Protein AF-A0A350TL01-F1 (afdb_monomer_lite)

Structure (mmCIF, N/CA/C/O backbone):
data_AF-A0A350TL01-F1
#
_entry.id   AF-A0A350TL01-F1
#
loop_
_atom_site.group_PDB
_atom_site.id
_atom_site.type_symbol
_atom_site.label_atom_id
_atom_site.label_alt_id
_atom_site.label_comp_id
_atom_site.label_asym_id
_atom_site.label_entity_id
_atom_site.label_seq_id
_atom_site.pdbx_PDB_ins_code
_atom_site.Cartn_x
_atom_site.Cartn_y
_atom_site.Cartn_z
_atom_site.occupancy
_atom_site.B_iso_or_equiv
_atom_site.auth_seq_id
_atom_site.auth_comp_id
_atom_site.auth_asym_id
_atom_site.auth_atom_id
_atom_site.pdbx_PDB_model_num
ATOM 1 N N . MET A 1 1 ? -49.866 -0.118 55.970 1.00 71.50 1 MET A N 1
ATOM 2 C CA . MET A 1 1 ? -50.513 0.604 57.087 1.00 71.50 1 MET A CA 1
ATOM 3 C C . MET A 1 1 ? -51.989 0.742 56.773 1.00 71.50 1 MET A C 1
ATOM 5 O O . MET A 1 1 ? -52.311 1.073 55.639 1.00 71.50 1 MET A O 1
ATOM 9 N N . THR A 1 2 ? -52.863 0.446 57.728 1.00 80.38 2 THR A N 1
ATOM 10 C CA . THR A 1 2 ? -54.317 0.626 57.603 1.00 80.38 2 THR A CA 1
ATOM 11 C C . THR A 1 2 ? -54.733 1.921 58.289 1.00 80.38 2 THR A C 1
ATOM 13 O O . THR A 1 2 ? -54.129 2.300 59.292 1.00 80.38 2 THR A O 1
ATOM 16 N N . ALA A 1 3 ? -55.746 2.606 57.755 1.00 84.50 3 ALA A N 1
ATOM 17 C CA . ALA A 1 3 ? -56.315 3.766 58.431 1.00 84.50 3 ALA A CA 1
ATOM 18 C C . ALA A 1 3 ? -56.946 3.330 59.763 1.00 84.50 3 ALA A C 1
ATOM 20 O O . ALA A 1 3 ? -57.590 2.284 59.846 1.00 84.50 3 ALA A O 1
ATOM 21 N N . GLY A 1 4 ? -56.719 4.127 60.799 1.00 84.69 4 GLY A N 1
ATOM 22 C CA . GLY A 1 4 ? -57.373 3.990 62.093 1.00 84.69 4 GLY A CA 1
ATOM 23 C C . GLY A 1 4 ? -58.751 4.647 62.089 1.00 84.69 4 GLY A C 1
ATOM 24 O O . GLY A 1 4 ? -59.125 5.353 61.154 1.00 84.69 4 GLY A O 1
ATOM 25 N N . THR A 1 5 ? -59.496 4.438 63.167 1.00 87.69 5 THR A N 1
ATOM 26 C CA . THR A 1 5 ? -60.814 5.043 63.392 1.00 87.69 5 THR A CA 1
ATOM 27 C C . THR A 1 5 ? -60.783 5.873 64.668 1.00 87.69 5 THR A C 1
ATOM 29 O O . THR A 1 5 ? -60.173 5.447 65.647 1.00 87.69 5 THR A O 1
ATOM 32 N N . ALA A 1 6 ? -61.472 7.013 64.682 1.00 89.94 6 ALA A N 1
ATOM 33 C CA . ALA A 1 6 ? -61.635 7.850 65.869 1.00 89.94 6 ALA A CA 1
ATOM 34 C C . ALA A 1 6 ? -63.124 8.049 66.185 1.00 89.94 6 ALA A C 1
ATOM 36 O O . ALA A 1 6 ? -63.937 8.206 65.275 1.00 89.94 6 ALA A O 1
ATOM 37 N N . SER A 1 7 ? -63.478 8.056 67.471 1.00 83.12 7 SER A N 1
ATOM 38 C CA . SER A 1 7 ? -64.782 8.512 67.963 1.00 83.12 7 SER A CA 1
ATOM 39 C C . SER A 1 7 ? -64.651 9.974 68.402 1.00 83.12 7 SER A C 1
ATOM 41 O O . SER A 1 7 ? -63.886 10.244 69.324 1.00 83.12 7 SER A O 1
ATOM 43 N N . GLY A 1 8 ? -65.358 10.903 67.747 1.00 87.38 8 GLY A N 1
ATOM 44 C CA . GLY A 1 8 ? -65.322 12.343 68.072 1.00 87.38 8 GLY A CA 1
ATOM 45 C C . GLY A 1 8 ? -64.493 13.225 67.125 1.00 87.38 8 GLY A C 1
ATOM 46 O O . GLY A 1 8 ? -64.134 14.346 67.474 1.00 87.38 8 GLY A O 1
ATOM 47 N N . GLY A 1 9 ? -64.136 12.737 65.935 1.00 91.81 9 GLY A N 1
ATOM 48 C CA . GLY A 1 9 ? -63.367 13.521 64.967 1.00 91.81 9 GLY A CA 1
ATOM 49 C C . GLY A 1 9 ? -62.935 12.722 63.741 1.00 91.81 9 GLY A C 1
ATOM 50 O O . GLY A 1 9 ? -63.333 11.572 63.555 1.00 91.81 9 GLY A O 1
ATOM 51 N N . THR A 1 10 ? -62.105 13.331 62.894 1.00 93.50 10 THR A N 1
ATOM 52 C CA . THR A 1 10 ? -61.584 12.714 61.664 1.00 93.50 10 THR A CA 1
ATOM 53 C C . THR A 1 10 ? -60.082 12.473 61.774 1.00 93.50 10 THR A C 1
ATOM 55 O O . THR A 1 10 ? -59.319 13.393 62.070 1.00 93.50 10 THR A O 1
ATOM 58 N N . MET A 1 11 ? -59.644 11.242 61.495 1.00 94.00 11 MET A N 1
ATOM 59 C CA . MET A 1 11 ? -58.219 10.912 61.414 1.00 94.00 11 MET A CA 1
ATOM 60 C C . MET A 1 11 ? -57.562 11.643 60.241 1.00 94.00 11 MET A C 1
ATOM 62 O O . MET A 1 11 ? -58.071 11.615 59.120 1.00 94.00 11 MET A O 1
ATOM 66 N N . GLN A 1 12 ? -56.402 12.241 60.488 1.00 94.44 12 GLN A N 1
ATOM 67 C CA . GLN A 1 12 ? -55.521 12.774 59.457 1.00 94.44 12 GLN A CA 1
ATOM 68 C C . GLN A 1 12 ? -54.107 12.225 59.615 1.00 94.44 12 GLN A C 1
ATOM 70 O O . GLN A 1 12 ? -53.657 11.968 60.728 1.00 94.44 12 GLN A O 1
ATOM 75 N N . TYR A 1 13 ? -53.403 12.093 58.496 1.00 93.38 13 TYR A N 1
ATOM 76 C CA . TYR A 1 13 ? -52.080 11.502 58.373 1.00 93.38 13 TYR A CA 1
ATOM 77 C C . TYR A 1 13 ? -51.132 12.413 57.598 1.00 93.38 13 TYR A C 1
ATOM 79 O O . TYR A 1 13 ? -51.559 13.154 56.712 1.00 93.38 13 TYR A O 1
ATOM 87 N N . SER A 1 14 ? -49.839 12.315 57.901 1.00 91.06 14 SER A N 1
ATOM 88 C CA . SER A 1 14 ? -48.782 13.092 57.253 1.00 91.06 14 SER A CA 1
ATOM 89 C C . SER A 1 14 ? -47.448 12.338 57.239 1.00 91.06 14 SER A C 1
ATOM 91 O O . SER A 1 14 ? -47.191 11.523 58.122 1.00 91.06 14 SER A O 1
ATOM 93 N N . LEU A 1 15 ? -46.586 12.603 56.250 1.00 88.56 15 LEU A N 1
ATOM 94 C CA . LEU A 1 15 ? -45.185 12.142 56.244 1.00 88.56 15 LEU A CA 1
ATOM 95 C C . LEU A 1 15 ? -44.200 13.218 56.721 1.00 88.56 15 LEU A C 1
ATOM 97 O O . LEU A 1 15 ? -43.140 12.874 57.237 1.00 88.56 15 LEU A O 1
ATOM 101 N N . ASP A 1 16 ? -44.535 14.498 56.560 1.00 87.12 16 ASP A N 1
ATOM 102 C CA . ASP A 1 16 ? -43.668 15.643 56.868 1.00 87.12 16 ASP A CA 1
ATOM 103 C C . ASP A 1 16 ? -44.117 16.425 58.116 1.00 87.12 16 ASP A C 1
ATOM 105 O O . ASP A 1 16 ? -43.387 17.281 58.612 1.00 87.12 16 ASP A O 1
ATOM 109 N N . GLY A 1 17 ? -45.296 16.107 58.658 1.00 88.25 17 GLY A N 1
ATOM 110 C CA . GLY A 1 17 ? -45.907 16.789 59.798 1.00 88.25 17 GLY A CA 1
ATOM 111 C C . GLY A 1 17 ? -46.539 18.139 59.448 1.00 88.25 17 GLY A C 1
ATOM 112 O O . GLY A 1 17 ? -47.076 18.801 60.337 1.00 88.25 17 GLY A O 1
ATOM 113 N N . THR A 1 18 ? -46.509 18.555 58.181 1.00 89.81 18 THR A N 1
ATOM 114 C CA . THR A 1 18 ? -47.006 19.864 57.733 1.00 89.81 18 THR A CA 1
ATOM 115 C C . THR A 1 18 ? -48.203 19.726 56.799 1.00 89.81 18 THR A C 1
ATOM 117 O O . THR A 1 18 ? -49.164 20.482 56.937 1.00 89.81 18 THR A O 1
ATOM 120 N N . ILE A 1 19 ? -48.206 18.726 55.914 1.00 90.75 19 ILE A N 1
ATOM 121 C CA . ILE A 1 19 ? -49.317 18.434 55.003 1.00 90.75 19 ILE A CA 1
ATOM 122 C C . ILE A 1 19 ? -50.112 17.246 55.543 1.00 90.75 19 ILE A C 1
ATOM 124 O O . ILE A 1 19 ? -49.580 16.146 55.684 1.00 90.75 19 ILE A O 1
ATOM 128 N N . TRP A 1 20 ? -51.398 17.462 55.821 1.00 93.62 20 TRP A N 1
ATOM 129 C CA . TRP A 1 20 ? -52.282 16.490 56.467 1.00 93.62 20 TRP A CA 1
ATOM 130 C C . TRP A 1 20 ? -53.433 16.070 55.545 1.00 93.62 20 TRP A C 1
ATOM 132 O O . TRP A 1 20 ? -54.032 16.905 54.871 1.00 93.62 20 TRP A O 1
ATOM 142 N N . SER A 1 21 ? -53.758 14.776 55.520 1.00 93.44 21 SER A N 1
ATOM 143 C CA . SER A 1 21 ? -54.846 14.209 54.708 1.00 93.44 21 SER A CA 1
ATOM 144 C C . SER A 1 21 ? -55.562 13.082 55.444 1.00 93.44 21 SER A C 1
ATOM 146 O O . SER A 1 21 ? -54.969 12.416 56.282 1.00 93.44 21 SER A O 1
ATOM 148 N N . THR A 1 22 ? -56.826 12.819 55.120 1.00 92.19 22 THR A N 1
ATOM 149 C CA . THR A 1 22 ? -57.575 11.678 55.675 1.00 92.19 22 THR A CA 1
ATOM 150 C C . THR A 1 22 ? -57.119 10.328 55.112 1.00 92.19 22 THR A C 1
ATOM 152 O O . THR A 1 22 ? -57.381 9.286 55.711 1.00 92.19 22 THR A O 1
ATOM 155 N N . ALA A 1 23 ? -56.397 10.323 53.986 1.00 91.25 23 ALA A N 1
ATOM 156 C CA . ALA A 1 23 ? -55.784 9.126 53.422 1.00 91.25 23 ALA A CA 1
ATOM 157 C C . ALA A 1 23 ? -54.397 8.869 54.031 1.00 91.25 23 ALA A C 1
ATOM 159 O O . ALA A 1 23 ? -53.600 9.793 54.198 1.00 91.25 23 ALA A O 1
ATOM 160 N N . VAL A 1 24 ? -54.077 7.598 54.301 1.00 87.69 24 VAL A N 1
ATOM 161 C CA . VAL A 1 24 ? -52.722 7.206 54.716 1.00 87.69 24 VAL A CA 1
ATOM 162 C C . VAL A 1 24 ? -51.751 7.503 53.563 1.00 87.69 24 VAL A C 1
ATOM 164 O O . VAL A 1 24 ? -51.970 7.015 52.451 1.00 87.69 24 VAL A O 1
ATOM 167 N N . PRO A 1 25 ? -50.681 8.283 53.790 1.00 87.94 25 PRO A N 1
ATOM 168 C CA . PRO A 1 25 ? -49.768 8.674 52.727 1.00 87.94 25 PRO A CA 1
ATOM 169 C C . PRO A 1 25 ? -48.964 7.477 52.205 1.00 87.94 25 PRO A C 1
ATOM 171 O O . PRO A 1 25 ? -48.599 6.568 52.953 1.00 87.94 25 PRO A O 1
ATOM 174 N N . THR A 1 26 ? -48.651 7.496 50.908 1.00 85.69 26 THR A N 1
ATOM 175 C CA . THR A 1 26 ? -47.834 6.468 50.249 1.00 85.69 26 THR A CA 1
ATOM 176 C C . THR A 1 26 ? -46.412 6.969 50.010 1.00 85.69 26 THR A C 1
ATOM 178 O O . THR A 1 26 ? -46.233 8.011 49.381 1.00 85.69 26 THR A O 1
ATOM 181 N N . GLY A 1 27 ? -45.407 6.203 50.440 1.00 81.38 27 GLY A N 1
ATOM 182 C CA . GLY A 1 27 ? -44.005 6.381 50.049 1.00 81.38 27 GLY A CA 1
ATOM 183 C C . GLY A 1 27 ? -43.612 5.382 48.958 1.00 81.38 27 GLY A C 1
ATOM 184 O O . GLY A 1 27 ? -44.086 4.247 48.971 1.00 81.38 27 GLY A O 1
ATOM 185 N N . LYS A 1 28 ? -42.774 5.800 48.003 1.00 83.00 28 LYS A N 1
ATOM 186 C CA . LYS A 1 28 ? -42.265 4.933 46.920 1.00 83.00 28 LYS A CA 1
ATOM 187 C C . LYS A 1 28 ? -40.739 4.840 46.861 1.00 83.00 28 LYS A C 1
ATOM 189 O O . LYS A 1 28 ? -40.233 3.923 46.226 1.00 83.00 28 LYS A O 1
ATOM 194 N N . ASN A 1 29 ? -40.023 5.771 47.490 1.00 87.06 29 ASN A N 1
ATOM 195 C CA . ASN A 1 29 ? -38.569 5.835 47.395 1.00 87.06 29 ASN A CA 1
ATOM 196 C C . ASN A 1 29 ? -37.901 5.065 48.532 1.00 87.06 29 ASN A C 1
ATOM 198 O O . ASN A 1 29 ? -38.503 4.829 49.574 1.00 87.06 29 ASN A O 1
ATOM 202 N N . VAL A 1 30 ? -36.648 4.676 48.336 1.00 88.12 30 VAL A N 1
ATOM 203 C CA . VAL A 1 30 ? -35.834 4.076 49.393 1.00 88.12 30 VAL A CA 1
ATOM 204 C C . VAL A 1 30 ? -35.676 5.068 50.535 1.00 88.12 30 VAL A C 1
ATOM 206 O O . VAL A 1 30 ? -35.394 6.247 50.318 1.00 88.12 30 VAL A O 1
ATOM 209 N N . GLY A 1 31 ? -35.863 4.589 51.760 1.00 89.00 31 GLY A N 1
ATOM 210 C CA . GLY A 1 31 ? -35.752 5.427 52.943 1.00 89.00 31 GLY A CA 1
ATOM 211 C C . GLY A 1 31 ? -36.584 4.938 54.114 1.00 89.00 31 GLY A C 1
ATOM 212 O O . GLY A 1 31 ? -37.269 3.914 54.055 1.00 89.00 31 GLY A O 1
ATOM 213 N N . ALA A 1 32 ? -36.499 5.696 55.201 1.00 89.31 32 ALA A N 1
ATOM 214 C CA . ALA A 1 32 ? -37.253 5.461 56.416 1.00 89.31 32 ALA A CA 1
ATOM 215 C C . ALA A 1 32 ? -38.397 6.477 56.511 1.00 89.31 32 ALA A C 1
ATOM 217 O O . ALA A 1 32 ? -38.178 7.686 56.459 1.00 89.31 32 ALA A O 1
ATOM 218 N N . TYR A 1 33 ? -39.618 5.978 56.658 1.00 88.44 33 TYR A N 1
ATOM 219 C CA . TYR A 1 33 ? -40.840 6.765 56.705 1.00 88.44 33 TYR A CA 1
ATOM 220 C C . TYR A 1 33 ? -41.483 6.625 58.075 1.00 88.44 33 TYR A C 1
ATOM 222 O O . TYR A 1 33 ? -41.754 5.520 58.544 1.00 88.44 33 TYR A O 1
ATOM 230 N N . THR A 1 34 ? -41.759 7.761 58.706 1.00 88.69 34 THR A N 1
ATOM 231 C CA . THR A 1 34 ? -42.581 7.815 59.915 1.00 88.69 34 THR A CA 1
ATOM 232 C C . THR A 1 34 ? -43.868 8.540 59.567 1.00 88.69 34 THR A C 1
ATOM 234 O O . THR A 1 34 ? -43.854 9.747 59.345 1.00 88.69 34 THR A O 1
ATOM 237 N N . VAL A 1 35 ? -44.977 7.804 59.490 1.00 90.00 35 VAL A N 1
ATOM 238 C CA . VAL A 1 35 ? -46.292 8.425 59.306 1.00 90.00 35 VAL A CA 1
ATOM 239 C C . VAL A 1 35 ? -46.723 9.018 60.638 1.00 90.00 35 VAL A C 1
ATOM 241 O O . VAL A 1 35 ? -46.736 8.327 61.655 1.00 90.00 35 VAL A O 1
ATOM 244 N N . GLN A 1 36 ? -47.075 10.292 60.625 1.00 92.31 36 GLN A N 1
ATOM 245 C CA . GLN A 1 36 ? -47.695 10.972 61.750 1.00 92.31 36 GLN A CA 1
ATOM 246 C C . GLN A 1 36 ? -49.210 10.938 61.587 1.00 92.31 36 GLN A C 1
ATOM 248 O O . GLN A 1 36 ? -49.701 10.952 60.457 1.00 92.31 36 GLN A O 1
ATOM 253 N N . TYR A 1 37 ? -49.945 10.905 62.692 1.00 93.06 37 TYR A N 1
ATOM 254 C CA . TYR A 1 37 ? -51.398 11.012 62.702 1.00 93.06 37 TYR A CA 1
ATOM 255 C C . TYR A 1 37 ? -51.878 12.008 63.754 1.00 93.06 37 TYR A C 1
ATOM 257 O O . TYR A 1 37 ? -51.210 12.238 64.758 1.00 93.06 37 TYR A O 1
ATOM 265 N N . LYS A 1 38 ? -53.054 12.584 63.529 1.00 93.75 38 LYS A N 1
ATOM 266 C CA . LYS A 1 38 ? -53.815 13.334 64.531 1.00 93.75 38 LYS A CA 1
ATOM 267 C C . LYS A 1 38 ? -55.307 13.136 64.297 1.00 93.75 38 LYS A C 1
ATOM 269 O O . LYS A 1 38 ? -55.715 12.768 63.194 1.00 93.75 38 LYS A O 1
ATOM 274 N N . VAL A 1 39 ? -56.116 13.415 65.307 1.00 94.88 39 VAL A N 1
ATOM 275 C CA . VAL A 1 39 ? -57.566 13.540 65.164 1.00 94.88 39 VAL A CA 1
ATOM 276 C C . VAL A 1 39 ? -57.889 15.023 65.081 1.00 94.88 39 VAL A C 1
ATOM 278 O O . VAL A 1 39 ? -57.538 15.782 65.982 1.00 94.88 39 VAL A O 1
ATOM 281 N N . VAL A 1 40 ? -58.542 15.432 63.997 1.00 94.25 40 VAL A N 1
ATOM 282 C CA . VAL A 1 40 ? -59.188 16.746 63.927 1.00 94.25 40 VAL A CA 1
ATOM 283 C C . VAL A 1 40 ? -60.558 16.605 64.573 1.00 94.25 40 VAL A C 1
ATOM 285 O O . VAL A 1 40 ? -61.361 15.786 64.115 1.00 94.25 40 VAL A O 1
ATOM 288 N N . GLY A 1 41 ? -60.780 17.327 65.668 1.00 91.88 41 GLY A N 1
ATOM 289 C CA . GLY A 1 41 ? -61.982 17.197 66.487 1.00 91.88 41 GLY A CA 1
ATOM 290 C C . GLY A 1 41 ? -63.242 17.682 65.763 1.00 91.88 41 GLY A C 1
ATOM 291 O O . GLY A 1 41 ? -63.172 18.497 64.841 1.00 91.88 41 GLY A O 1
ATOM 292 N N . ASP A 1 42 ? -64.404 17.144 66.135 1.00 91.94 42 ASP A N 1
ATOM 293 C CA . ASP A 1 42 ? -65.701 17.633 65.648 1.00 91.94 42 ASP A CA 1
ATOM 294 C C . ASP A 1 42 ? -66.211 18.858 66.441 1.00 91.94 42 ASP A C 1
ATOM 296 O O . ASP A 1 42 ? -65.482 19.474 67.210 1.00 91.94 42 ASP A O 1
ATOM 300 N N . ALA A 1 43 ? -67.483 19.239 66.278 1.00 91.56 43 ALA A N 1
ATOM 301 C CA . ALA A 1 43 ? -68.063 20.404 66.961 1.00 91.56 43 ALA A CA 1
ATOM 302 C C . ALA A 1 43 ? -68.018 20.334 68.504 1.00 91.56 43 ALA A C 1
ATOM 304 O O . ALA A 1 43 ? -68.232 21.349 69.167 1.00 91.56 43 ALA A O 1
ATOM 305 N N . THR A 1 44 ? -67.777 19.151 69.073 1.00 89.88 44 THR A N 1
ATOM 306 C CA . THR A 1 44 ? -67.791 18.891 70.520 1.00 89.88 44 THR A CA 1
ATOM 307 C C . THR A 1 44 ? -66.450 18.403 71.076 1.00 89.88 44 THR A C 1
ATOM 309 O O . THR A 1 44 ? -66.322 18.264 72.291 1.00 89.88 44 THR A O 1
ATOM 312 N N . HIS A 1 45 ? -65.440 18.200 70.223 1.00 91.62 45 HIS A N 1
ATOM 313 C CA . HIS A 1 45 ? -64.115 17.700 70.599 1.00 91.62 45 HIS A CA 1
ATOM 314 C C . HIS A 1 45 ? -63.010 18.584 69.998 1.00 91.62 45 HIS A C 1
ATOM 316 O O . HIS A 1 45 ? -63.143 19.092 68.893 1.00 91.62 45 HIS A O 1
ATOM 322 N N . THR A 1 46 ? -61.896 18.774 70.707 1.00 92.12 46 THR A N 1
ATOM 323 C CA . THR A 1 46 ? -60.736 19.540 70.209 1.00 92.12 46 THR A CA 1
ATOM 324 C C . THR A 1 46 ? -59.744 18.653 69.452 1.00 92.12 46 THR A C 1
ATOM 326 O O . THR A 1 46 ? -59.669 17.453 69.710 1.00 92.12 46 THR A O 1
ATOM 329 N N . ASP A 1 47 ? -58.925 19.248 68.581 1.00 93.75 47 ASP A N 1
ATOM 330 C CA . ASP A 1 47 ? -57.831 18.556 67.885 1.00 93.75 47 ASP A CA 1
ATOM 331 C C . ASP A 1 47 ? -56.833 17.901 68.852 1.00 93.75 47 ASP A C 1
ATOM 333 O O . ASP A 1 47 ? -56.474 18.471 69.887 1.00 93.75 47 ASP A O 1
ATOM 337 N N . THR A 1 48 ? -56.317 16.729 68.477 1.00 94.31 48 THR A N 1
ATOM 338 C CA . THR A 1 48 ? -55.195 16.102 69.184 1.00 94.31 48 THR A CA 1
ATOM 339 C C . THR A 1 48 ? -53.858 16.621 68.664 1.00 94.31 48 THR A C 1
ATOM 341 O O . THR A 1 48 ? -53.714 17.000 67.497 1.00 94.31 48 THR A O 1
ATOM 344 N N . ALA A 1 49 ? -52.832 16.568 69.515 1.00 92.94 49 ALA A N 1
ATOM 345 C CA . ALA A 1 49 ? -51.460 16.732 69.056 1.00 92.94 49 ALA A CA 1
ATOM 346 C C . ALA A 1 49 ? -51.080 15.600 68.071 1.00 92.94 49 ALA A C 1
ATOM 348 O O . ALA A 1 49 ? -51.584 14.481 68.207 1.00 92.94 49 ALA A O 1
ATOM 349 N N . PRO A 1 50 ? -50.203 15.866 67.086 1.00 93.31 50 PRO A N 1
ATOM 350 C CA . PRO A 1 50 ? -49.614 14.834 66.240 1.00 93.31 50 PRO A CA 1
ATOM 351 C C . PRO A 1 50 ? -48.880 13.740 67.024 1.00 93.31 50 PRO A C 1
ATOM 353 O O . PRO A 1 50 ? -47.993 14.029 67.826 1.00 93.31 50 PRO A O 1
ATOM 356 N N . GLU A 1 51 ? -49.179 12.482 66.713 1.00 92.88 51 GLU A N 1
ATOM 357 C CA . GLU A 1 51 ? -48.454 11.300 67.184 1.00 92.88 51 GLU A CA 1
ATOM 358 C C . GLU A 1 51 ? -47.794 10.553 66.017 1.00 92.88 51 GLU A C 1
ATOM 360 O O . GLU A 1 51 ? -48.142 10.747 64.852 1.00 92.88 51 GLU A O 1
ATOM 365 N N . LYS A 1 52 ? -46.800 9.706 66.310 1.00 89.44 52 LYS A N 1
ATOM 366 C CA . LYS A 1 52 ? -46.019 8.959 65.310 1.00 89.44 52 LYS A CA 1
ATOM 367 C C . LYS A 1 52 ? -46.418 7.484 65.305 1.00 89.44 52 LYS A C 1
ATOM 369 O O . LYS A 1 52 ? -46.384 6.833 66.343 1.00 89.44 52 LYS A O 1
ATOM 374 N N . CYS A 1 53 ? -46.728 6.947 64.128 1.00 83.62 53 CYS A N 1
ATOM 375 C CA . CYS A 1 53 ? -46.883 5.510 63.906 1.00 83.62 53 CYS A CA 1
ATOM 376 C C . CYS A 1 53 ? -45.525 4.784 63.874 1.00 83.62 53 CYS A C 1
ATOM 378 O O . CYS A 1 53 ? -44.457 5.395 63.942 1.00 83.62 53 CYS A O 1
ATOM 380 N N . GLN A 1 54 ? -45.576 3.459 63.696 1.00 78.94 54 GLN A N 1
ATOM 381 C CA . GLN A 1 54 ? -44.404 2.610 63.481 1.00 78.94 54 GLN A CA 1
ATOM 382 C C . GLN A 1 54 ? -43.552 3.085 62.289 1.00 78.94 54 GLN A C 1
ATOM 384 O O . GLN A 1 54 ? -44.077 3.437 61.230 1.00 78.94 54 GLN A O 1
ATOM 389 N N . LEU A 1 55 ? -42.227 3.046 62.465 1.00 83.38 55 LEU A N 1
ATOM 390 C CA . LEU A 1 55 ? -41.245 3.285 61.409 1.00 83.38 55 LEU A CA 1
ATOM 391 C C . LEU A 1 55 ? -41.380 2.223 60.309 1.00 83.38 55 LEU A C 1
ATOM 393 O O . LEU A 1 55 ? -41.294 1.028 60.591 1.00 83.38 55 LEU A O 1
ATOM 397 N N . VAL A 1 56 ? -41.545 2.655 59.060 1.00 84.31 56 VAL A N 1
ATOM 398 C CA . VAL A 1 56 ? -41.571 1.779 57.881 1.00 84.31 56 VAL A CA 1
ATOM 399 C C . VAL A 1 56 ? -40.354 2.083 57.019 1.00 84.31 56 VAL A C 1
ATOM 401 O O . VAL A 1 56 ? -40.108 3.239 56.684 1.00 84.31 56 VAL A O 1
ATOM 404 N N . THR A 1 57 ? -39.596 1.060 56.634 1.00 87.38 57 THR A N 1
ATOM 405 C CA . THR A 1 57 ? -38.438 1.206 55.746 1.00 87.38 57 THR A CA 1
ATOM 406 C C . THR A 1 57 ? -38.716 0.594 54.378 1.00 87.38 57 THR A C 1
ATOM 408 O O . THR A 1 57 ? -39.306 -0.480 54.268 1.00 87.38 57 THR A O 1
ATOM 411 N N . ILE A 1 58 ? -38.282 1.285 53.325 1.00 88.62 58 ILE A N 1
ATOM 412 C CA . ILE A 1 58 ? -38.215 0.753 51.962 1.00 88.62 58 ILE A CA 1
ATOM 413 C C . ILE A 1 58 ? -36.735 0.538 51.648 1.00 88.62 58 ILE A C 1
ATOM 415 O O . ILE A 1 58 ? -35.968 1.501 51.610 1.00 88.62 58 ILE A O 1
ATOM 419 N N . SER A 1 59 ? -36.333 -0.720 51.464 1.00 89.81 59 SER A N 1
ATOM 420 C CA . SER A 1 59 ? -34.968 -1.098 51.079 1.00 89.81 59 SER A CA 1
ATOM 421 C C . SER A 1 59 ? -34.750 -0.953 49.569 1.00 89.81 59 SER A C 1
ATOM 423 O O . SER A 1 59 ? -35.711 -1.101 48.807 1.00 89.81 59 SER A O 1
ATOM 425 N N . PRO A 1 60 ? -33.509 -0.694 49.115 1.00 91.44 60 PRO A N 1
ATOM 426 C CA . PRO A 1 60 ? -33.207 -0.642 47.691 1.00 91.44 60 PRO A CA 1
ATOM 427 C C . PRO A 1 60 ? -33.436 -1.990 47.014 1.00 91.44 60 PRO A C 1
ATOM 429 O O . PRO A 1 60 ? -33.230 -3.056 47.599 1.00 91.44 60 PRO A O 1
ATOM 432 N N . LYS A 1 61 ? -33.846 -1.939 45.744 1.00 91.69 61 LYS A N 1
ATOM 433 C CA . LYS A 1 61 ? -33.856 -3.125 44.890 1.00 91.69 61 LYS A CA 1
ATOM 434 C C . LYS A 1 61 ? -32.437 -3.393 44.397 1.00 91.69 61 LYS A C 1
ATOM 436 O O . LYS A 1 61 ? -31.841 -2.543 43.737 1.00 91.69 61 LYS A O 1
ATOM 441 N N . PHE A 1 62 ? -31.934 -4.595 44.657 1.00 92.50 62 PHE A N 1
ATOM 442 C CA . PHE A 1 62 ? -30.632 -5.018 44.153 1.00 92.50 62 PHE A CA 1
ATOM 443 C C . PHE A 1 62 ? -30.689 -5.350 42.659 1.00 92.50 62 PHE A C 1
ATOM 445 O O . PHE A 1 62 ? -31.570 -6.081 42.200 1.00 92.50 62 PHE A O 1
ATOM 452 N N . LEU A 1 63 ? -29.724 -4.818 41.916 1.00 94.38 63 LEU A N 1
ATOM 453 C CA . LEU A 1 63 ? -29.436 -5.139 40.525 1.00 94.38 63 LEU A CA 1
ATOM 454 C C . LEU A 1 63 ? -28.131 -5.933 40.446 1.00 94.38 63 LEU A C 1
ATOM 456 O O . LEU A 1 63 ? -27.223 -5.748 41.250 1.00 94.38 63 LEU A O 1
ATOM 460 N N . THR A 1 64 ? -28.020 -6.791 39.443 1.00 94.44 64 THR A N 1
ATOM 461 C CA . THR A 1 64 ? -26.814 -7.567 39.122 1.00 94.44 64 THR A CA 1
ATOM 462 C C . THR A 1 64 ? -26.319 -7.213 37.721 1.00 94.44 64 THR A C 1
ATOM 464 O O . THR A 1 64 ? -27.055 -6.611 36.936 1.00 94.44 64 THR A O 1
ATOM 467 N N . MET A 1 65 ? -25.095 -7.618 37.368 1.00 94.69 65 MET A N 1
ATOM 468 C CA . MET A 1 65 ? -24.551 -7.399 36.017 1.00 94.69 65 MET A CA 1
ATOM 469 C C . MET A 1 65 ? -25.431 -8.027 34.924 1.00 94.69 65 MET A C 1
ATOM 471 O O . MET A 1 65 ? -25.578 -7.452 33.848 1.00 94.69 65 MET A O 1
ATOM 475 N N . ASP A 1 66 ? -26.115 -9.134 35.225 1.00 95.50 66 ASP A N 1
ATOM 476 C CA . ASP A 1 66 ? -27.060 -9.783 34.308 1.00 95.50 66 ASP A CA 1
ATOM 477 C C . ASP A 1 66 ? -28.305 -8.939 34.023 1.00 95.50 66 ASP A C 1
ATOM 479 O O . ASP A 1 66 ? -29.018 -9.184 33.048 1.00 95.50 66 ASP A O 1
ATOM 483 N N . ASN A 1 67 ? -28.590 -7.931 34.845 1.00 95.50 67 ASN A N 1
ATOM 484 C CA . ASN A 1 67 ? -29.674 -6.989 34.599 1.00 95.50 67 ASN A CA 1
ATOM 485 C C . ASN A 1 67 ? -29.277 -5.856 33.648 1.00 95.50 67 ASN A C 1
ATOM 487 O O . ASN A 1 67 ? -30.144 -5.080 33.240 1.00 95.50 67 ASN A O 1
ATOM 491 N N . LEU A 1 68 ? -27.998 -5.753 33.289 1.00 94.69 68 LEU A N 1
ATOM 492 C CA . LEU A 1 68 ? -27.465 -4.662 32.491 1.00 94.69 68 LEU A CA 1
ATOM 493 C C . LEU A 1 68 ? -27.433 -5.009 31.001 1.00 94.69 68 LEU A C 1
ATOM 495 O O . LEU A 1 68 ? -27.328 -6.173 30.615 1.00 94.69 68 LEU A O 1
ATOM 499 N N . THR A 1 69 ? -27.528 -3.990 30.150 1.00 94.50 69 THR A N 1
ATOM 500 C CA . THR A 1 69 ? -27.431 -4.133 28.694 1.00 94.50 69 THR A CA 1
ATOM 501 C C . THR A 1 69 ? -26.451 -3.109 28.120 1.00 94.50 69 THR A C 1
ATOM 503 O O . THR A 1 69 ? -26.655 -1.905 28.299 1.00 94.50 69 THR A O 1
ATOM 506 N N . PRO A 1 70 ? -25.375 -3.540 27.439 1.00 95.31 70 PRO A N 1
ATOM 507 C CA . PRO A 1 70 ? -24.464 -2.619 26.777 1.00 95.31 70 PRO A CA 1
ATOM 508 C C . PRO A 1 70 ? -25.123 -2.018 25.531 1.00 95.31 70 PRO A C 1
ATOM 510 O O . PRO A 1 70 ? -25.915 -2.672 24.854 1.00 95.31 70 PRO A O 1
ATOM 513 N N . THR A 1 71 ? -24.796 -0.766 25.232 1.00 92.81 71 THR A N 1
ATOM 514 C CA . THR A 1 71 ? -25.264 -0.024 24.056 1.00 92.81 71 THR A CA 1
ATOM 515 C C . THR A 1 71 ? -24.091 0.725 23.427 1.00 92.81 71 THR A C 1
ATOM 517 O O . THR A 1 71 ? -23.250 1.284 24.133 1.00 92.81 71 THR A O 1
ATOM 520 N N . GLY A 1 72 ? -24.039 0.754 22.096 1.00 91.81 72 GLY A N 1
ATOM 521 C CA . GLY A 1 72 ? -22.972 1.395 21.325 1.00 91.81 72 GLY A CA 1
ATOM 522 C C . GLY A 1 72 ? -22.193 0.404 20.463 1.00 91.81 72 GLY A C 1
ATOM 523 O O . GLY A 1 72 ? -22.552 -0.768 20.356 1.00 91.81 72 GLY A O 1
ATOM 524 N N . SER A 1 73 ? -21.127 0.891 19.829 1.00 92.38 73 SER A N 1
ATOM 525 C CA . SER A 1 73 ? -20.269 0.063 18.981 1.00 92.38 73 SER A CA 1
ATOM 526 C C . SER A 1 73 ? -19.259 -0.712 19.823 1.00 92.38 73 SER A C 1
ATOM 528 O O . SER A 1 73 ? -18.489 -0.121 20.582 1.00 92.38 73 SER A O 1
ATOM 530 N N . THR A 1 74 ? -19.209 -2.030 19.634 1.00 93.88 74 THR A N 1
ATOM 531 C CA . THR A 1 74 ? -18.132 -2.894 20.148 1.00 93.88 74 THR A CA 1
ATOM 532 C C . THR A 1 74 ? -16.900 -2.891 19.241 1.00 93.88 74 THR A C 1
ATOM 534 O O . THR A 1 74 ? -15.937 -3.610 19.504 1.00 93.88 74 THR A O 1
ATOM 537 N N . SER A 1 75 ? -16.923 -2.081 18.179 1.00 93.12 75 SER A N 1
ATOM 538 C CA . SER A 1 75 ? -15.842 -1.958 17.211 1.00 93.12 75 SER A CA 1
ATOM 539 C C . SER A 1 75 ? -15.292 -0.540 17.141 1.00 93.12 75 SER A C 1
ATOM 541 O O . SER A 1 75 ? -16.054 0.434 17.170 1.00 93.12 75 SER A O 1
ATOM 543 N N . LYS A 1 76 ? -13.971 -0.418 16.980 1.00 94.94 76 LYS A N 1
ATOM 544 C CA . LYS A 1 76 ? -13.300 0.852 16.667 1.00 94.94 76 LYS A CA 1
ATOM 545 C C . LYS A 1 76 ? -12.110 0.664 15.729 1.00 94.94 76 LYS A C 1
ATOM 547 O O . LYS A 1 76 ? -11.568 -0.429 15.606 1.00 94.94 76 LYS A O 1
ATOM 552 N N . VAL A 1 77 ? -11.674 1.753 15.103 1.00 96.12 77 VAL A N 1
ATOM 553 C CA . VAL A 1 77 ? -10.377 1.800 14.414 1.00 96.12 77 VAL A CA 1
ATOM 554 C C . VAL A 1 77 ? -9.278 1.993 15.456 1.00 96.12 77 VAL A C 1
ATOM 556 O O . VAL A 1 77 ? -9.480 2.706 16.439 1.00 96.12 77 VAL A O 1
ATOM 559 N N . TYR A 1 78 ? -8.119 1.374 15.239 1.00 97.00 78 TYR A N 1
ATOM 560 C CA . TYR A 1 78 ? -6.959 1.522 16.108 1.00 97.00 78 TYR A CA 1
ATOM 561 C C . TYR A 1 78 ? -6.623 3.001 16.376 1.00 97.00 78 TYR A C 1
ATOM 563 O O . TYR A 1 78 ? -6.422 3.802 15.457 1.00 97.00 78 TYR A O 1
ATOM 571 N N . ASP A 1 79 ? -6.565 3.355 17.658 1.00 95.56 79 ASP A N 1
ATOM 572 C CA . ASP A 1 79 ? -6.281 4.703 18.164 1.00 95.56 79 ASP A CA 1
ATOM 573 C C . ASP A 1 79 ? -5.158 4.713 19.218 1.00 95.56 79 ASP A C 1
ATOM 575 O O . ASP A 1 79 ? -4.823 5.764 19.756 1.00 95.56 79 ASP A O 1
ATOM 579 N N . GLY A 1 80 ? -4.562 3.548 19.503 1.00 94.56 80 GLY A N 1
ATOM 580 C CA . GLY A 1 80 ? -3.514 3.381 20.510 1.00 94.56 80 GLY A CA 1
ATOM 581 C C . GLY A 1 80 ? -4.006 3.333 21.960 1.00 94.56 80 GLY A C 1
ATOM 582 O O . GLY A 1 80 ? -3.178 3.279 22.864 1.00 94.56 80 GLY A O 1
ATOM 583 N N . THR A 1 81 ? -5.320 3.321 22.206 1.00 94.75 81 THR A N 1
ATOM 584 C CA . THR A 1 81 ? -5.905 3.327 23.556 1.00 94.75 81 THR A CA 1
ATOM 585 C C . THR A 1 81 ? -6.791 2.110 23.808 1.00 94.75 81 THR A C 1
ATOM 587 O O . THR A 1 81 ? -7.309 1.481 22.884 1.00 94.75 81 THR A O 1
ATOM 590 N N . THR A 1 82 ? -7.047 1.811 25.079 1.00 96.25 82 THR A N 1
ATOM 591 C CA . THR A 1 82 ? -8.050 0.820 25.494 1.00 96.25 82 THR A CA 1
ATOM 592 C C . THR A 1 82 ? -9.447 1.421 25.649 1.00 96.25 82 THR A C 1
ATOM 594 O O . THR A 1 82 ? -10.364 0.709 26.027 1.00 96.25 82 THR A O 1
ATOM 597 N N . ASN A 1 83 ? -9.668 2.702 25.349 1.00 95.31 83 ASN A N 1
ATOM 598 C CA . ASN A 1 83 ? -10.959 3.340 25.612 1.00 95.31 83 ASN A CA 1
ATOM 599 C C . ASN A 1 83 ? -12.067 2.773 24.717 1.00 95.31 83 ASN A C 1
ATOM 601 O O . ASN A 1 83 ? -11.857 2.545 23.521 1.00 95.31 83 ASN A O 1
ATOM 605 N N . SER A 1 84 ? -13.253 2.584 25.294 1.00 95.56 84 SER A N 1
ATOM 606 C CA . SER A 1 84 ? -14.471 2.210 24.581 1.00 95.56 84 SER A CA 1
ATOM 607 C C . SER A 1 84 ? -15.536 3.299 24.706 1.00 95.56 84 SER A C 1
ATOM 609 O O . SER A 1 84 ? -15.593 4.015 25.700 1.00 95.56 84 SER A O 1
ATOM 611 N N . SER A 1 85 ? -16.386 3.416 23.684 1.00 92.94 85 SER A N 1
ATOM 612 C CA . SER A 1 85 ? -17.556 4.308 23.690 1.00 92.94 85 SER A CA 1
ATOM 613 C C . SER A 1 85 ? -18.820 3.629 24.224 1.00 92.94 85 SER A C 1
ATOM 615 O O . SER A 1 85 ? -19.882 4.250 24.255 1.00 92.94 85 SER A O 1
ATOM 617 N N . ILE A 1 86 ? -18.722 2.351 24.612 1.00 95.31 86 ILE A N 1
ATOM 618 C CA . ILE A 1 86 ? -19.850 1.597 25.152 1.00 95.31 86 ILE A CA 1
ATOM 619 C C . ILE A 1 86 ? -20.404 2.298 26.390 1.00 95.31 86 ILE A C 1
ATOM 621 O O . ILE A 1 86 ? -19.676 2.647 27.317 1.00 95.31 86 ILE A O 1
ATOM 625 N N . THR A 1 87 ? -21.725 2.419 26.406 1.00 93.62 87 THR A N 1
ATOM 626 C CA . THR A 1 87 ? -22.508 2.802 27.580 1.00 93.62 87 THR A CA 1
ATOM 627 C C . THR A 1 87 ? -23.331 1.607 28.037 1.00 9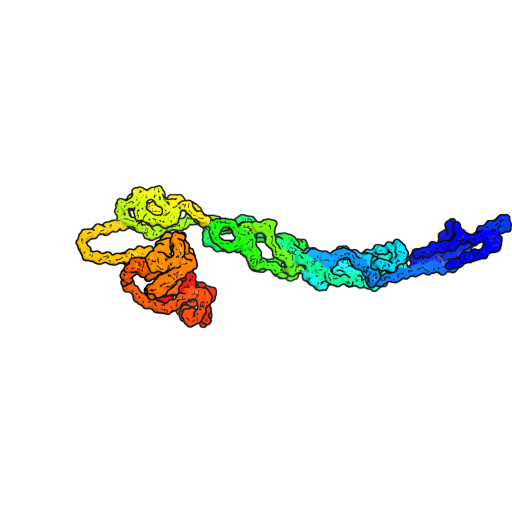3.62 87 THR A C 1
ATOM 629 O O . THR A 1 87 ? -23.548 0.661 27.277 1.00 93.62 87 THR A O 1
ATOM 632 N N . VAL A 1 88 ? -23.781 1.617 29.288 1.00 93.62 88 VAL A N 1
ATOM 633 C CA . VAL A 1 88 ? -24.559 0.515 29.851 1.00 93.62 88 VAL A CA 1
ATOM 634 C C . VAL A 1 88 ? -25.864 1.050 30.413 1.00 93.62 88 VAL A C 1
ATOM 636 O O . VAL A 1 88 ? -25.881 1.988 31.204 1.00 93.62 88 VAL A O 1
ATOM 639 N N . GLY A 1 89 ? -26.962 0.443 29.975 1.00 92.62 89 GLY A N 1
ATOM 640 C CA . GLY A 1 89 ? -28.296 0.668 30.512 1.00 92.62 89 GLY A CA 1
ATOM 641 C C . GLY A 1 89 ? -28.796 -0.544 31.287 1.00 92.62 89 GLY A C 1
ATOM 642 O O . GLY A 1 89 ? -28.081 -1.525 31.501 1.00 92.62 89 GLY A O 1
ATOM 643 N N . VAL A 1 90 ? -30.066 -0.493 31.669 1.00 93.38 90 VAL A N 1
ATOM 644 C CA . VAL A 1 90 ? -30.762 -1.590 32.344 1.00 93.38 90 VAL A CA 1
ATOM 645 C C . VAL A 1 90 ? -31.704 -2.278 31.355 1.00 93.38 90 VAL A C 1
ATOM 647 O O . VAL A 1 90 ? -32.359 -1.614 30.553 1.00 93.38 90 VAL A O 1
ATOM 650 N N . LYS A 1 91 ? -31.782 -3.612 31.395 1.00 94.94 91 LYS A N 1
ATOM 651 C CA . LYS A 1 91 ? -32.702 -4.394 30.557 1.00 94.94 91 LYS A CA 1
ATOM 652 C C . LYS A 1 91 ? -34.165 -4.013 30.825 1.00 94.94 91 LYS A C 1
ATOM 654 O O . LYS A 1 91 ? -34.554 -3.702 31.953 1.00 94.94 91 LYS A O 1
ATOM 659 N N . ALA A 1 92 ? -34.994 -4.096 29.785 1.00 92.88 92 ALA A N 1
ATOM 660 C CA . ALA A 1 92 ? -36.428 -3.840 29.894 1.00 92.88 92 ALA A CA 1
ATOM 661 C C . ALA A 1 92 ? -37.089 -4.759 30.943 1.00 92.88 92 ALA A C 1
ATOM 663 O O . ALA A 1 92 ? -36.779 -5.947 31.020 1.00 92.88 92 ALA A O 1
ATOM 664 N N . GLY A 1 93 ? -37.994 -4.202 31.754 1.00 92.19 93 GLY A N 1
ATOM 665 C CA . GLY A 1 93 ? -38.732 -4.936 32.794 1.00 92.19 93 GLY A CA 1
ATOM 666 C C . GLY A 1 93 ? -37.978 -5.165 34.110 1.00 92.19 93 GLY A C 1
ATOM 667 O O . GLY A 1 93 ? -38.552 -5.706 35.052 1.00 92.19 93 GLY A O 1
ATOM 668 N N . VAL A 1 94 ? -36.712 -4.747 34.214 1.00 94.62 94 VAL A N 1
ATOM 669 C CA . VAL A 1 94 ? -35.951 -4.841 35.470 1.00 94.62 94 VAL A CA 1
ATOM 670 C C . VAL A 1 94 ? -36.337 -3.729 36.448 1.00 94.62 94 VAL A C 1
ATOM 672 O O . VAL A 1 94 ? -36.442 -3.989 37.648 1.00 94.62 94 VAL A O 1
ATOM 675 N N . LEU A 1 95 ? -36.526 -2.497 35.975 1.00 92.75 95 LEU A N 1
ATOM 676 C CA . LEU A 1 95 ? -36.907 -1.364 36.826 1.00 92.75 95 LEU A CA 1
ATOM 677 C C . LEU A 1 95 ? -38.395 -1.436 37.202 1.00 92.75 95 LEU A C 1
ATOM 679 O O . LEU A 1 95 ? -39.197 -2.064 36.510 1.00 92.75 95 LEU A O 1
ATOM 683 N N . TYR A 1 96 ? -38.764 -0.834 38.330 1.00 89.25 96 TYR A N 1
ATOM 684 C CA . TYR A 1 96 ? -40.142 -0.812 38.809 1.00 89.25 96 TYR A CA 1
ATOM 685 C C . TYR A 1 96 ? -40.964 0.259 38.081 1.00 89.25 96 TYR A C 1
ATOM 687 O O . TYR A 1 96 ? -40.604 1.433 38.069 1.00 89.25 96 TYR A O 1
ATOM 695 N N . GLY A 1 97 ? -42.103 -0.133 37.506 1.00 87.81 97 GLY A N 1
ATOM 696 C CA . GLY A 1 97 ? -43.039 0.796 36.872 1.00 87.81 97 GLY A CA 1
ATOM 697 C C . GLY A 1 97 ? -42.388 1.640 35.771 1.00 87.81 97 GLY A C 1
ATOM 698 O O . GLY A 1 97 ? -41.930 1.104 34.767 1.00 87.81 97 GLY A O 1
ATOM 699 N N . SER A 1 98 ? -42.386 2.959 35.963 1.00 86.75 98 SER A N 1
ATOM 700 C CA . SER A 1 98 ? -41.832 3.951 35.033 1.00 86.75 98 SER A CA 1
ATOM 701 C C . SER A 1 98 ? -40.485 4.522 35.489 1.00 86.75 98 SER A C 1
ATOM 703 O O . SER A 1 98 ? -40.104 5.603 35.042 1.00 86.75 98 SER A O 1
ATOM 705 N N . ASP A 1 99 ? -39.804 3.858 36.424 1.00 89.88 99 ASP A N 1
ATOM 706 C CA . ASP A 1 99 ? -38.510 4.313 36.919 1.00 89.88 99 ASP A CA 1
ATOM 707 C C . ASP A 1 99 ? -37.465 4.334 35.795 1.00 89.88 99 ASP A C 1
ATOM 709 O O . ASP A 1 99 ? -37.419 3.458 34.929 1.00 89.88 99 ASP A O 1
ATOM 713 N N . THR A 1 100 ? -36.575 5.321 35.855 1.00 88.06 100 THR A N 1
ATOM 714 C CA . THR A 1 100 ? -35.408 5.444 34.978 1.00 88.06 100 THR A CA 1
ATOM 715 C C . THR A 1 100 ? -34.140 5.408 35.813 1.00 88.06 100 THR A C 1
ATOM 717 O O . THR A 1 100 ? -34.081 6.050 36.862 1.00 88.06 100 THR A O 1
ATOM 720 N N . LEU A 1 101 ? -33.113 4.710 35.330 1.00 89.69 101 LEU A N 1
ATOM 721 C CA . LEU A 1 101 ? -31.823 4.616 36.004 1.00 89.69 101 LEU A CA 1
ATOM 722 C C . LEU A 1 101 ? -30.689 4.891 35.019 1.00 89.69 101 LEU A C 1
ATOM 724 O O . LEU A 1 101 ? -30.603 4.244 33.975 1.00 89.69 101 LEU A O 1
ATOM 728 N N . THR A 1 102 ? -29.805 5.814 35.386 1.00 87.00 102 THR A N 1
ATOM 729 C CA . THR A 1 102 ? -28.548 6.056 34.674 1.00 87.00 102 THR A CA 1
ATOM 730 C C . THR A 1 102 ? -27.432 5.310 35.388 1.00 87.00 102 THR A C 1
ATOM 732 O O . THR A 1 102 ? -27.271 5.453 36.599 1.00 87.00 102 THR A O 1
ATOM 735 N N . ILE A 1 103 ? -26.654 4.537 34.633 1.00 90.44 103 ILE A N 1
ATOM 736 C CA . ILE A 1 103 ? -25.463 3.850 35.131 1.00 90.44 103 ILE A CA 1
ATOM 737 C C . ILE A 1 103 ? -24.250 4.528 34.510 1.00 90.44 103 ILE A C 1
ATOM 739 O O . ILE A 1 103 ? -24.108 4.563 33.288 1.00 90.44 103 ILE A O 1
ATOM 743 N N . THR A 1 104 ? -23.381 5.073 35.355 1.00 90.50 104 THR A N 1
ATOM 744 C CA . THR A 1 104 ? -22.082 5.601 34.932 1.00 90.50 104 THR A CA 1
ATOM 745 C C . THR A 1 104 ? -20.992 4.592 35.248 1.00 90.50 104 THR A C 1
ATOM 747 O O . THR A 1 104 ? -21.085 3.841 36.220 1.00 90.50 104 THR A O 1
ATOM 750 N N . GLY A 1 105 ? -19.958 4.566 34.422 1.00 92.69 105 GLY A N 1
ATOM 751 C CA . GLY A 1 105 ? -18.835 3.663 34.597 1.00 92.69 105 GLY A CA 1
ATOM 752 C C . GLY A 1 105 ? -17.813 3.822 33.490 1.00 92.69 105 GLY A C 1
ATOM 753 O O . GLY A 1 105 ? -18.011 4.573 32.531 1.00 92.69 105 GLY A O 1
ATOM 754 N N . THR A 1 106 ? -16.734 3.063 33.612 1.00 95.19 106 THR A N 1
ATOM 755 C CA . THR A 1 106 ? -15.636 3.060 32.650 1.00 95.19 106 THR A CA 1
ATOM 756 C C . THR A 1 106 ? -15.687 1.792 31.800 1.00 95.19 106 THR A C 1
ATOM 758 O O . THR A 1 106 ? -15.720 0.685 32.336 1.00 95.19 106 THR A O 1
ATOM 761 N N . ALA A 1 107 ? -15.668 1.947 30.473 1.00 96.75 107 ALA A N 1
ATOM 762 C CA . ALA A 1 107 ? -15.597 0.846 29.513 1.00 96.75 107 ALA A CA 1
ATOM 763 C C . ALA A 1 107 ? -14.210 0.792 28.855 1.00 96.75 107 ALA A C 1
ATOM 765 O O . ALA A 1 107 ? -13.805 1.742 28.179 1.00 96.75 107 ALA A O 1
ATOM 766 N N . VAL A 1 108 ? -13.502 -0.332 28.995 1.00 97.00 108 VAL A N 1
ATOM 767 C CA . VAL A 1 108 ? -12.163 -0.516 28.411 1.00 97.00 108 VAL A CA 1
ATOM 768 C C . VAL A 1 108 ? -12.022 -1.835 27.669 1.00 97.00 108 VAL A C 1
ATOM 770 O O . VAL A 1 108 ? -12.486 -2.871 28.130 1.00 97.00 108 VAL A O 1
ATOM 773 N N . TYR A 1 109 ? -11.343 -1.804 26.527 1.00 97.38 109 TYR A N 1
ATOM 774 C CA . TYR A 1 109 ? -10.843 -2.987 25.842 1.00 97.38 109 TYR A CA 1
ATOM 775 C C . TYR A 1 109 ? -9.736 -3.654 26.673 1.00 97.38 109 TYR A C 1
ATOM 777 O O . TYR A 1 109 ? -8.916 -2.976 27.294 1.00 97.38 109 TYR A O 1
ATOM 785 N N . ASN A 1 110 ? -9.662 -4.983 26.631 1.00 95.25 110 ASN A N 1
ATOM 786 C CA . ASN A 1 110 ? -8.588 -5.768 27.252 1.00 95.25 110 ASN A CA 1
ATOM 787 C C . ASN A 1 110 ? -7.198 -5.517 26.630 1.00 95.25 110 ASN A C 1
ATOM 789 O O . ASN A 1 110 ? -6.176 -5.780 27.262 1.00 95.25 110 ASN A O 1
ATOM 793 N N . SER A 1 111 ? -7.145 -5.010 25.396 1.00 93.94 111 SER A N 1
ATOM 794 C CA . SER A 1 111 ? -5.924 -4.580 24.717 1.00 93.94 111 SER A CA 1
ATOM 795 C C . SER A 1 111 ? -6.195 -3.364 23.838 1.00 93.94 111 SER A C 1
ATOM 797 O O . SER A 1 111 ? -7.290 -3.201 23.310 1.00 93.94 111 SER A O 1
ATOM 799 N N . ALA A 1 112 ? -5.180 -2.523 23.639 1.00 93.56 112 ALA A N 1
ATOM 800 C CA . ALA A 1 112 ? -5.246 -1.439 22.660 1.00 93.56 112 ALA A CA 1
ATOM 801 C C . ALA A 1 112 ? -4.995 -1.929 21.221 1.00 93.56 112 ALA A C 1
ATOM 803 O O . ALA A 1 112 ? -5.247 -1.188 20.277 1.00 93.56 112 ALA A O 1
ATOM 804 N N . ASN A 1 113 ? -4.460 -3.144 21.043 1.00 93.25 113 ASN A N 1
ATOM 805 C CA . ASN A 1 113 ? -4.012 -3.653 19.747 1.00 93.25 113 ASN A CA 1
ATOM 806 C C . ASN A 1 113 ? -5.144 -4.305 18.942 1.00 93.25 113 ASN A C 1
ATOM 808 O O . ASN A 1 113 ? -6.110 -4.832 19.499 1.00 93.25 113 ASN A O 1
ATOM 812 N N . VAL A 1 114 ? -4.970 -4.316 17.622 1.00 93.44 114 VAL A N 1
ATOM 813 C CA . VAL A 1 114 ? -5.792 -5.079 16.681 1.00 93.44 114 VAL A CA 1
ATOM 814 C C . VAL A 1 114 ? -5.723 -6.560 17.041 1.00 93.44 114 VAL A C 1
ATOM 816 O O . VAL A 1 114 ? -4.649 -7.163 17.048 1.00 93.44 114 VAL A O 1
ATOM 819 N N . ASN A 1 115 ? -6.883 -7.129 17.357 1.00 80.19 115 ASN A N 1
ATOM 820 C CA . ASN A 1 115 ? -7.083 -8.543 17.643 1.00 80.19 115 ASN A CA 1
ATOM 821 C C . ASN A 1 115 ? -8.576 -8.868 17.464 1.00 80.19 115 ASN A C 1
ATOM 823 O O . ASN A 1 115 ? -9.437 -8.089 17.877 1.00 80.19 115 ASN A O 1
ATOM 827 N N . GLU A 1 116 ? -8.879 -10.014 16.858 1.00 65.56 116 GLU A N 1
ATOM 828 C CA . GLU A 1 116 ? -10.247 -10.507 16.651 1.00 65.56 116 GLU A CA 1
ATOM 829 C C . GLU A 1 116 ? -10.894 -11.042 17.944 1.00 65.56 116 GLU A C 1
ATOM 831 O O . GLU A 1 116 ? -12.108 -11.211 18.002 1.00 65.56 116 GLU A O 1
ATOM 836 N N . ALA A 1 117 ? -10.106 -11.264 19.002 1.00 81.56 117 ALA A N 1
ATOM 837 C CA . ALA A 1 117 ? -10.559 -11.794 20.290 1.00 81.56 117 ALA A CA 1
ATOM 838 C C . ALA A 1 117 ? -10.605 -10.741 21.416 1.00 81.56 117 ALA A C 1
ATOM 840 O O . ALA A 1 117 ? -10.470 -11.082 22.595 1.00 81.56 117 ALA A O 1
ATOM 841 N N . ASN A 1 118 ? -10.750 -9.456 21.082 1.00 90.31 118 ASN A N 1
ATOM 842 C CA . ASN A 1 118 ? -10.845 -8.427 22.111 1.00 90.31 118 ASN A CA 1
ATOM 843 C C . ASN A 1 118 ? -12.177 -8.524 22.878 1.00 90.31 118 ASN A C 1
ATOM 845 O O . ASN A 1 118 ? -13.235 -8.881 22.351 1.00 90.31 118 ASN A O 1
ATOM 849 N N . THR A 1 119 ? -12.114 -8.174 24.158 1.00 95.50 119 THR A N 1
ATOM 850 C CA . THR A 1 119 ? -13.276 -8.021 25.037 1.00 95.50 119 THR A CA 1
ATOM 851 C C . THR A 1 119 ? -13.290 -6.613 25.605 1.00 95.50 119 THR A C 1
ATOM 853 O O . THR A 1 119 ? -12.244 -5.971 25.712 1.00 95.50 119 THR A O 1
ATOM 856 N N . ILE A 1 120 ? -14.476 -6.124 25.964 1.00 97.06 120 ILE A N 1
ATOM 857 C CA . ILE A 1 120 ? -14.638 -4.866 26.696 1.00 97.06 120 ILE A CA 1
ATOM 858 C C . ILE A 1 120 ? -15.106 -5.197 28.109 1.00 97.06 120 ILE A C 1
ATOM 860 O O . ILE A 1 120 ? -16.073 -5.934 28.287 1.00 97.06 120 ILE A O 1
ATOM 864 N N . THR A 1 121 ? -14.445 -4.630 29.109 1.00 97.50 121 THR A N 1
ATOM 865 C CA . THR A 1 121 ? -14.866 -4.689 30.507 1.00 97.50 121 THR A CA 1
ATOM 866 C C . THR A 1 121 ? -15.483 -3.352 30.879 1.00 97.50 121 THR A C 1
ATOM 868 O O . THR A 1 121 ? -14.835 -2.312 30.746 1.00 97.50 121 THR A O 1
ATOM 871 N N . PHE A 1 122 ? -16.732 -3.379 31.335 1.00 97.19 122 PHE A N 1
ATOM 872 C CA . PHE A 1 122 ? -17.389 -2.230 31.942 1.00 97.19 122 PHE A CA 1
ATOM 873 C C . PHE A 1 122 ? -17.370 -2.358 33.464 1.00 97.19 122 PHE A C 1
ATOM 875 O O . PHE A 1 122 ? -17.865 -3.348 34.011 1.00 97.19 122 PHE A O 1
ATOM 882 N N . THR A 1 123 ? -16.830 -1.340 34.126 1.00 95.69 123 THR A N 1
ATOM 883 C CA . THR A 1 123 ? -16.818 -1.202 35.585 1.00 95.69 123 THR A CA 1
ATOM 884 C C . THR A 1 123 ? -17.755 -0.056 35.969 1.00 95.69 123 THR A C 1
ATOM 886 O O . THR A 1 123 ? -17.454 1.089 35.630 1.00 95.69 123 THR A O 1
ATOM 889 N N . PRO A 1 124 ? -18.894 -0.333 36.625 1.00 93.62 124 PRO A N 1
ATOM 890 C CA . PRO A 1 124 ? -19.800 0.705 37.112 1.00 93.62 124 PRO A CA 1
ATOM 891 C C . PRO A 1 124 ? -19.178 1.498 38.270 1.00 93.62 124 PRO A C 1
ATOM 893 O O . PRO A 1 124 ? -18.597 0.899 39.173 1.00 93.62 124 PRO A O 1
ATOM 896 N N . ASP A 1 125 ? -19.364 2.819 38.280 1.00 87.81 125 ASP A N 1
ATOM 897 C CA . ASP A 1 125 ? -18.855 3.702 39.342 1.00 87.81 125 ASP A CA 1
ATOM 898 C C . ASP A 1 125 ? -19.935 4.029 40.382 1.00 87.81 125 ASP A C 1
ATOM 900 O O . ASP A 1 125 ? -19.681 4.030 41.586 1.00 87.81 125 ASP A O 1
ATOM 904 N N . ALA A 1 126 ? -21.155 4.322 39.921 1.00 77.44 126 ALA A N 1
ATOM 905 C CA . ALA A 1 126 ? -22.284 4.684 40.770 1.00 77.44 126 ALA A CA 1
ATOM 906 C C . ALA A 1 126 ? -23.618 4.433 40.059 1.00 77.44 126 ALA A C 1
ATOM 908 O O . ALA A 1 126 ? -23.724 4.532 38.832 1.00 77.44 126 ALA A O 1
ATOM 909 N N . ILE A 1 127 ? -24.652 4.167 40.857 1.00 81.62 127 ILE A N 1
ATOM 910 C CA . ILE A 1 127 ? -26.051 4.228 40.432 1.00 81.62 127 ILE A CA 1
ATOM 911 C C . ILE A 1 127 ? -26.847 5.066 41.440 1.00 81.62 127 ILE A C 1
ATOM 913 O O . ILE A 1 127 ? -26.439 5.203 42.593 1.00 81.62 127 ILE A O 1
ATOM 917 N N . THR A 1 128 ? -27.953 5.670 41.010 1.00 78.75 128 THR A N 1
ATOM 918 C CA . THR A 1 128 ? -28.750 6.592 41.836 1.00 78.75 128 THR A CA 1
ATOM 919 C C . THR A 1 128 ? -30.151 6.048 42.136 1.00 78.75 128 THR A C 1
ATOM 921 O O . THR A 1 128 ? -30.636 5.117 41.497 1.00 78.75 128 THR A O 1
ATOM 924 N N . GLY A 1 129 ? -30.841 6.653 43.106 1.00 81.75 129 GLY A N 1
ATOM 925 C CA . GLY A 1 129 ? -32.264 6.402 43.355 1.00 81.75 129 GLY A CA 1
ATOM 926 C C . GLY A 1 129 ? -32.555 5.156 44.195 1.00 81.75 129 GLY A C 1
ATOM 927 O O . GLY A 1 129 ? -31.894 4.901 45.195 1.00 81.75 129 GLY A O 1
ATOM 928 N N . ASN A 1 130 ? -33.594 4.408 43.811 1.00 89.88 130 ASN A N 1
ATOM 929 C CA . ASN A 1 130 ? -34.185 3.324 44.612 1.00 89.88 130 ASN A CA 1
ATOM 930 C C . ASN A 1 130 ? -33.492 1.957 44.444 1.00 89.88 130 ASN A C 1
ATOM 932 O O . ASN A 1 130 ? -34.060 0.913 44.777 1.00 89.88 130 ASN A O 1
ATOM 936 N N . TYR A 1 131 ? -32.288 1.959 43.882 1.00 92.94 131 TYR A N 1
ATOM 937 C CA . TYR A 1 131 ? -31.604 0.770 43.398 1.00 92.94 131 TYR A CA 1
ATOM 938 C C . TYR A 1 131 ? -30.185 0.722 43.942 1.00 92.94 131 TYR A C 1
ATOM 940 O O . TYR A 1 131 ? -29.541 1.755 44.113 1.00 92.94 131 TYR A O 1
ATOM 948 N N . GLU A 1 132 ? -29.688 -0.490 44.154 1.00 91.62 132 GLU A N 1
ATOM 949 C CA . GLU A 1 132 ? -28.298 -0.743 44.521 1.00 91.62 132 GLU A CA 1
ATOM 950 C C . GLU A 1 132 ? -27.714 -1.795 43.574 1.00 91.62 132 GLU A C 1
ATOM 952 O O . GLU A 1 132 ? -28.375 -2.782 43.255 1.00 91.62 132 GLU A O 1
ATOM 957 N N . LEU A 1 133 ? -26.506 -1.569 43.058 1.00 92.69 133 LEU A N 1
ATOM 958 C CA . LEU A 1 133 ? -25.860 -2.493 42.130 1.00 92.69 133 LEU A CA 1
ATOM 959 C C . LEU A 1 133 ? -24.904 -3.387 42.911 1.00 92.69 133 LEU A C 1
ATOM 961 O O . LEU A 1 133 ? -24.005 -2.893 43.587 1.00 92.69 133 LEU A O 1
ATOM 965 N N . VAL A 1 134 ? -25.075 -4.701 42.788 1.00 92.62 134 VAL A N 1
ATOM 966 C CA . VAL A 1 134 ? -24.133 -5.668 43.353 1.00 92.62 134 VAL A CA 1
ATOM 967 C C . VAL A 1 134 ? -22.762 -5.459 42.692 1.00 92.62 134 VAL A C 1
ATOM 969 O O . VAL A 1 134 ? -22.696 -5.459 41.458 1.00 92.62 134 VAL A O 1
ATOM 972 N N . PRO A 1 135 ? -21.672 -5.292 43.471 1.00 92.12 135 PRO A N 1
ATOM 973 C CA . PRO A 1 135 ? -20.338 -5.065 42.924 1.00 92.12 135 PRO A CA 1
ATOM 974 C C . PRO A 1 135 ? -19.919 -6.137 41.916 1.00 92.12 135 PRO A C 1
ATOM 976 O O . PRO A 1 135 ? -20.100 -7.333 42.142 1.00 92.12 135 PRO A O 1
ATOM 979 N N . GLY A 1 136 ? -19.324 -5.705 40.807 1.00 93.56 136 GLY A N 1
ATOM 980 C CA . GLY A 1 136 ? -18.867 -6.592 39.744 1.00 93.56 136 GLY A CA 1
ATOM 981 C C . GLY A 1 136 ? -18.524 -5.829 38.471 1.00 93.56 136 GLY A C 1
ATOM 982 O O . GLY A 1 136 ? -18.559 -4.599 38.438 1.00 93.56 136 GLY A O 1
ATOM 983 N N . VAL A 1 137 ? -18.202 -6.578 37.421 1.00 95.50 137 VAL A N 1
ATOM 984 C CA . VAL A 1 137 ? -17.910 -6.041 36.089 1.00 95.50 137 VAL A CA 1
ATOM 985 C C . VAL A 1 137 ? -18.751 -6.757 35.042 1.00 95.50 137 VAL A C 1
ATOM 987 O O . VAL A 1 137 ? -19.073 -7.936 35.193 1.00 95.50 137 VAL A O 1
ATOM 990 N N . LEU A 1 138 ? -19.082 -6.052 33.963 1.00 96.12 138 LEU A N 1
ATOM 991 C CA . LEU A 1 138 ? -19.739 -6.635 32.798 1.00 96.12 138 LEU A CA 1
ATOM 992 C C . LEU A 1 138 ? -18.698 -6.869 31.698 1.00 96.12 138 LEU A C 1
ATOM 994 O O . LEU A 1 138 ? -18.101 -5.917 31.192 1.00 96.12 138 LEU A O 1
ATOM 998 N N . THR A 1 139 ? -18.492 -8.129 31.315 1.00 96.38 139 THR A N 1
ATOM 999 C CA . THR A 1 139 ? -17.628 -8.496 30.185 1.00 96.38 139 THR A CA 1
ATOM 1000 C C . THR A 1 139 ? -18.448 -8.607 28.907 1.00 96.38 139 THR A C 1
ATOM 1002 O O . THR A 1 139 ? -19.393 -9.385 28.817 1.00 96.38 139 THR A O 1
ATOM 1005 N N . ILE A 1 140 ? -18.052 -7.844 27.896 1.00 94.69 140 ILE A N 1
ATOM 1006 C CA . ILE A 1 140 ? -18.673 -7.793 26.578 1.00 94.69 140 ILE A CA 1
ATOM 1007 C C . ILE A 1 140 ? -17.724 -8.476 25.598 1.00 94.69 140 ILE A C 1
ATOM 1009 O O . ILE A 1 140 ? -16.577 -8.058 25.420 1.00 94.69 140 ILE A O 1
ATOM 1013 N N . THR A 1 141 ? -18.197 -9.552 24.982 1.00 93.25 141 THR A N 1
ATOM 1014 C CA . THR A 1 141 ? -17.437 -10.364 24.025 1.00 93.25 141 THR A CA 1
ATOM 1015 C C . THR A 1 141 ? -17.661 -9.905 22.586 1.00 93.25 141 THR A C 1
ATOM 1017 O O . THR A 1 141 ? -18.644 -9.226 22.297 1.00 93.25 141 THR A O 1
ATOM 1020 N N . GLY A 1 142 ? -16.786 -10.322 21.665 1.00 89.69 142 GLY A N 1
ATOM 1021 C CA . GLY A 1 142 ? -16.916 -9.989 20.241 1.00 89.69 142 GLY A CA 1
ATOM 1022 C C . GLY A 1 142 ? -16.593 -8.526 19.933 1.00 89.69 142 GLY A C 1
ATOM 1023 O O . GLY A 1 142 ? -17.145 -7.953 18.995 1.00 89.69 142 GLY A O 1
ATOM 1024 N N . ALA A 1 143 ? -15.738 -7.905 20.747 1.00 93.88 143 ALA A N 1
ATOM 1025 C CA . ALA A 1 143 ? -15.247 -6.568 20.477 1.00 93.88 143 ALA A CA 1
ATOM 1026 C C . ALA A 1 143 ? -14.098 -6.637 19.466 1.00 93.88 143 ALA A C 1
ATOM 1028 O O . ALA A 1 143 ? -13.283 -7.559 19.507 1.00 93.88 143 ALA A O 1
ATOM 1029 N N . SER A 1 144 ? -14.012 -5.664 18.561 1.00 93.50 144 SER A N 1
ATOM 1030 C CA . SER A 1 144 ? -12.994 -5.670 17.508 1.00 93.50 144 SER A CA 1
ATOM 1031 C C . SER A 1 144 ? -12.305 -4.321 17.361 1.00 93.50 144 SER A C 1
ATOM 1033 O O . SER A 1 144 ? -12.918 -3.257 17.413 1.00 93.50 144 SER A O 1
ATOM 1035 N N . ILE A 1 145 ? -10.989 -4.362 17.170 1.00 96.19 145 ILE A N 1
ATOM 1036 C CA . ILE A 1 145 ? -10.210 -3.183 16.798 1.00 96.19 145 ILE A CA 1
ATOM 1037 C C . ILE A 1 145 ? -9.679 -3.441 15.397 1.00 96.19 145 ILE A C 1
ATOM 1039 O O . ILE A 1 145 ? -8.938 -4.401 15.204 1.00 96.19 145 ILE A O 1
ATOM 1043 N N . THR A 1 146 ? -10.068 -2.622 14.422 1.00 95.38 146 THR A N 1
ATOM 1044 C CA . THR A 1 146 ? -9.585 -2.754 13.043 1.00 95.38 146 THR A CA 1
ATOM 1045 C C . THR A 1 146 ? -8.302 -1.950 12.840 1.00 95.38 146 THR A C 1
ATOM 1047 O O . THR A 1 146 ? -8.154 -0.882 13.451 1.00 95.38 146 THR A O 1
ATOM 1050 N N . PRO A 1 147 ? -7.390 -2.400 11.961 1.00 96.75 147 PRO A N 1
ATOM 1051 C CA . PRO A 1 147 ? -6.194 -1.639 11.633 1.00 96.75 147 PRO A CA 1
ATOM 1052 C C . PRO A 1 147 ? -6.497 -0.213 11.181 1.00 96.75 147 PRO A C 1
ATOM 1054 O O . PRO A 1 147 ? -7.499 0.050 10.513 1.00 96.75 147 PRO A O 1
ATOM 1057 N N . ARG A 1 148 ? -5.601 0.706 11.534 1.00 96.44 148 ARG A N 1
ATOM 1058 C CA . ARG A 1 148 ? -5.622 2.084 11.043 1.00 96.44 148 ARG A CA 1
ATOM 1059 C C . ARG A 1 148 ? -4.815 2.195 9.755 1.00 96.44 148 ARG A C 1
ATOM 1061 O O . ARG A 1 148 ? -3.763 1.579 9.621 1.00 96.44 148 ARG A O 1
ATOM 1068 N N . ASP A 1 149 ? -5.256 3.025 8.825 1.00 97.25 149 ASP A N 1
ATOM 1069 C CA . ASP A 1 149 ? -4.481 3.275 7.612 1.00 97.25 149 ASP A CA 1
ATOM 1070 C C . ASP A 1 149 ? -3.208 4.078 7.916 1.00 97.25 149 ASP A C 1
ATOM 1072 O O . ASP A 1 149 ? -3.259 5.144 8.534 1.00 97.25 149 ASP A O 1
ATOM 1076 N N . LEU A 1 150 ? -2.070 3.582 7.431 1.00 97.38 150 LEU A N 1
ATOM 1077 C CA . LEU A 1 150 ? -0.809 4.312 7.363 1.00 97.38 150 LEU A CA 1
ATOM 1078 C C . LEU A 1 150 ? -0.472 4.525 5.890 1.00 97.38 150 LEU A C 1
ATOM 1080 O O . LEU A 1 150 ? -0.246 3.573 5.145 1.00 97.38 150 LEU A O 1
ATOM 1084 N N . THR A 1 151 ? -0.480 5.783 5.462 1.00 97.31 151 THR A N 1
ATOM 1085 C CA . THR A 1 151 ? -0.327 6.143 4.049 1.00 97.31 151 THR A CA 1
ATOM 1086 C C . THR A 1 151 ? 1.110 6.545 3.762 1.00 97.31 151 THR A C 1
ATOM 1088 O O . THR A 1 151 ? 1.654 7.412 4.444 1.00 97.31 151 THR A O 1
ATOM 1091 N N . VAL A 1 152 ? 1.709 5.935 2.742 1.00 97.62 152 VAL A N 1
ATOM 1092 C CA . VAL A 1 152 ? 3.012 6.305 2.184 1.00 97.62 152 VAL A CA 1
ATOM 1093 C C . VAL A 1 152 ? 2.803 7.195 0.966 1.00 97.62 152 VAL A C 1
ATOM 1095 O O . VAL A 1 152 ? 2.069 6.852 0.036 1.00 97.62 152 VAL A O 1
ATOM 1098 N N . THR A 1 153 ? 3.491 8.332 0.968 1.00 96.38 153 THR A N 1
ATOM 1099 C CA . THR A 1 153 ? 3.456 9.332 -0.097 1.00 96.38 153 THR A CA 1
ATOM 1100 C C . THR A 1 153 ? 4.861 9.479 -0.672 1.00 96.38 153 THR A C 1
ATOM 1102 O O . THR A 1 153 ? 5.723 10.067 -0.009 1.00 96.38 153 THR A O 1
ATOM 1105 N N . PRO A 1 154 ? 5.132 8.952 -1.880 1.00 97.50 154 PRO A N 1
ATOM 1106 C CA . PRO A 1 154 ? 6.398 9.187 -2.562 1.00 97.50 154 PRO A CA 1
ATOM 1107 C C . PRO A 1 154 ? 6.662 10.678 -2.764 1.00 97.50 154 PRO A C 1
ATOM 1109 O O . PRO A 1 154 ? 5.741 11.455 -3.021 1.00 97.50 154 PRO A O 1
ATOM 1112 N N . ASN A 1 155 ? 7.928 11.077 -2.680 1.00 95.69 155 ASN A N 1
ATOM 1113 C CA . ASN A 1 155 ? 8.325 12.451 -2.965 1.00 95.69 155 ASN A CA 1
ATOM 1114 C C . ASN A 1 155 ? 8.102 12.756 -4.457 1.00 95.69 155 ASN A C 1
ATOM 1116 O O . ASN A 1 155 ? 8.352 11.904 -5.314 1.00 95.69 155 ASN A O 1
ATOM 1120 N N . ALA A 1 156 ? 7.629 13.960 -4.776 1.00 94.19 156 ALA A N 1
ATOM 1121 C CA . ALA A 1 156 ? 7.39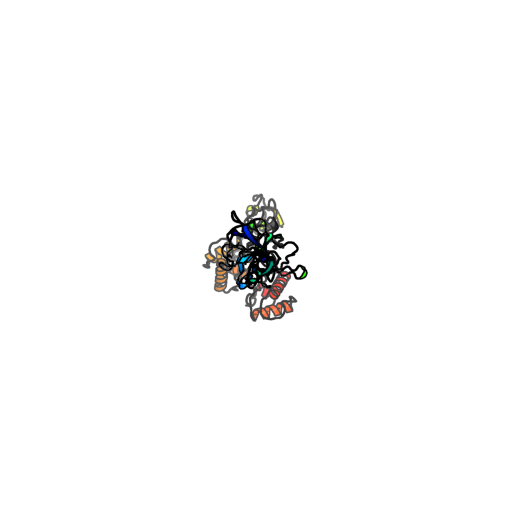9 14.376 -6.158 1.00 94.19 156 ALA A CA 1
ATOM 1122 C C . ALA A 1 156 ? 8.719 14.592 -6.926 1.00 94.19 156 ALA A C 1
ATOM 1124 O O . ALA A 1 156 ? 9.748 14.899 -6.327 1.00 94.19 156 ALA A O 1
ATOM 1125 N N . GLY A 1 157 ? 8.672 14.460 -8.257 1.00 94.50 157 GLY A N 1
ATOM 1126 C CA . GLY A 1 157 ? 9.798 14.775 -9.151 1.00 94.50 157 GLY A CA 1
ATOM 1127 C C . GLY A 1 157 ? 10.912 13.725 -9.201 1.00 94.50 157 GLY A C 1
ATOM 1128 O O . GLY A 1 157 ? 11.979 13.984 -9.757 1.00 94.50 157 GLY A O 1
ATOM 1129 N N . GLN A 1 158 ? 10.690 12.542 -8.628 1.00 97.31 158 GLN A N 1
ATOM 1130 C CA . GLN A 1 158 ? 11.648 11.442 -8.711 1.00 97.31 158 GLN A CA 1
ATOM 1131 C C . GLN A 1 158 ? 11.743 10.938 -10.149 1.00 97.31 158 GLN A C 1
ATOM 1133 O O . GLN A 1 158 ? 10.728 10.630 -10.776 1.00 97.31 158 GLN A O 1
ATOM 1138 N N . SER A 1 159 ? 12.966 10.879 -10.667 1.00 97.06 159 SER A N 1
ATOM 1139 C CA . SER A 1 159 ? 13.208 10.591 -12.073 1.00 97.06 159 SER A CA 1
ATOM 1140 C C . SER A 1 159 ? 14.575 9.965 -12.324 1.00 97.06 159 SER A C 1
ATOM 1142 O O . SER A 1 159 ? 15.450 9.961 -11.453 1.00 97.06 159 SER A O 1
ATOM 1144 N N . LYS A 1 160 ? 14.759 9.451 -13.541 1.00 92.25 160 LYS A N 1
ATOM 1145 C CA . LYS A 1 160 ? 16.063 9.075 -14.103 1.00 92.25 160 LYS A CA 1
ATOM 1146 C C . LYS A 1 160 ? 16.146 9.448 -15.583 1.00 92.25 160 LYS A C 1
ATOM 1148 O O . LYS A 1 160 ? 15.130 9.763 -16.200 1.00 92.25 160 LYS A O 1
ATOM 1153 N N . LYS A 1 161 ? 17.342 9.392 -16.169 1.00 88.12 161 LYS A N 1
ATOM 1154 C CA . LYS A 1 161 ? 17.501 9.366 -17.633 1.00 88.12 161 LYS A CA 1
ATOM 1155 C C . LYS A 1 161 ? 17.339 7.933 -18.148 1.00 88.12 161 LYS A C 1
ATOM 1157 O O . LYS A 1 161 ? 17.689 6.989 -17.441 1.00 88.12 161 LYS A O 1
ATOM 1162 N N . PHE A 1 162 ? 16.849 7.780 -19.373 1.00 83.56 162 PHE A N 1
ATOM 1163 C CA . PHE A 1 162 ? 16.795 6.498 -20.077 1.00 83.56 162 PHE A CA 1
ATOM 1164 C C . PHE A 1 162 ? 18.143 5.762 -20.009 1.00 83.56 162 PHE A C 1
ATOM 1166 O O . PHE A 1 162 ? 19.192 6.360 -20.260 1.00 83.56 162 PHE A O 1
ATOM 1173 N N . GLY A 1 163 ? 18.115 4.474 -19.654 1.00 76.75 163 GLY A N 1
ATOM 1174 C CA . GLY A 1 163 ? 19.313 3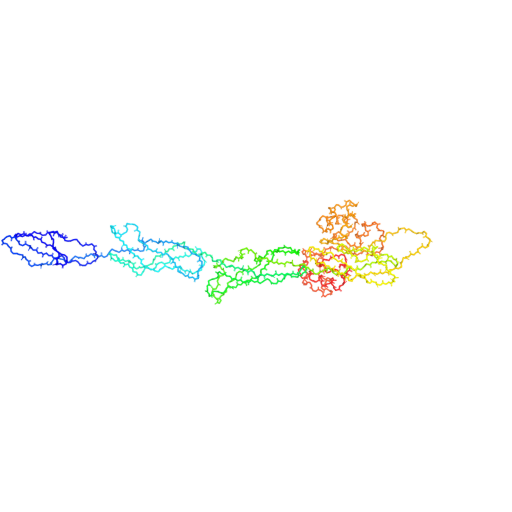.634 -19.566 1.00 76.75 163 GLY A CA 1
ATOM 1175 C C . GLY A 1 163 ? 20.147 3.820 -18.294 1.00 76.75 163 GLY A C 1
ATOM 1176 O O . GLY A 1 163 ? 21.148 3.125 -18.128 1.00 76.75 163 GLY A O 1
ATOM 1177 N N . ALA A 1 164 ? 19.756 4.722 -17.387 1.00 78.00 164 ALA A N 1
ATOM 1178 C CA . ALA A 1 164 ? 20.324 4.779 -16.043 1.00 78.00 164 ALA A CA 1
ATOM 1179 C C . ALA A 1 164 ? 19.677 3.726 -15.127 1.00 78.00 164 ALA A C 1
ATOM 1181 O O . ALA A 1 164 ? 18.520 3.343 -15.313 1.00 78.00 164 ALA A O 1
ATOM 1182 N N . GLU A 1 165 ? 20.413 3.289 -14.105 1.00 80.38 165 GLU A N 1
ATOM 1183 C CA . GLU A 1 165 ? 19.869 2.444 -13.036 1.00 80.38 165 GLU A CA 1
ATOM 1184 C C . GLU A 1 165 ? 18.774 3.183 -12.252 1.00 80.38 165 GLU A C 1
ATOM 1186 O O . GLU A 1 165 ? 18.797 4.412 -12.122 1.00 80.38 165 GLU A O 1
ATOM 1191 N N . ASP A 1 166 ? 17.809 2.433 -11.720 1.00 85.56 166 ASP A N 1
ATOM 1192 C CA . ASP A 1 166 ? 16.740 3.010 -10.907 1.00 85.56 166 ASP A CA 1
ATOM 1193 C C . ASP A 1 166 ? 17.305 3.556 -9.582 1.00 85.56 166 ASP A C 1
ATOM 1195 O O . ASP A 1 166 ? 18.000 2.832 -8.861 1.00 85.56 166 ASP A O 1
ATOM 1199 N N . PRO A 1 167 ? 17.016 4.821 -9.221 1.00 89.75 167 PRO A N 1
ATOM 1200 C CA . PRO A 1 167 ? 17.451 5.368 -7.948 1.00 89.75 167 PRO A CA 1
ATOM 1201 C C . PRO A 1 167 ? 16.617 4.794 -6.800 1.00 89.75 167 PRO A C 1
ATOM 1203 O O . PRO A 1 167 ? 15.462 4.396 -6.974 1.00 89.75 167 PRO A O 1
ATOM 1206 N N . THR A 1 168 ? 17.164 4.842 -5.585 1.00 89.62 168 THR A N 1
ATOM 1207 C CA . THR A 1 168 ? 16.362 4.609 -4.381 1.00 89.62 168 THR A CA 1
ATOM 1208 C C . THR A 1 168 ? 15.243 5.642 -4.310 1.00 89.62 168 THR A C 1
ATOM 1210 O O . THR A 1 168 ? 15.494 6.850 -4.319 1.00 89.62 168 THR A O 1
ATOM 1213 N N . LEU A 1 169 ? 14.005 5.161 -4.220 1.00 94.56 169 LEU A N 1
ATOM 1214 C CA . LEU A 1 169 ? 12.841 6.023 -4.105 1.00 94.56 169 LEU A CA 1
ATOM 1215 C C . LEU A 1 169 ? 12.629 6.464 -2.654 1.00 94.56 169 LEU A C 1
ATOM 1217 O O . LEU A 1 169 ? 12.722 5.669 -1.721 1.00 94.56 169 LEU A O 1
ATOM 1221 N N . HIS A 1 170 ? 12.303 7.738 -2.478 1.00 92.31 170 HIS A N 1
ATOM 1222 C CA . HIS A 1 170 ? 12.087 8.376 -1.187 1.00 92.31 170 HIS A CA 1
ATOM 1223 C C . HIS A 1 170 ? 10.609 8.722 -0.997 1.00 92.31 170 HIS A C 1
ATOM 1225 O O . HIS A 1 170 ? 9.886 9.023 -1.954 1.00 92.31 170 HIS A O 1
ATOM 1231 N N . SER A 1 171 ? 10.158 8.710 0.254 1.00 96.06 171 SER A N 1
ATOM 1232 C CA . SER A 1 171 ? 8.765 8.972 0.611 1.00 96.06 171 SER A CA 1
ATOM 1233 C C . SER A 1 171 ? 8.620 9.534 2.015 1.00 96.06 171 SER A C 1
ATOM 1235 O O . SER A 1 171 ? 9.501 9.385 2.860 1.00 96.06 171 SER A O 1
ATOM 1237 N N . THR A 1 172 ? 7.448 10.095 2.280 1.00 94.88 172 THR A N 1
ATOM 1238 C CA . THR A 1 172 ? 6.964 10.433 3.621 1.00 94.88 172 THR A CA 1
ATOM 1239 C C . THR A 1 172 ? 5.802 9.517 4.008 1.00 94.88 172 THR A C 1
ATOM 1241 O O . THR A 1 172 ? 5.258 8.802 3.165 1.00 94.88 172 THR A O 1
ATOM 1244 N N . ASN A 1 173 ? 5.420 9.513 5.288 1.00 94.75 173 ASN A N 1
ATOM 1245 C CA . ASN A 1 173 ? 4.265 8.756 5.767 1.00 94.75 173 ASN A CA 1
ATOM 1246 C C . ASN A 1 173 ? 3.367 9.578 6.699 1.00 94.75 173 ASN A C 1
ATOM 1248 O O . ASN A 1 173 ? 3.825 10.487 7.398 1.00 94.75 173 ASN A O 1
ATOM 1252 N N . SER A 1 174 ? 2.082 9.232 6.723 1.00 94.50 174 SER A N 1
ATOM 1253 C CA . SER A 1 174 ? 1.060 9.846 7.572 1.00 94.50 174 SER A CA 1
ATOM 1254 C C . SER A 1 174 ? 0.032 8.812 8.051 1.00 94.50 174 SER A C 1
ATOM 1256 O O . SER A 1 174 ? 0.044 7.656 7.630 1.00 94.50 174 SER A O 1
ATOM 1258 N N . GLY A 1 175 ? -0.848 9.212 8.972 1.00 94.00 175 GLY A N 1
ATOM 1259 C CA . GLY A 1 175 ? -1.928 8.356 9.483 1.00 94.00 175 GLY A CA 1
ATOM 1260 C C . GLY A 1 175 ? -1.603 7.590 10.769 1.00 94.00 175 GLY A C 1
ATOM 1261 O O . GLY A 1 175 ? -2.509 7.014 11.364 1.00 94.00 175 GLY A O 1
ATOM 1262 N N . ARG A 1 176 ? -0.359 7.639 11.262 1.00 92.75 176 ARG A N 1
ATOM 1263 C CA . ARG A 1 176 ? 0.037 7.017 12.539 1.00 92.75 176 ARG A CA 1
ATOM 1264 C C . ARG A 1 176 ? -0.594 7.685 13.767 1.00 92.75 176 ARG A C 1
ATOM 1266 O O . ARG A 1 176 ? -0.881 8.883 13.751 1.00 92.75 176 ARG A O 1
ATOM 1273 N N . VAL A 1 177 ? -0.740 6.921 14.849 1.00 93.75 177 VAL A N 1
ATOM 1274 C CA . VAL A 1 177 ? -1.066 7.460 16.178 1.00 93.75 177 VAL A CA 1
ATOM 1275 C C . VAL A 1 177 ? 0.102 8.336 16.672 1.00 93.75 177 VAL A C 1
ATOM 1277 O O . VAL A 1 177 ? 1.261 7.929 16.530 1.00 93.75 177 VAL A O 1
ATOM 1280 N N . PRO A 1 178 ? -0.153 9.537 17.234 1.00 90.69 178 PRO A N 1
ATOM 1281 C CA . PRO A 1 178 ? 0.900 10.403 17.764 1.00 90.69 178 PRO A CA 1
ATOM 1282 C C . PRO A 1 178 ? 1.804 9.692 18.780 1.00 90.69 178 PRO A C 1
ATOM 1284 O O . PRO A 1 178 ? 1.332 8.934 19.621 1.00 90.69 178 PRO A O 1
ATOM 1287 N N . GLY A 1 179 ? 3.113 9.941 18.701 1.00 87.12 179 GLY A N 1
ATOM 1288 C CA . GLY A 1 179 ? 4.116 9.324 19.578 1.00 87.12 179 GLY A CA 1
ATOM 1289 C C . GLY A 1 179 ? 4.617 7.950 19.123 1.00 87.12 179 GLY A C 1
ATOM 1290 O O . GLY A 1 179 ? 5.696 7.543 19.541 1.00 87.12 179 GLY A O 1
ATOM 1291 N N . GLN A 1 180 ? 3.912 7.266 18.218 1.00 89.00 180 GLN A N 1
ATOM 1292 C CA . GLN A 1 180 ? 4.424 6.041 17.602 1.00 89.00 180 GLN A CA 1
ATOM 1293 C C . GLN A 1 180 ? 5.297 6.370 16.388 1.00 89.00 180 GLN A C 1
ATOM 1295 O O . GLN A 1 180 ? 4.995 7.293 15.624 1.00 89.00 180 GLN A O 1
ATOM 1300 N N . ILE A 1 181 ? 6.378 5.610 16.202 1.00 87.69 181 ILE A N 1
ATOM 1301 C CA . ILE A 1 181 ? 7.309 5.772 15.082 1.00 87.69 181 ILE A CA 1
ATOM 1302 C C . ILE A 1 181 ? 7.259 4.485 14.252 1.00 87.69 181 ILE A C 1
ATOM 1304 O O . ILE A 1 181 ? 7.631 3.436 14.777 1.00 87.69 181 ILE A O 1
ATOM 1308 N N . PRO A 1 182 ? 6.759 4.537 13.005 1.00 88.44 182 PRO A N 1
ATOM 1309 C CA . PRO A 1 182 ? 6.717 3.372 12.140 1.00 88.44 182 PRO A CA 1
ATOM 1310 C C . PRO A 1 182 ? 8.115 3.050 11.624 1.00 88.44 182 PRO A C 1
ATOM 1312 O O . PRO A 1 182 ? 8.822 3.949 11.167 1.00 88.44 182 PRO A O 1
ATOM 1315 N N . ASP A 1 183 ? 8.438 1.763 11.610 1.00 85.19 183 ASP A N 1
ATOM 1316 C CA . ASP A 1 183 ? 9.601 1.239 10.910 1.00 85.19 183 ASP A CA 1
ATOM 1317 C C . ASP A 1 183 ? 9.175 0.494 9.649 1.00 85.19 183 ASP A C 1
ATOM 1319 O O . ASP A 1 183 ? 8.069 -0.053 9.543 1.00 85.19 183 ASP A O 1
ATOM 1323 N N . PHE A 1 184 ? 10.090 0.466 8.685 1.00 91.56 184 PHE A N 1
ATOM 1324 C CA . PHE A 1 184 ? 9.872 -0.137 7.383 1.00 91.56 184 PHE A CA 1
ATOM 1325 C C . PHE A 1 184 ? 11.018 -1.077 7.025 1.00 91.56 184 PHE A C 1
ATOM 1327 O O . PHE A 1 184 ? 12.169 -0.866 7.402 1.00 91.56 184 PHE A O 1
ATOM 1334 N N . SER A 1 185 ? 10.692 -2.093 6.239 1.00 90.56 185 SER A N 1
ATOM 1335 C CA . SER A 1 185 ? 11.653 -2.932 5.527 1.00 90.56 185 SER A CA 1
ATOM 1336 C C . SER A 1 185 ? 11.346 -2.907 4.032 1.00 90.56 185 SER A C 1
ATOM 1338 O O . SER A 1 185 ? 10.256 -2.497 3.631 1.00 90.56 185 SER A O 1
ATOM 1340 N N . GLY A 1 186 ? 12.302 -3.339 3.211 1.00 93.50 186 GLY A N 1
ATOM 1341 C CA . GLY A 1 186 ? 12.162 -3.301 1.757 1.00 93.50 186 GLY A CA 1
ATOM 1342 C C . GLY A 1 186 ? 12.238 -1.882 1.194 1.00 93.50 186 GLY A C 1
ATOM 1343 O O . GLY A 1 186 ? 12.776 -0.971 1.823 1.00 93.50 186 GLY A O 1
ATOM 1344 N N . ALA A 1 187 ? 11.735 -1.708 -0.023 1.00 93.25 187 ALA A N 1
ATOM 1345 C CA . ALA A 1 187 ? 11.775 -0.438 -0.734 1.00 93.25 187 ALA A CA 1
ATOM 1346 C C . ALA A 1 187 ? 10.574 -0.282 -1.668 1.00 93.25 187 ALA A C 1
ATOM 1348 O O . ALA A 1 187 ? 10.030 -1.268 -2.176 1.00 93.25 187 ALA A O 1
ATOM 1349 N N . LEU A 1 188 ? 10.215 0.978 -1.926 1.00 94.62 188 LEU A N 1
ATOM 1350 C CA . LEU A 1 188 ? 9.303 1.338 -3.007 1.00 94.62 188 LEU A CA 1
ATOM 1351 C C . LEU A 1 188 ? 9.872 0.891 -4.358 1.00 94.62 188 LEU A C 1
ATOM 1353 O O . LEU A 1 188 ? 11.079 0.728 -4.536 1.00 94.62 188 LEU A O 1
ATOM 1357 N N . SER A 1 189 ? 8.992 0.717 -5.334 1.00 93.62 189 SER A N 1
ATOM 1358 C CA . SER A 1 189 ? 9.368 0.382 -6.710 1.00 93.62 189 SER A CA 1
ATOM 1359 C C . SER A 1 189 ? 8.480 1.139 -7.683 1.00 93.62 189 SER A C 1
ATOM 1361 O O . SER A 1 189 ? 7.444 1.668 -7.293 1.00 93.62 189 SER A O 1
ATOM 1363 N N . ARG A 1 190 ? 8.844 1.183 -8.958 1.00 94.81 190 ARG A N 1
ATOM 1364 C CA . ARG A 1 190 ? 7.983 1.730 -10.014 1.00 94.81 190 ARG A CA 1
ATOM 1365 C C . ARG A 1 190 ? 7.416 0.614 -10.887 1.00 94.81 190 ARG A C 1
ATOM 1367 O O . ARG A 1 190 ? 7.934 -0.499 -10.876 1.00 94.81 190 ARG A O 1
ATOM 1374 N N . ALA A 1 191 ? 6.366 0.924 -11.640 1.00 89.44 191 ALA A N 1
ATOM 1375 C CA . ALA A 1 191 ? 5.846 0.045 -12.679 1.00 89.44 191 ALA A CA 1
ATOM 1376 C C . ALA A 1 191 ? 6.926 -0.289 -13.729 1.00 89.44 191 ALA A C 1
ATOM 1378 O O . ALA A 1 191 ? 7.829 0.515 -13.989 1.00 89.44 191 ALA A O 1
ATOM 1379 N N . GLU A 1 192 ? 6.813 -1.476 -14.327 1.00 83.12 192 GLU A N 1
ATOM 1380 C CA . GLU A 1 192 ? 7.737 -1.959 -15.355 1.00 83.12 192 GLU A CA 1
ATOM 1381 C C . GLU A 1 192 ? 7.698 -1.097 -16.629 1.00 83.12 192 GLU A C 1
ATOM 1383 O O . GLU A 1 192 ? 6.669 -0.524 -16.988 1.00 83.12 192 GLU A O 1
ATOM 1388 N N . GLY A 1 193 ? 8.834 -1.048 -17.329 1.00 80.50 193 GLY A N 1
ATOM 1389 C CA . GLY A 1 193 ? 9.042 -0.288 -18.563 1.00 80.50 193 GLY A CA 1
ATOM 1390 C C . GLY A 1 193 ? 10.314 0.552 -18.490 1.00 80.50 193 GLY A C 1
ATOM 1391 O O . GLY A 1 193 ? 10.855 0.767 -17.409 1.00 80.50 193 GLY A O 1
ATOM 1392 N N . GLU A 1 194 ? 10.826 0.984 -19.637 1.00 86.69 194 GLU A N 1
ATOM 1393 C CA . GLU A 1 194 ? 12.074 1.757 -19.687 1.00 86.69 194 GLU A CA 1
ATOM 1394 C C . GLU A 1 194 ? 12.005 2.942 -20.649 1.00 86.69 194 GLU A C 1
ATOM 1396 O O . GLU A 1 194 ? 12.838 3.830 -20.551 1.00 86.69 194 GLU A O 1
ATOM 1401 N N . ASP A 1 195 ? 11.004 3.015 -21.529 1.00 86.44 195 ASP A N 1
ATOM 1402 C CA . ASP A 1 195 ? 10.855 4.152 -22.435 1.00 86.44 195 ASP A CA 1
ATOM 1403 C C . ASP A 1 195 ? 10.614 5.459 -21.666 1.00 86.44 195 ASP A C 1
ATOM 1405 O O . ASP A 1 195 ? 10.063 5.456 -20.560 1.00 86.44 195 ASP A O 1
ATOM 1409 N N . ALA A 1 196 ? 10.999 6.595 -22.246 1.00 89.19 196 ALA A N 1
ATOM 1410 C CA . ALA A 1 196 ? 10.762 7.882 -21.608 1.00 89.19 196 ALA A CA 1
ATOM 1411 C C . ALA A 1 196 ? 9.256 8.116 -21.400 1.00 89.19 196 ALA A C 1
ATOM 1413 O O . ALA A 1 196 ? 8.448 7.967 -22.321 1.00 89.19 196 ALA A O 1
ATOM 1414 N N . GLY A 1 197 ? 8.872 8.485 -20.181 1.00 94.81 197 GLY A N 1
ATOM 1415 C CA . GLY A 1 197 ? 7.473 8.580 -19.788 1.00 94.81 197 GLY A CA 1
ATOM 1416 C C . GLY A 1 197 ? 7.258 8.539 -18.279 1.00 94.81 197 GLY A C 1
ATOM 1417 O O . GLY A 1 197 ? 8.200 8.582 -17.488 1.00 94.81 197 GLY A O 1
ATOM 1418 N N . LEU A 1 198 ? 5.985 8.463 -17.890 1.00 97.31 198 LEU A N 1
ATOM 1419 C CA . LEU A 1 198 ? 5.545 8.461 -16.497 1.00 97.31 198 LEU A CA 1
ATOM 1420 C C . LEU A 1 198 ? 5.083 7.068 -16.070 1.00 97.31 198 LEU A C 1
ATOM 1422 O O . LEU A 1 198 ? 4.211 6.471 -16.699 1.00 97.31 198 LEU A O 1
ATOM 1426 N N . TYR A 1 199 ? 5.608 6.608 -14.941 1.00 94.69 199 TYR A N 1
ATOM 1427 C CA . TYR A 1 199 ? 5.359 5.289 -14.371 1.00 94.69 199 TYR A CA 1
ATOM 1428 C C . TYR A 1 199 ? 4.783 5.427 -12.968 1.00 94.69 199 TYR A C 1
ATOM 1430 O O . TYR A 1 199 ? 5.187 6.308 -12.214 1.00 94.69 199 TYR A O 1
ATOM 1438 N N . ASP A 1 200 ? 3.838 4.570 -12.592 1.00 95.44 200 ASP A N 1
ATOM 1439 C CA . ASP A 1 200 ? 3.326 4.563 -11.220 1.00 95.44 200 ASP A CA 1
ATOM 1440 C C . ASP A 1 200 ? 4.404 4.136 -10.230 1.00 95.44 200 ASP A C 1
ATOM 1442 O O . ASP A 1 200 ? 5.075 3.126 -10.441 1.00 95.44 200 ASP A O 1
ATOM 1446 N N . ILE A 1 201 ? 4.542 4.875 -9.128 1.00 96.50 201 ILE A N 1
ATOM 1447 C CA . ILE A 1 201 ? 5.260 4.382 -7.954 1.00 96.50 201 ILE A CA 1
ATOM 1448 C C . ILE A 1 201 ? 4.318 3.455 -7.182 1.00 96.50 201 ILE A C 1
ATOM 1450 O O . ILE A 1 201 ? 3.153 3.764 -6.941 1.00 96.50 201 ILE A O 1
ATOM 1454 N N . THR A 1 202 ? 4.844 2.306 -6.786 1.00 93.94 202 THR A N 1
ATOM 1455 C CA . THR A 1 202 ? 4.158 1.208 -6.106 1.00 93.94 202 THR A CA 1
ATOM 1456 C C . THR A 1 202 ? 4.862 0.897 -4.786 1.00 93.94 202 THR A C 1
ATOM 1458 O O . THR A 1 202 ? 6.008 1.304 -4.572 1.00 93.94 202 THR A O 1
ATOM 1461 N N . LEU A 1 203 ? 4.207 0.131 -3.906 1.00 92.38 203 LEU A N 1
ATOM 1462 C CA . LEU A 1 203 ? 4.826 -0.302 -2.647 1.00 92.38 203 LEU A CA 1
ATOM 1463 C C . LEU A 1 203 ? 6.084 -1.147 -2.865 1.00 92.38 203 LEU A C 1
ATOM 1465 O O . LEU A 1 203 ? 6.949 -1.146 -1.999 1.00 92.38 203 LEU A O 1
ATOM 1469 N N . GLY A 1 204 ? 6.215 -1.841 -4.000 1.00 93.19 204 GLY A N 1
ATOM 1470 C CA . GLY A 1 204 ? 7.332 -2.752 -4.223 1.00 93.19 204 GLY A CA 1
ATOM 1471 C C . GLY A 1 204 ? 7.414 -3.799 -3.113 1.00 93.19 204 GLY A C 1
ATOM 1472 O O . GLY A 1 204 ? 6.466 -4.546 -2.879 1.00 93.19 204 GLY A O 1
ATOM 1473 N N . THR A 1 205 ? 8.544 -3.819 -2.409 1.00 94.19 205 THR A N 1
ATOM 1474 C CA . THR A 1 205 ? 8.771 -4.687 -1.240 1.00 94.19 205 THR A CA 1
ATOM 1475 C C . THR A 1 205 ? 8.586 -3.961 0.093 1.00 94.19 205 THR A C 1
ATOM 1477 O O . THR A 1 205 ? 8.827 -4.557 1.141 1.00 94.19 205 THR A O 1
ATOM 1480 N N . LEU A 1 206 ? 8.187 -2.683 0.073 1.00 94.75 206 LEU A N 1
ATOM 1481 C CA . LEU A 1 206 ? 8.012 -1.875 1.273 1.00 94.75 206 LEU A CA 1
ATOM 1482 C C . LEU A 1 206 ? 6.932 -2.478 2.178 1.00 94.75 206 LEU A C 1
ATOM 1484 O O . LEU A 1 206 ? 5.767 -2.584 1.794 1.00 94.75 206 LEU A O 1
ATOM 1488 N N . ALA A 1 207 ? 7.317 -2.819 3.402 1.00 94.44 207 ALA A N 1
ATOM 1489 C CA . ALA A 1 207 ? 6.428 -3.380 4.409 1.00 94.44 207 ALA A CA 1
ATOM 1490 C C . ALA A 1 207 ? 6.678 -2.740 5.776 1.00 94.44 207 ALA A C 1
ATOM 1492 O O . ALA A 1 207 ? 7.811 -2.382 6.103 1.00 94.44 207 ALA A O 1
ATOM 1493 N N . LEU A 1 208 ? 5.619 -2.623 6.581 1.00 95.00 208 LEU A N 1
ATOM 1494 C CA . LEU A 1 208 ? 5.729 -2.219 7.982 1.00 95.00 208 LEU A CA 1
ATOM 1495 C C . LEU A 1 208 ? 6.355 -3.340 8.806 1.00 95.00 208 LEU A C 1
ATOM 1497 O O . LEU A 1 208 ? 6.030 -4.512 8.614 1.00 95.00 208 LEU A O 1
ATOM 1501 N N . ILE A 1 209 ? 7.199 -2.962 9.759 1.00 93.00 209 ILE A N 1
ATOM 1502 C CA . ILE A 1 209 ? 7.753 -3.875 10.758 1.00 93.00 209 ILE A CA 1
ATOM 1503 C C . ILE A 1 209 ? 7.501 -3.335 12.165 1.00 93.00 209 ILE A C 1
ATOM 1505 O O . ILE A 1 209 ? 7.282 -2.138 12.363 1.00 93.00 209 ILE A O 1
ATOM 1509 N N . ASP A 1 210 ? 7.485 -4.238 13.141 1.00 91.06 210 ASP A N 1
ATOM 1510 C CA . ASP A 1 210 ? 7.368 -3.866 14.547 1.00 91.06 210 ASP A CA 1
ATOM 1511 C C . ASP A 1 210 ? 8.609 -3.078 14.983 1.00 91.06 210 ASP A C 1
ATOM 1513 O O . ASP A 1 210 ? 9.739 -3.474 14.697 1.00 91.06 210 ASP A O 1
ATOM 1517 N N . HIS A 1 211 ? 8.397 -2.000 15.739 1.00 85.94 211 HIS A N 1
ATOM 1518 C CA . HIS A 1 211 ? 9.476 -1.230 16.348 1.00 85.94 211 HIS A CA 1
ATOM 1519 C C . HIS A 1 211 ? 9.361 -1.287 17.871 1.00 85.94 211 HIS A C 1
ATOM 1521 O O . HIS A 1 211 ? 8.647 -0.501 18.508 1.00 85.94 211 HIS A O 1
ATOM 1527 N N . PHE A 1 212 ? 10.097 -2.235 18.454 1.00 79.56 212 PHE A N 1
ATOM 1528 C CA . PHE A 1 212 ? 10.008 -2.605 19.868 1.00 79.56 212 PHE A CA 1
ATOM 1529 C C . PHE A 1 212 ? 10.192 -1.429 20.833 1.00 79.56 212 PHE A C 1
ATOM 1531 O O . PHE A 1 212 ? 9.502 -1.370 21.846 1.00 79.56 212 PHE A O 1
ATOM 1538 N N . SER A 1 213 ? 11.081 -0.478 20.525 1.00 79.62 213 SER A N 1
ATOM 1539 C CA . SER A 1 213 ? 11.396 0.620 21.448 1.00 79.62 213 SER A CA 1
ATOM 1540 C C . SER A 1 213 ? 10.318 1.713 21.502 1.00 79.62 213 SER A C 1
ATOM 1542 O O . SER A 1 213 ? 10.165 2.364 22.530 1.00 79.62 213 SER A O 1
ATOM 1544 N N . SER A 1 214 ? 9.527 1.881 20.433 1.00 77.56 214 SER A N 1
ATOM 1545 C CA . SER A 1 214 ? 8.421 2.857 20.385 1.00 77.56 214 SER A CA 1
ATOM 1546 C C . SER A 1 214 ? 7.047 2.258 20.705 1.00 77.56 214 SER A C 1
ATOM 1548 O O . SER A 1 214 ? 6.056 2.984 20.768 1.00 77.56 214 SER A O 1
ATOM 1550 N N . GLY A 1 215 ? 6.962 0.931 20.850 1.00 79.62 215 GLY A N 1
ATOM 1551 C CA . GLY A 1 215 ? 5.688 0.221 20.982 1.00 79.62 215 GLY A CA 1
ATOM 1552 C C . GLY A 1 215 ? 4.854 0.179 19.695 1.00 79.62 215 GLY A C 1
ATOM 1553 O O . GLY A 1 215 ? 3.695 -0.234 19.738 1.00 79.62 215 GLY A O 1
ATOM 1554 N N . PHE A 1 216 ? 5.415 0.587 18.551 1.00 90.94 216 PHE A N 1
ATOM 1555 C CA . PHE A 1 216 ? 4.760 0.455 17.252 1.00 90.94 216 PHE A CA 1
ATOM 1556 C C . PHE A 1 216 ? 4.675 -1.023 16.858 1.00 90.94 216 PHE A C 1
ATOM 1558 O O . PHE A 1 216 ? 5.691 -1.715 16.773 1.00 90.94 216 PHE A O 1
ATOM 1565 N N . LYS A 1 217 ? 3.455 -1.494 16.594 1.00 92.94 217 LYS A N 1
ATOM 1566 C CA . LYS A 1 217 ? 3.180 -2.831 16.059 1.00 92.94 217 LYS A CA 1
ATOM 1567 C C . LYS A 1 217 ? 2.596 -2.697 14.664 1.00 92.94 217 LYS A C 1
ATOM 1569 O O . LYS A 1 217 ? 1.545 -2.076 14.500 1.00 92.94 217 LYS A O 1
ATOM 1574 N N . ALA A 1 218 ? 3.246 -3.306 13.681 1.00 94.75 218 ALA A N 1
ATOM 1575 C CA . ALA A 1 218 ? 2.847 -3.258 12.282 1.00 94.75 218 ALA A CA 1
ATOM 1576 C C . ALA A 1 218 ? 1.426 -3.796 12.075 1.00 94.75 218 ALA A C 1
ATOM 1578 O O . ALA A 1 218 ? 0.665 -3.218 11.307 1.00 94.75 218 ALA A O 1
ATOM 1579 N N . SER A 1 219 ? 1.028 -4.833 12.823 1.00 94.62 219 SER A N 1
ATOM 1580 C CA . SER A 1 219 ? -0.312 -5.434 12.735 1.00 94.62 219 SER A CA 1
ATOM 1581 C C . SER A 1 219 ? -1.459 -4.486 13.105 1.00 94.62 219 SER A C 1
ATOM 1583 O O . SER A 1 219 ? -2.606 -4.747 12.750 1.00 94.62 219 SER A O 1
ATOM 1585 N N . ASN A 1 220 ? -1.173 -3.374 13.790 1.00 96.25 220 ASN A N 1
ATOM 1586 C CA . ASN A 1 220 ? -2.179 -2.362 14.109 1.00 96.25 220 ASN A CA 1
ATOM 1587 C C . ASN A 1 220 ? -2.494 -1.425 12.937 1.00 96.25 220 ASN A C 1
ATOM 1589 O O . ASN A 1 220 ? -3.402 -0.593 13.034 1.00 96.25 220 ASN A O 1
ATOM 1593 N N . TYR A 1 221 ? -1.748 -1.544 11.841 1.00 96.88 221 TYR A N 1
ATOM 1594 C CA . TYR A 1 221 ? -1.838 -0.653 10.703 1.00 96.88 221 TYR A CA 1
ATOM 1595 C C . TYR A 1 221 ? -2.007 -1.419 9.395 1.00 96.88 221 TYR A C 1
ATOM 1597 O O . TYR A 1 221 ? -1.495 -2.518 9.211 1.00 96.88 221 TYR A O 1
ATOM 1605 N N . THR A 1 222 ? -2.718 -0.807 8.455 1.00 97.06 222 THR A N 1
ATOM 1606 C CA . THR A 1 222 ? -2.721 -1.222 7.052 1.00 97.06 222 THR A CA 1
ATOM 1607 C C . THR A 1 222 ? -1.892 -0.224 6.260 1.00 97.06 222 THR A C 1
ATOM 1609 O O . THR A 1 222 ? -2.214 0.964 6.223 1.00 97.06 222 THR A O 1
ATOM 1612 N N . LEU A 1 223 ? -0.816 -0.700 5.634 1.00 97.25 223 LEU A N 1
ATOM 1613 C CA . LEU A 1 223 ? 0.032 0.126 4.781 1.00 97.25 223 LEU A CA 1
ATOM 1614 C C . LEU A 1 223 ? -0.667 0.389 3.442 1.00 97.25 223 LEU A C 1
ATOM 1616 O O . LEU A 1 223 ? -1.092 -0.550 2.770 1.00 97.25 223 LEU A O 1
ATOM 1620 N N . LYS A 1 224 ? -0.771 1.657 3.044 1.00 95.38 224 LYS A N 1
ATOM 1621 C CA . LYS A 1 224 ? -1.406 2.073 1.786 1.00 95.38 224 LYS A CA 1
ATOM 1622 C C . LYS A 1 224 ? -0.541 3.070 1.028 1.00 95.38 224 LYS A C 1
ATOM 1624 O O . LYS A 1 224 ? 0.206 3.836 1.629 1.00 95.38 224 LYS A O 1
ATOM 1629 N N . MET A 1 225 ? -0.687 3.092 -0.294 1.00 95.81 225 MET A N 1
ATOM 1630 C CA . MET A 1 225 ? -0.181 4.189 -1.120 1.00 95.81 225 MET A CA 1
ATOM 1631 C C . MET A 1 225 ? -1.156 5.357 -1.100 1.00 95.81 225 MET A C 1
ATOM 1633 O O . MET A 1 225 ? -2.372 5.161 -1.040 1.00 95.81 225 MET A O 1
ATOM 1637 N N . VAL A 1 226 ? -0.619 6.569 -1.203 1.00 96.62 226 VAL A N 1
ATOM 1638 C CA . VAL A 1 226 ? -1.417 7.756 -1.512 1.00 96.62 226 VAL A CA 1
ATOM 1639 C C . VAL A 1 226 ? -2.193 7.568 -2.824 1.00 96.62 226 VAL A C 1
ATOM 1641 O O . VAL A 1 226 ? -1.698 6.955 -3.772 1.00 96.62 226 VAL A O 1
ATOM 1644 N N . SER A 1 227 ? -3.409 8.112 -2.874 1.00 93.31 227 SER A N 1
ATOM 1645 C CA . SER A 1 227 ? -4.242 8.164 -4.075 1.00 93.31 227 SER A CA 1
ATOM 1646 C C . SER A 1 227 ? -4.625 9.621 -4.373 1.00 93.31 227 SER A C 1
ATOM 1648 O O . SER A 1 227 ? -5.120 10.291 -3.462 1.00 93.31 227 SER A O 1
ATOM 1650 N N . PRO A 1 228 ? -4.436 10.121 -5.611 1.00 94.25 228 PRO A N 1
ATOM 1651 C CA . PRO A 1 228 ? -3.880 9.414 -6.771 1.00 94.25 228 PRO A CA 1
ATOM 1652 C C . PRO A 1 228 ? -2.380 9.105 -6.621 1.00 94.25 228 PRO A C 1
ATOM 1654 O O . PRO A 1 228 ? -1.671 9.765 -5.862 1.00 94.25 228 PRO A O 1
ATOM 1657 N N . ALA A 1 229 ? -1.905 8.088 -7.346 1.00 91.69 229 ALA A N 1
ATOM 1658 C CA . ALA A 1 229 ? -0.516 7.644 -7.273 1.00 91.69 229 ALA A CA 1
ATOM 1659 C C . ALA A 1 229 ? 0.457 8.711 -7.805 1.00 91.69 229 ALA A C 1
ATOM 1661 O O . ALA A 1 229 ? 0.229 9.332 -8.847 1.00 91.69 229 ALA A O 1
ATOM 1662 N N . VAL A 1 230 ? 1.571 8.895 -7.092 1.00 96.50 230 VAL A N 1
ATOM 1663 C CA . VAL A 1 230 ? 2.688 9.738 -7.540 1.00 96.50 230 VAL A CA 1
ATOM 1664 C C . VAL A 1 230 ? 3.450 9.004 -8.641 1.00 96.50 230 VAL A C 1
ATOM 1666 O O . VAL A 1 230 ? 3.717 7.805 -8.531 1.00 96.50 230 VAL A O 1
ATOM 1669 N N . LYS A 1 231 ? 3.803 9.733 -9.701 1.00 96.81 231 LYS A N 1
ATOM 1670 C CA . LYS A 1 231 ? 4.517 9.183 -10.852 1.00 96.81 231 LYS A CA 1
ATOM 1671 C C . LYS A 1 231 ? 6.029 9.354 -10.708 1.00 96.81 231 LYS A C 1
ATOM 1673 O O . LYS A 1 231 ? 6.501 10.382 -10.227 1.00 96.81 231 LYS A O 1
ATOM 1678 N N . PHE A 1 232 ? 6.759 8.349 -11.168 1.00 97.88 232 PHE A N 1
ATOM 1679 C CA . PHE A 1 232 ? 8.186 8.391 -11.446 1.00 97.88 232 PHE A CA 1
ATOM 1680 C C . PHE A 1 232 ? 8.400 8.682 -12.931 1.00 97.88 232 PHE A C 1
ATOM 1682 O O . PHE A 1 232 ? 7.721 8.093 -13.773 1.00 97.88 232 PHE A O 1
ATOM 1689 N N . GLU A 1 233 ? 9.337 9.563 -13.260 1.00 98.25 233 GLU A N 1
ATOM 1690 C CA . GLU A 1 233 ? 9.601 9.951 -14.646 1.00 98.25 233 GLU A CA 1
ATOM 1691 C C . GLU A 1 233 ? 10.899 9.336 -15.177 1.00 98.25 233 GLU A C 1
ATOM 1693 O O . GLU A 1 233 ? 11.972 9.497 -14.596 1.00 98.25 233 GLU A O 1
ATOM 1698 N N . ILE A 1 234 ? 10.824 8.677 -16.330 1.00 95.56 234 ILE A N 1
ATOM 1699 C CA . ILE A 1 234 ? 12.008 8.414 -17.147 1.00 95.56 234 ILE A CA 1
ATOM 1700 C C . ILE A 1 234 ? 12.099 9.532 -18.178 1.00 95.56 234 ILE A C 1
ATOM 1702 O O . ILE A 1 234 ? 11.248 9.670 -19.053 1.00 95.56 234 ILE A O 1
ATOM 1706 N N . THR A 1 235 ? 13.142 10.341 -18.064 1.00 96.69 235 THR A N 1
ATOM 1707 C CA . THR A 1 235 ? 13.466 11.405 -19.014 1.00 96.69 235 THR A CA 1
ATOM 1708 C C . THR A 1 235 ? 14.328 10.853 -20.144 1.00 96.69 235 THR A C 1
ATOM 1710 O O . THR A 1 235 ? 15.071 9.886 -19.961 1.00 96.69 235 THR A O 1
ATOM 1713 N N . LYS A 1 236 ? 14.260 11.467 -21.329 1.00 91.25 236 LYS A N 1
ATOM 1714 C CA . LYS A 1 236 ? 15.116 11.053 -22.446 1.00 91.25 236 LYS A CA 1
ATOM 1715 C C . LYS A 1 236 ? 16.595 11.233 -22.096 1.00 91.25 236 LYS A C 1
ATOM 1717 O O . LYS A 1 236 ? 16.983 12.252 -21.520 1.00 91.25 236 LYS A O 1
ATOM 1722 N N . ALA A 1 237 ? 17.411 10.264 -22.490 1.00 87.31 237 ALA A N 1
ATOM 1723 C CA . ALA A 1 237 ? 18.859 10.384 -22.479 1.00 87.31 237 ALA A CA 1
ATOM 1724 C C . ALA A 1 237 ? 19.330 11.420 -23.509 1.00 87.31 237 ALA A C 1
ATOM 1726 O O . ALA A 1 237 ? 18.578 11.852 -24.385 1.00 87.31 237 ALA A O 1
ATOM 1727 N N . ASP A 1 238 ? 20.592 11.819 -23.407 1.00 88.25 238 ASP A N 1
ATOM 1728 C CA . ASP A 1 238 ? 21.216 12.663 -24.425 1.00 88.25 238 ASP A CA 1
ATOM 1729 C C . ASP A 1 238 ? 21.302 11.894 -25.759 1.00 88.25 238 ASP A C 1
ATOM 1731 O O . ASP A 1 238 ? 21.120 10.677 -25.784 1.00 88.25 238 ASP A O 1
ATOM 1735 N N . ALA A 1 239 ? 21.547 12.582 -26.878 1.00 83.31 239 ALA A N 1
ATOM 1736 C CA . ALA A 1 239 ? 21.684 11.914 -28.174 1.00 83.31 239 ALA A CA 1
ATOM 1737 C C . ALA A 1 239 ? 22.705 10.755 -28.094 1.00 83.31 239 ALA A C 1
ATOM 1739 O O . ALA A 1 239 ? 23.714 10.880 -27.388 1.00 83.31 239 ALA A O 1
ATOM 1740 N N . PRO A 1 240 ? 22.472 9.633 -28.802 1.00 80.06 240 PRO A N 1
ATOM 1741 C CA . PRO A 1 240 ? 23.376 8.495 -28.755 1.00 80.06 240 PRO A CA 1
ATOM 1742 C C . PRO A 1 240 ? 24.774 8.892 -29.236 1.00 80.06 240 PRO A C 1
ATOM 1744 O O . PRO A 1 240 ? 24.959 9.879 -29.954 1.00 80.06 240 PRO A O 1
ATOM 1747 N N . ALA A 1 241 ? 25.773 8.094 -28.856 1.00 84.75 241 ALA A N 1
ATOM 1748 C CA . ALA A 1 241 ? 27.137 8.300 -29.321 1.00 84.75 241 ALA A CA 1
ATOM 1749 C C . ALA A 1 241 ? 27.195 8.347 -30.858 1.00 84.75 241 ALA A C 1
ATOM 1751 O O . ALA A 1 241 ? 26.460 7.631 -31.546 1.00 84.75 241 ALA A O 1
ATOM 1752 N N . ALA A 1 242 ? 28.092 9.186 -31.380 1.00 82.19 242 ALA A N 1
ATOM 1753 C CA . ALA A 1 242 ? 28.296 9.337 -32.813 1.00 82.19 242 ALA A CA 1
ATOM 1754 C C . ALA A 1 242 ? 28.540 7.969 -33.489 1.00 82.19 242 ALA A C 1
ATOM 1756 O O . ALA A 1 242 ? 29.287 7.147 -32.944 1.00 82.19 242 ALA A O 1
ATOM 1757 N N . PRO A 1 243 ? 27.958 7.714 -34.677 1.00 78.62 243 PRO A N 1
ATOM 1758 C CA . PRO A 1 243 ? 28.199 6.481 -35.415 1.00 78.62 243 PRO A CA 1
ATOM 1759 C C . PRO A 1 243 ? 29.693 6.261 -35.678 1.00 78.62 243 PRO A C 1
ATOM 1761 O O . PRO A 1 243 ? 30.419 7.188 -36.038 1.00 78.62 243 PRO A O 1
ATOM 1764 N N . THR A 1 244 ? 30.154 5.019 -35.535 1.00 79.69 244 THR A N 1
ATOM 1765 C CA . THR A 1 244 ? 31.551 4.628 -35.778 1.00 79.69 244 THR A CA 1
ATOM 1766 C C . THR A 1 244 ? 31.638 3.563 -36.870 1.00 79.69 244 THR A C 1
ATOM 1768 O O . THR A 1 244 ? 30.632 2.989 -37.281 1.00 79.69 244 THR A O 1
ATOM 1771 N N . GLY A 1 245 ? 32.845 3.318 -37.391 1.00 76.88 245 GLY A N 1
ATOM 1772 C CA . GLY A 1 245 ? 33.074 2.294 -38.421 1.00 76.88 245 GLY A CA 1
ATOM 1773 C C . GLY A 1 245 ? 32.610 2.683 -39.829 1.00 76.88 245 GLY A C 1
ATOM 1774 O O . GLY A 1 245 ? 32.633 1.853 -40.737 1.00 76.88 245 GLY A O 1
ATOM 1775 N N . LEU A 1 246 ? 32.222 3.943 -40.036 1.00 78.50 246 LEU A N 1
ATOM 1776 C CA . LEU A 1 246 ? 31.815 4.442 -41.343 1.00 78.50 246 LEU A CA 1
ATOM 1777 C C . LEU A 1 246 ? 33.004 4.476 -42.305 1.00 78.50 246 LEU A C 1
ATOM 1779 O O . LEU A 1 246 ? 34.097 4.932 -41.962 1.00 78.50 246 LEU A O 1
ATOM 1783 N N . LYS A 1 247 ? 32.774 4.028 -43.540 1.00 81.62 247 LYS A N 1
ATOM 1784 C CA . LYS A 1 247 ? 33.782 3.989 -44.599 1.00 81.62 247 LYS A CA 1
ATOM 1785 C C . LYS A 1 247 ? 33.285 4.734 -45.826 1.00 81.62 247 LYS A C 1
ATOM 1787 O O . LYS A 1 247 ? 32.162 4.524 -46.272 1.00 81.62 247 LYS A O 1
ATOM 1792 N N . GLY A 1 248 ? 34.157 5.555 -46.395 1.00 81.00 248 GLY A N 1
ATOM 1793 C CA . GLY A 1 248 ? 33.887 6.308 -47.613 1.00 81.00 248 GLY A CA 1
ATOM 1794 C C . GLY A 1 248 ? 35.038 6.230 -48.608 1.00 81.00 248 GLY A C 1
ATOM 1795 O O . GLY A 1 248 ? 36.115 5.708 -48.307 1.00 81.00 248 GLY A O 1
ATOM 1796 N N . TYR A 1 249 ? 34.811 6.742 -49.813 1.00 83.56 249 TYR A N 1
ATOM 1797 C CA . TYR A 1 249 ? 35.801 6.733 -50.885 1.00 83.56 249 TYR A CA 1
ATOM 1798 C C . TYR A 1 249 ? 36.258 8.144 -51.226 1.00 83.56 249 TYR A C 1
ATOM 1800 O O . TYR A 1 249 ? 35.438 9.059 -51.313 1.00 83.56 249 TYR A O 1
ATOM 1808 N N . LYS A 1 250 ? 37.564 8.299 -51.468 1.00 85.38 250 LYS A N 1
ATOM 1809 C CA . LYS A 1 250 ? 38.153 9.576 -51.875 1.00 85.38 250 LYS A CA 1
ATOM 1810 C C . LYS A 1 250 ? 37.386 10.173 -53.066 1.00 85.38 250 LYS A C 1
ATOM 1812 O O . LYS A 1 250 ? 36.998 9.446 -53.982 1.00 85.38 250 LYS A O 1
ATOM 1817 N N . ASP A 1 251 ? 37.167 11.483 -53.017 1.00 82.88 251 ASP A N 1
ATOM 1818 C CA . ASP A 1 251 ? 36.488 12.326 -54.010 1.00 82.88 251 ASP A CA 1
ATOM 1819 C C . ASP A 1 251 ? 34.985 12.032 -54.207 1.00 82.88 251 ASP A C 1
ATOM 1821 O O . ASP A 1 251 ? 34.329 12.685 -55.022 1.00 82.88 251 ASP A O 1
ATOM 1825 N N . SER A 1 252 ? 34.415 11.092 -53.441 1.00 83.56 252 SER A N 1
ATOM 1826 C CA . SER A 1 252 ? 32.972 10.810 -53.431 1.00 83.56 252 SER A CA 1
ATOM 1827 C C . SER A 1 252 ? 32.235 11.751 -52.471 1.00 83.56 252 SER A C 1
ATOM 1829 O O . SER A 1 252 ? 32.820 12.244 -51.501 1.00 83.56 252 SER A O 1
ATOM 1831 N N . ALA A 1 253 ? 30.954 12.009 -52.750 1.00 81.12 253 ALA A N 1
ATOM 1832 C CA . ALA A 1 253 ? 30.097 12.809 -51.879 1.00 81.12 253 ALA A CA 1
ATOM 1833 C C . ALA A 1 253 ? 29.784 12.064 -50.574 1.00 81.12 253 ALA A C 1
ATOM 1835 O O . ALA A 1 253 ? 29.667 10.840 -50.558 1.00 81.12 253 ALA A O 1
ATOM 1836 N N . LEU A 1 254 ? 29.609 12.800 -49.483 1.00 86.81 254 LEU A N 1
ATOM 1837 C CA . LEU A 1 254 ? 29.345 12.240 -48.162 1.00 86.81 254 LEU A CA 1
ATOM 1838 C C . LEU A 1 254 ? 28.002 11.491 -48.098 1.00 86.81 254 LEU A C 1
ATOM 1840 O O . LEU A 1 254 ? 27.886 10.490 -47.398 1.00 86.81 254 LEU A O 1
ATOM 1844 N N . SER A 1 255 ? 27.023 11.897 -48.912 1.00 85.31 255 SER A N 1
ATOM 1845 C CA . SER A 1 255 ? 25.733 11.210 -49.104 1.00 85.31 255 SER A CA 1
ATOM 1846 C C . SER A 1 255 ? 25.838 9.749 -49.557 1.00 85.31 255 SER A C 1
ATOM 1848 O O . SER A 1 255 ? 24.882 8.998 -49.385 1.00 85.31 255 SER A O 1
ATOM 1850 N N . THR A 1 256 ? 26.984 9.305 -50.089 1.00 79.81 256 THR A N 1
ATOM 1851 C CA . THR A 1 256 ? 27.205 7.885 -50.406 1.00 79.81 256 THR A CA 1
ATOM 1852 C C . THR A 1 256 ? 27.533 7.039 -49.170 1.00 79.81 256 THR A C 1
ATOM 1854 O O . THR A 1 256 ? 27.619 5.819 -49.278 1.00 79.81 256 THR A O 1
ATOM 1857 N N . VAL A 1 257 ? 27.786 7.667 -48.016 1.00 77.69 257 VAL A N 1
ATOM 1858 C CA . VAL A 1 257 ? 28.037 7.001 -46.734 1.00 77.69 257 VAL A CA 1
ATOM 1859 C C . VAL A 1 257 ? 26.722 6.949 -45.967 1.00 77.69 257 VAL A C 1
ATOM 1861 O O . VAL A 1 257 ? 26.230 7.973 -45.489 1.00 77.69 257 VAL A O 1
ATOM 1864 N N . THR A 1 258 ? 26.150 5.751 -45.860 1.00 81.06 258 THR A N 1
ATOM 1865 C CA . THR A 1 258 ? 24.895 5.520 -45.142 1.00 81.06 258 THR A CA 1
ATOM 1866 C C . THR A 1 258 ? 25.103 5.688 -43.641 1.00 81.06 258 THR A C 1
ATOM 1868 O O . THR A 1 258 ? 25.959 5.030 -43.049 1.00 81.06 258 THR A O 1
ATOM 1871 N N . LEU A 1 259 ? 24.307 6.565 -43.032 1.00 74.31 259 LEU A N 1
ATOM 1872 C CA . LEU A 1 259 ? 24.238 6.721 -41.585 1.00 74.31 259 LEU A CA 1
ATOM 1873 C C . LEU A 1 259 ? 23.170 5.787 -40.988 1.00 74.31 259 LEU A C 1
ATOM 1875 O O . LEU A 1 259 ? 22.214 5.444 -41.688 1.00 74.31 259 LEU A O 1
ATOM 1879 N N . PRO A 1 260 ? 23.307 5.375 -39.712 1.00 76.81 260 PRO A N 1
ATOM 1880 C CA . PRO A 1 260 ? 22.264 4.628 -39.013 1.00 76.81 260 PRO A CA 1
ATOM 1881 C C . PRO A 1 260 ? 20.936 5.394 -38.956 1.00 76.81 260 PRO A C 1
ATOM 1883 O O . PRO A 1 260 ? 20.918 6.624 -39.016 1.00 76.81 260 PRO A O 1
ATOM 1886 N N . THR A 1 261 ? 19.825 4.676 -38.776 1.00 79.19 261 THR A N 1
ATOM 1887 C CA . THR A 1 261 ? 18.500 5.290 -38.593 1.00 79.19 261 THR A CA 1
ATOM 1888 C C . THR A 1 261 ? 18.522 6.420 -37.552 1.00 79.19 261 THR A C 1
ATOM 1890 O O . THR A 1 261 ? 19.136 6.306 -36.491 1.00 79.19 261 THR A O 1
ATOM 1893 N N . GLY A 1 262 ? 17.846 7.525 -37.876 1.00 76.19 262 GLY A N 1
ATOM 1894 C CA . GLY A 1 262 ? 17.771 8.726 -37.041 1.00 76.19 262 GLY A CA 1
ATOM 1895 C C . GLY A 1 262 ? 18.919 9.715 -37.250 1.00 76.19 262 GLY A C 1
ATOM 1896 O O . GLY A 1 262 ? 18.789 10.866 -36.838 1.00 76.19 262 GLY A O 1
ATOM 1897 N N . TRP A 1 263 ? 19.998 9.319 -37.931 1.00 86.25 263 TRP A N 1
ATOM 1898 C CA . TRP A 1 263 ? 21.122 10.192 -38.259 1.00 86.25 263 TRP A CA 1
ATOM 1899 C C . TRP A 1 263 ? 21.051 10.721 -39.693 1.00 86.25 263 TRP A C 1
ATOM 1901 O O . TRP A 1 263 ? 20.722 9.995 -40.631 1.00 86.25 263 TRP A O 1
ATOM 1911 N N . SER A 1 264 ? 21.419 11.985 -39.882 1.00 87.50 264 SER A N 1
ATOM 1912 C CA . SER A 1 264 ? 21.531 12.615 -41.199 1.00 87.50 264 SER A CA 1
ATOM 1913 C C . SER A 1 264 ? 22.746 13.534 -41.271 1.00 87.50 264 SER A C 1
ATOM 1915 O O . SER A 1 264 ? 23.107 14.195 -40.299 1.00 87.50 264 SER A O 1
ATOM 1917 N N . TRP A 1 265 ? 23.408 13.579 -42.427 1.00 93.75 265 TRP A N 1
ATOM 1918 C CA . TRP A 1 265 ? 24.501 14.525 -42.646 1.00 93.75 265 TRP A CA 1
ATOM 1919 C C . TRP A 1 265 ? 23.956 15.954 -42.655 1.00 93.75 265 TRP A C 1
ATOM 1921 O O . TRP A 1 265 ? 22.942 16.212 -43.301 1.00 93.75 265 TRP A O 1
ATOM 1931 N N . VAL A 1 266 ? 24.645 16.881 -41.979 1.00 95.38 266 VAL A N 1
ATOM 1932 C CA . VAL A 1 266 ? 24.296 18.314 -42.021 1.00 95.38 266 VAL A CA 1
ATOM 1933 C C . VAL A 1 266 ? 24.423 18.838 -43.451 1.00 95.38 266 VAL A C 1
ATOM 1935 O O . VAL A 1 266 ? 23.549 19.555 -43.927 1.00 95.38 266 VAL A O 1
ATOM 1938 N N . ASP A 1 267 ? 25.480 18.417 -44.149 1.00 92.06 267 ASP A N 1
ATOM 1939 C CA . ASP A 1 267 ? 25.667 18.645 -45.578 1.00 92.06 267 ASP A CA 1
ATOM 1940 C C . ASP A 1 267 ? 26.212 17.377 -46.254 1.00 92.06 267 ASP A C 1
ATOM 1942 O O . ASP A 1 267 ? 27.403 17.062 -46.202 1.00 92.06 267 ASP A O 1
ATOM 1946 N N . GLY A 1 268 ? 25.318 16.627 -46.902 1.00 88.94 268 GLY A N 1
ATOM 1947 C CA . GLY A 1 268 ? 25.664 15.414 -47.647 1.00 88.94 268 GLY A CA 1
ATOM 1948 C C . GLY A 1 268 ? 26.350 15.664 -48.998 1.00 88.94 268 GLY A C 1
ATOM 1949 O O . GLY A 1 268 ? 26.734 14.698 -49.667 1.00 88.94 268 GLY A O 1
ATOM 1950 N N . THR A 1 269 ? 26.487 16.923 -49.429 1.00 88.06 269 THR A N 1
ATOM 1951 C CA . THR A 1 269 ? 27.123 17.293 -50.705 1.00 88.06 269 THR A CA 1
ATOM 1952 C C . THR A 1 269 ? 28.640 17.452 -50.588 1.00 88.06 269 THR A C 1
ATOM 1954 O O . THR A 1 269 ? 29.343 17.386 -51.602 1.00 88.06 269 THR A O 1
ATOM 1957 N N . LEU A 1 270 ? 29.158 17.584 -49.360 1.00 90.50 270 LEU A N 1
ATOM 1958 C CA . LEU A 1 270 ? 30.591 17.647 -49.078 1.00 90.50 270 LEU A CA 1
ATOM 1959 C C . LEU A 1 270 ? 31.330 16.435 -49.657 1.00 90.50 270 LEU A C 1
ATOM 1961 O O . LEU A 1 270 ? 30.831 15.309 -49.645 1.00 90.50 270 LEU A O 1
ATOM 1965 N N . LYS A 1 271 ? 32.550 16.662 -50.153 1.00 88.12 271 LYS A N 1
ATOM 1966 C CA . LYS A 1 271 ? 33.405 15.613 -50.721 1.00 88.12 271 LYS A CA 1
ATOM 1967 C C . LYS A 1 271 ? 34.481 15.163 -49.742 1.00 88.12 271 LYS A C 1
ATOM 1969 O O . LYS A 1 271 ? 35.105 15.971 -49.057 1.00 88.12 271 LYS A O 1
ATOM 1974 N N . MET A 1 272 ? 34.752 13.862 -49.745 1.00 89.69 272 MET A N 1
ATOM 1975 C CA . MET A 1 272 ? 35.823 13.247 -48.961 1.00 89.69 272 MET A CA 1
ATOM 1976 C C . MET A 1 272 ? 37.173 13.380 -49.683 1.00 89.69 272 MET A C 1
ATOM 1978 O O . MET A 1 272 ? 37.565 12.505 -50.450 1.00 89.69 272 MET A O 1
ATOM 1982 N N . ASN A 1 273 ? 37.903 14.474 -49.455 1.00 84.12 273 ASN A N 1
ATOM 1983 C CA . ASN A 1 273 ? 39.035 14.856 -50.322 1.00 84.12 273 ASN A CA 1
ATOM 1984 C C . ASN A 1 273 ? 40.371 14.151 -50.005 1.00 84.12 273 ASN A C 1
ATOM 1986 O O . ASN A 1 273 ? 41.180 13.922 -50.909 1.00 84.12 273 ASN A O 1
ATOM 1990 N N . THR A 1 274 ? 40.601 13.769 -48.745 1.00 87.00 274 THR A N 1
ATOM 1991 C CA . THR A 1 274 ? 41.871 13.191 -48.262 1.00 87.00 274 THR A CA 1
ATOM 1992 C C . THR A 1 274 ? 41.689 11.742 -47.794 1.00 87.00 274 THR A C 1
ATOM 1994 O O . THR A 1 274 ? 40.621 11.336 -47.354 1.00 87.00 274 THR A O 1
ATOM 1997 N N . ILE A 1 275 ? 42.719 10.908 -47.898 1.00 82.12 275 ILE A N 1
ATOM 1998 C CA . ILE A 1 275 ? 42.663 9.523 -47.397 1.00 82.12 275 ILE A CA 1
ATOM 1999 C C . ILE A 1 275 ? 43.007 9.511 -45.910 1.00 82.12 275 ILE A C 1
ATOM 2001 O O . ILE A 1 275 ? 43.913 10.227 -45.495 1.00 82.12 275 ILE A O 1
ATOM 2005 N N . GLY A 1 276 ? 42.331 8.660 -45.140 1.00 79.88 276 GLY A N 1
ATOM 2006 C CA . GLY A 1 276 ? 42.450 8.601 -43.685 1.00 79.88 276 GLY A CA 1
ATOM 2007 C C . GLY A 1 276 ? 41.141 8.970 -43.000 1.00 79.88 276 GLY A C 1
ATOM 2008 O O . GLY A 1 276 ? 40.090 9.020 -43.642 1.00 79.88 276 GLY A O 1
ATOM 2009 N N . ASP A 1 277 ? 41.205 9.195 -41.697 1.00 91.69 277 ASP A N 1
ATOM 2010 C CA . ASP A 1 277 ? 40.035 9.561 -40.908 1.00 91.69 277 ASP A CA 1
ATOM 2011 C C . ASP A 1 277 ? 39.698 11.037 -41.144 1.00 91.69 277 ASP A C 1
ATOM 2013 O O . ASP A 1 277 ? 40.552 11.915 -41.019 1.00 91.69 277 ASP A O 1
ATOM 2017 N N . GLN A 1 278 ? 38.451 11.302 -41.527 1.00 91.88 278 GLN A N 1
ATOM 2018 C CA . GLN A 1 278 ? 37.913 12.648 -41.689 1.00 91.88 278 GLN A CA 1
ATOM 2019 C C . GLN A 1 278 ? 36.651 12.802 -40.846 1.00 91.88 278 GLN A C 1
ATOM 2021 O O . GLN A 1 278 ? 35.815 11.900 -40.813 1.00 91.88 278 GLN A O 1
ATOM 2026 N N . THR A 1 279 ? 36.501 13.955 -40.201 1.00 94.38 279 THR A N 1
ATOM 2027 C CA . THR A 1 279 ? 35.351 14.268 -39.347 1.00 94.38 279 THR A CA 1
ATOM 2028 C C . THR A 1 279 ? 34.385 15.195 -40.074 1.00 94.38 279 THR A C 1
ATOM 2030 O O . THR A 1 279 ? 34.792 16.217 -40.624 1.00 94.38 279 THR A O 1
ATOM 2033 N N . PHE A 1 280 ? 33.100 14.850 -40.046 1.00 94.75 280 PHE A N 1
ATOM 2034 C CA . PHE A 1 280 ? 32.013 15.626 -40.640 1.00 94.75 280 PHE A CA 1
ATOM 2035 C C . PHE A 1 280 ? 30.881 15.836 -39.632 1.00 94.75 280 PHE A C 1
ATOM 2037 O O . PHE A 1 280 ? 30.786 15.123 -38.634 1.00 94.75 280 PHE A O 1
ATOM 2044 N N . LYS A 1 281 ? 30.006 16.809 -39.904 1.00 96.38 281 LYS A N 1
ATOM 2045 C CA . LYS A 1 281 ? 28.874 17.143 -39.033 1.00 96.38 281 LYS A CA 1
ATOM 2046 C C . LYS A 1 281 ? 27.615 16.371 -39.425 1.00 96.38 281 LYS A C 1
ATOM 2048 O O . LYS A 1 281 ? 27.199 16.404 -40.586 1.00 96.38 281 LYS A O 1
ATOM 2053 N N . ALA A 1 282 ? 26.985 15.727 -38.448 1.00 92.19 282 ALA A N 1
ATOM 2054 C CA . ALA A 1 282 ? 25.696 15.057 -38.588 1.00 92.19 282 ALA A CA 1
ATOM 2055 C C . ALA A 1 282 ? 24.708 15.506 -37.500 1.00 92.19 282 ALA A C 1
ATOM 2057 O O . ALA A 1 282 ? 25.102 15.969 -36.428 1.00 92.19 282 ALA A O 1
ATOM 2058 N N . ASN A 1 283 ? 23.420 15.349 -37.783 1.00 92.56 283 ASN A N 1
ATOM 2059 C CA . ASN A 1 283 ? 22.332 15.550 -36.839 1.00 92.56 283 ASN A CA 1
ATOM 2060 C C . ASN A 1 283 ? 21.709 14.202 -36.473 1.00 92.56 283 ASN A C 1
ATOM 2062 O O . ASN A 1 283 ? 21.611 13.312 -37.316 1.00 92.56 283 ASN A O 1
ATOM 2066 N N . TYR A 1 284 ? 21.246 14.089 -35.233 1.00 91.56 284 TYR A N 1
ATOM 2067 C CA . TYR A 1 284 ? 20.361 13.035 -34.768 1.00 91.56 284 TYR A CA 1
ATOM 2068 C C . TYR A 1 284 ? 18.970 13.622 -34.546 1.00 91.56 284 TYR A C 1
ATOM 2070 O O . TYR A 1 284 ? 18.818 14.573 -33.780 1.00 91.56 284 TYR A O 1
ATOM 2078 N N . ALA A 1 285 ? 17.952 13.067 -35.198 1.00 82.56 285 ALA A N 1
ATOM 2079 C CA . ALA A 1 285 ? 16.585 13.588 -35.143 1.00 82.56 285 ALA A CA 1
ATOM 2080 C C . ALA A 1 285 ? 15.938 13.486 -33.746 1.00 82.56 285 ALA A C 1
ATOM 2082 O O . ALA A 1 285 ? 14.957 14.178 -33.477 1.00 82.56 285 ALA A O 1
ATOM 2083 N N . GLY A 1 286 ? 16.497 12.658 -32.857 1.00 82.50 286 GLY A N 1
ATOM 2084 C CA . GLY A 1 286 ? 15.863 12.269 -31.601 1.00 82.50 286 GLY A CA 1
ATOM 2085 C C . GLY A 1 286 ? 14.892 11.105 -31.805 1.00 82.50 286 GLY A C 1
ATOM 2086 O O . GLY A 1 286 ? 14.441 10.829 -32.916 1.00 82.50 286 GLY A O 1
ATOM 2087 N N . ASP A 1 287 ? 14.569 10.416 -30.718 1.00 84.00 287 ASP A N 1
ATOM 2088 C CA . ASP A 1 287 ? 13.580 9.337 -30.708 1.00 84.00 287 ASP A CA 1
ATOM 2089 C C . ASP A 1 287 ? 12.757 9.385 -29.407 1.00 84.00 287 ASP A C 1
ATOM 2091 O O . ASP A 1 287 ? 12.755 10.400 -28.702 1.00 84.00 287 ASP A O 1
ATOM 2095 N N . THR A 1 288 ? 12.008 8.327 -29.094 1.00 85.31 288 THR A N 1
ATOM 2096 C CA . THR A 1 288 ? 11.239 8.218 -27.843 1.00 85.31 288 THR A CA 1
ATOM 2097 C C . THR A 1 288 ? 12.110 8.406 -26.599 1.00 85.31 288 THR A C 1
ATOM 2099 O O . THR A 1 288 ? 11.673 9.049 -25.654 1.00 85.31 288 THR A O 1
ATOM 2102 N N . ASN A 1 289 ? 13.349 7.925 -26.621 1.00 84.12 289 ASN A N 1
ATOM 2103 C CA . ASN A 1 289 ? 14.225 7.724 -25.471 1.00 84.12 289 ASN A CA 1
ATOM 2104 C C . ASN A 1 289 ? 15.487 8.598 -25.479 1.00 84.12 289 ASN A C 1
ATOM 2106 O O . ASN A 1 289 ? 16.119 8.743 -24.438 1.00 84.12 289 ASN A O 1
ATOM 2110 N N . HIS A 1 290 ? 15.830 9.224 -26.603 1.00 85.19 290 HIS A N 1
ATOM 2111 C CA . HIS A 1 290 ? 16.991 10.092 -26.763 1.00 85.19 290 HIS A CA 1
ATOM 2112 C C . HIS A 1 290 ? 16.585 11.461 -27.305 1.00 85.19 290 HIS A C 1
ATOM 2114 O O . HIS A 1 290 ? 15.757 11.591 -28.214 1.00 85.19 290 HIS A O 1
ATOM 2120 N N . GLN A 1 291 ? 17.205 12.497 -26.754 1.00 91.50 291 GLN A N 1
ATOM 2121 C CA . GLN A 1 291 ? 17.093 13.859 -27.253 1.00 91.50 291 GLN A CA 1
ATOM 2122 C C . GLN A 1 291 ? 17.716 13.982 -28.650 1.00 91.50 291 GLN A C 1
ATOM 2124 O O . GLN A 1 291 ? 18.602 13.214 -29.031 1.00 91.50 291 GLN A O 1
ATOM 2129 N N . ALA A 1 292 ? 17.262 14.974 -29.415 1.00 92.69 292 ALA A N 1
ATOM 2130 C CA . ALA A 1 292 ? 17.881 15.315 -30.689 1.00 92.69 292 ALA A CA 1
ATOM 2131 C C . ALA A 1 292 ? 19.315 15.835 -30.480 1.00 92.69 292 ALA A C 1
ATOM 2133 O O . ALA A 1 292 ? 19.614 16.503 -29.490 1.00 92.69 292 ALA A O 1
ATOM 2134 N N . GLY A 1 293 ? 20.196 15.542 -31.434 1.00 92.31 293 GLY A N 1
ATOM 2135 C CA . GLY A 1 293 ? 21.582 16.003 -31.455 1.00 92.31 293 GLY A CA 1
ATOM 2136 C C . GLY A 1 293 ? 21.839 16.848 -32.696 1.00 92.31 293 GLY A C 1
ATOM 2137 O O . GLY A 1 293 ? 21.467 16.457 -33.798 1.00 92.31 293 GLY A O 1
ATOM 2138 N N . THR A 1 294 ? 22.491 17.997 -32.548 1.00 94.81 294 THR A N 1
ATOM 2139 C CA . THR A 1 294 ? 22.802 18.891 -33.675 1.00 94.81 294 THR A CA 1
ATOM 2140 C C . THR A 1 294 ? 24.303 19.056 -33.841 1.00 94.81 294 THR A C 1
ATOM 2142 O O . THR A 1 294 ? 24.997 19.273 -32.849 1.00 94.81 294 THR A O 1
ATOM 2145 N N . ASN A 1 295 ? 24.796 19.039 -35.081 1.00 94.19 295 ASN A N 1
ATOM 2146 C CA . ASN A 1 295 ? 26.209 19.268 -35.415 1.00 94.19 295 ASN A CA 1
ATOM 2147 C C . ASN A 1 295 ? 27.192 18.365 -34.646 1.00 94.19 295 ASN A C 1
ATOM 2149 O O . ASN A 1 295 ? 28.272 18.805 -34.232 1.00 94.19 295 ASN A O 1
ATOM 2153 N N . VAL A 1 296 ? 26.829 17.097 -34.474 1.00 92.69 296 VAL A N 1
ATOM 2154 C CA . VAL A 1 296 ? 27.681 16.089 -33.842 1.00 92.69 296 VAL A CA 1
ATOM 2155 C C . VAL A 1 296 ? 28.806 15.704 -34.801 1.00 92.69 296 VAL A C 1
ATOM 2157 O O . VAL A 1 296 ? 28.580 15.533 -36.000 1.00 92.69 296 VAL A O 1
ATOM 2160 N N . ASP A 1 297 ? 30.018 15.572 -34.268 1.00 94.81 297 ASP A N 1
ATOM 2161 C CA . ASP A 1 297 ? 31.183 15.110 -35.017 1.00 94.81 297 ASP A CA 1
ATOM 2162 C C . ASP A 1 297 ? 31.118 13.604 -35.276 1.00 94.81 297 ASP A C 1
ATOM 2164 O O . ASP A 1 297 ? 31.033 12.803 -34.347 1.00 94.81 297 ASP A O 1
ATOM 2168 N N . VAL A 1 298 ? 31.187 13.223 -36.551 1.00 90.75 298 VAL A N 1
ATOM 2169 C CA . VAL A 1 298 ? 31.164 11.833 -37.008 1.00 90.75 298 VAL A CA 1
ATOM 2170 C C . VAL A 1 298 ? 32.374 11.569 -37.894 1.00 90.75 298 VAL A C 1
ATOM 2172 O O . VAL A 1 298 ? 32.594 12.255 -38.895 1.00 90.75 298 VAL A O 1
ATOM 2175 N N . THR A 1 299 ? 33.147 10.546 -37.541 1.00 90.88 299 THR A N 1
ATOM 2176 C CA . THR A 1 299 ? 34.365 10.174 -38.266 1.00 90.88 299 THR A CA 1
ATOM 2177 C C . THR A 1 299 ? 34.069 9.141 -39.349 1.00 90.88 299 THR A C 1
ATOM 2179 O O . THR A 1 299 ? 33.512 8.076 -39.084 1.00 90.88 299 THR A O 1
ATOM 2182 N N . VAL A 1 300 ? 34.509 9.431 -40.572 1.00 86.75 300 VAL A N 1
ATOM 2183 C CA . VAL A 1 300 ? 34.475 8.523 -41.720 1.00 86.75 300 VAL A CA 1
ATOM 2184 C C . VAL A 1 300 ? 35.901 8.162 -42.114 1.00 86.75 300 VAL A C 1
ATOM 2186 O O . VAL A 1 300 ? 36.725 9.033 -42.396 1.00 86.75 300 VAL A O 1
ATOM 2189 N N . LYS A 1 301 ? 36.187 6.861 -42.199 1.00 89.06 301 LYS A N 1
ATOM 2190 C CA . LYS A 1 301 ? 37.460 6.356 -42.709 1.00 89.06 301 LYS A CA 1
ATOM 2191 C C . LYS A 1 301 ? 37.453 6.357 -44.235 1.00 89.06 301 LYS A C 1
ATOM 2193 O O . LYS A 1 301 ? 36.796 5.527 -44.871 1.00 89.06 301 LYS A O 1
ATOM 2198 N N . VAL A 1 302 ? 38.200 7.275 -44.838 1.00 88.31 302 VAL A N 1
ATOM 2199 C CA . VAL A 1 302 ? 38.236 7.475 -46.290 1.00 88.31 302 VAL A CA 1
ATOM 2200 C C . VAL A 1 302 ? 39.352 6.654 -46.922 1.00 88.31 302 VAL A C 1
ATOM 2202 O O . VAL A 1 302 ? 40.517 6.751 -46.534 1.00 88.31 302 VAL A O 1
ATOM 2205 N N . VAL A 1 303 ? 39.009 5.854 -47.932 1.00 82.12 303 VAL A N 1
ATOM 2206 C CA . VAL A 1 303 ? 39.950 4.991 -48.662 1.00 82.12 303 VAL A CA 1
ATOM 2207 C C . VAL A 1 303 ? 39.970 5.293 -50.162 1.00 82.12 303 VAL A C 1
ATOM 2209 O O . VAL A 1 303 ? 39.079 5.948 -50.703 1.00 82.12 303 VAL A O 1
ATOM 2212 N N . ARG A 1 304 ? 40.988 4.795 -50.874 1.00 81.56 304 ARG A N 1
ATOM 2213 C CA . ARG A 1 304 ? 41.023 4.850 -52.345 1.00 81.56 304 ARG A CA 1
ATOM 2214 C C . ARG A 1 304 ? 39.982 3.895 -52.936 1.00 81.56 304 ARG A C 1
ATOM 2216 O O . ARG A 1 304 ? 39.777 2.804 -52.407 1.00 81.56 304 ARG A O 1
ATOM 2223 N N . ARG A 1 305 ? 39.370 4.276 -54.062 1.00 65.38 305 ARG A N 1
ATOM 2224 C CA . ARG A 1 305 ? 38.709 3.308 -54.949 1.00 65.38 305 ARG A CA 1
ATOM 2225 C C . ARG A 1 305 ? 39.796 2.494 -55.638 1.00 65.38 305 ARG A C 1
ATOM 2227 O O . ARG A 1 305 ? 40.671 3.066 -56.281 1.00 65.38 305 ARG A O 1
ATOM 2234 N N . SER A 1 306 ? 39.753 1.178 -55.496 1.00 50.25 306 SER A N 1
ATOM 2235 C CA . SER A 1 306 ? 40.608 0.292 -56.279 1.00 50.25 306 SER A CA 1
ATOM 2236 C C . SER A 1 306 ? 40.121 0.315 -57.727 1.00 50.25 306 SER A C 1
ATOM 2238 O O . SER A 1 306 ? 39.019 -0.145 -58.015 1.00 50.25 306 SER A O 1
ATOM 2240 N N . SER A 1 307 ? 40.912 0.872 -58.637 1.00 40.28 307 SER A N 1
ATOM 2241 C CA . SER A 1 307 ? 40.716 0.732 -60.079 1.00 40.28 307 SER A CA 1
ATOM 2242 C C . SER A 1 307 ? 41.375 -0.573 -60.530 1.00 40.28 307 SER A C 1
ATOM 2244 O O . SER A 1 307 ? 42.594 -0.624 -60.678 1.00 40.28 307 SER A O 1
ATOM 2246 N N . SER A 1 308 ? 40.598 -1.642 -60.712 1.00 38.72 308 SER A N 1
ATOM 2247 C CA . SER A 1 308 ? 41.099 -2.875 -61.328 1.00 38.72 308 SER A CA 1
ATOM 2248 C C . SER A 1 308 ? 41.051 -2.747 -62.850 1.00 38.72 308 SER A C 1
ATOM 2250 O O . SER A 1 308 ? 39.985 -2.866 -63.456 1.00 38.72 308 SER A O 1
ATOM 2252 N N . GLY A 1 309 ? 42.219 -2.514 -63.452 1.00 32.09 309 GLY A N 1
ATOM 2253 C CA . GLY A 1 309 ? 42.504 -2.954 -64.818 1.00 32.09 309 GLY A CA 1
ATOM 2254 C C . GLY A 1 309 ? 42.331 -4.474 -64.923 1.00 32.09 309 GLY A C 1
ATOM 2255 O O . GLY A 1 309 ? 42.577 -5.194 -63.956 1.00 32.09 309 GLY A O 1
ATOM 2256 N N . GLY A 1 310 ? 41.820 -4.922 -66.070 1.00 34.97 310 GLY A N 1
ATOM 2257 C CA . GLY A 1 310 ? 41.228 -6.241 -66.285 1.00 34.97 310 GLY A CA 1
ATOM 2258 C C . GLY A 1 310 ? 42.094 -7.459 -65.950 1.00 34.97 310 GLY A C 1
ATOM 2259 O O . GLY A 1 310 ? 43.309 -7.472 -66.120 1.00 34.97 310 GLY A O 1
ATOM 2260 N N . GLY A 1 311 ? 41.398 -8.513 -65.527 1.00 26.17 311 GLY A N 1
ATOM 2261 C CA . GLY A 1 311 ? 41.923 -9.851 -65.285 1.00 26.17 311 GLY A CA 1
ATOM 2262 C C . GLY A 1 311 ? 40.831 -10.699 -64.641 1.00 26.17 311 GLY A C 1
ATOM 2263 O O . GLY A 1 311 ? 40.487 -10.486 -63.484 1.00 26.17 311 GLY A O 1
ATOM 2264 N N . SER A 1 312 ? 40.241 -11.599 -65.425 1.00 33.19 312 SER A N 1
ATOM 2265 C CA . SER A 1 312 ? 39.179 -12.532 -65.031 1.00 33.19 312 SER A CA 1
ATOM 2266 C C . SER A 1 312 ? 39.475 -13.225 -63.690 1.00 33.19 312 SER A C 1
ATOM 2268 O O . SER A 1 312 ? 40.511 -13.873 -63.560 1.00 33.19 312 SER A O 1
ATOM 2270 N N . SER A 1 313 ? 38.585 -13.103 -62.699 1.00 26.58 313 SER A N 1
ATOM 2271 C CA . SER A 1 313 ? 38.580 -13.948 -61.498 1.00 26.58 313 SER A CA 1
ATOM 2272 C C . SER A 1 313 ? 37.232 -13.855 -60.774 1.00 26.58 313 SER A C 1
ATOM 2274 O O . SER A 1 313 ? 36.631 -12.787 -60.684 1.00 26.58 313 SER A O 1
ATOM 2276 N N . TYR A 1 314 ? 36.751 -15.007 -60.318 1.00 24.64 314 TYR A N 1
ATOM 2277 C CA . TYR A 1 314 ? 35.433 -15.304 -59.754 1.00 24.64 314 TYR A CA 1
ATOM 2278 C C . TYR A 1 314 ? 34.894 -14.279 -58.735 1.00 24.64 314 TYR A C 1
ATOM 2280 O O . TYR A 1 314 ? 35.590 -13.875 -57.804 1.00 24.64 314 TYR A O 1
ATOM 2288 N N . TYR A 1 315 ? 33.597 -13.959 -58.839 1.00 26.69 315 TYR A N 1
ATOM 2289 C CA . TYR A 1 315 ? 32.828 -13.336 -57.757 1.00 26.69 315 TYR A CA 1
ATOM 2290 C C . TYR A 1 315 ? 32.834 -14.261 -56.528 1.00 26.69 315 TYR A C 1
ATOM 2292 O O . TYR A 1 315 ? 32.207 -15.318 -56.541 1.00 26.69 315 TYR A O 1
ATOM 2300 N N . ALA A 1 316 ? 33.506 -13.845 -55.455 1.00 28.38 316 ALA A N 1
ATOM 2301 C CA . ALA A 1 316 ? 33.276 -14.361 -54.109 1.00 28.38 316 ALA A CA 1
ATOM 2302 C C . ALA A 1 316 ? 32.550 -13.268 -53.301 1.00 28.38 316 ALA A C 1
ATOM 2304 O O . ALA A 1 316 ? 33.050 -12.139 -53.247 1.00 28.38 316 ALA A O 1
ATOM 2305 N N . PRO A 1 317 ? 31.384 -13.537 -52.682 1.00 33.03 317 PRO A N 1
ATOM 2306 C CA . PRO A 1 317 ? 30.704 -12.546 -51.860 1.00 33.03 317 PRO A CA 1
ATOM 2307 C C . PRO A 1 317 ? 31.539 -12.299 -50.601 1.00 33.03 317 PRO A C 1
ATOM 2309 O O . PRO A 1 317 ? 31.625 -13.154 -49.719 1.00 33.03 317 PRO A O 1
ATOM 2312 N N . VAL A 1 318 ? 32.161 -11.125 -50.497 1.00 39.97 318 VAL A N 1
ATOM 2313 C CA . VAL A 1 318 ? 32.670 -10.638 -49.212 1.00 39.97 318 VAL A CA 1
ATOM 2314 C C . VAL A 1 318 ? 31.445 -10.242 -48.395 1.00 39.97 318 VAL A C 1
ATOM 2316 O O . VAL A 1 318 ? 30.765 -9.270 -48.723 1.00 39.97 318 VAL A O 1
ATOM 2319 N N . VAL A 1 319 ? 31.128 -11.034 -47.369 1.00 44.91 319 VAL A N 1
ATOM 2320 C CA . VAL A 1 319 ? 30.065 -10.724 -46.403 1.00 44.91 319 VAL A CA 1
ATOM 2321 C C . VAL A 1 319 ? 30.340 -9.316 -45.851 1.00 44.91 319 VAL A C 1
ATOM 2323 O O . VAL A 1 319 ? 31.471 -9.075 -45.416 1.00 44.91 319 VAL A O 1
ATOM 2326 N N . PRO A 1 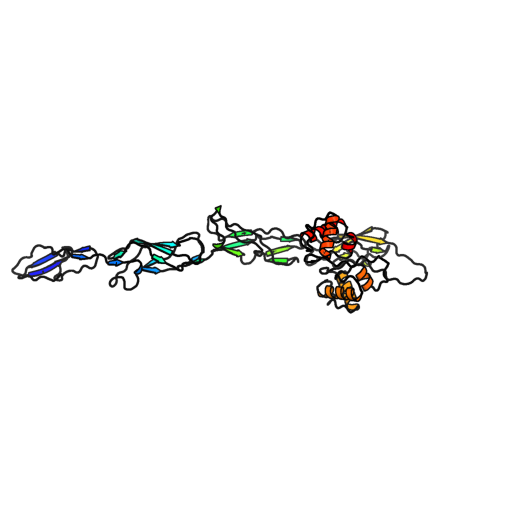320 ? 29.373 -8.379 -45.870 1.00 52.00 320 PRO A N 1
ATOM 2327 C CA . PRO A 1 320 ? 29.517 -7.124 -45.139 1.00 52.00 320 PRO A CA 1
ATOM 2328 C C . PRO A 1 320 ? 29.869 -7.440 -43.680 1.00 52.00 320 PRO A C 1
ATOM 2330 O O . PRO A 1 320 ? 29.432 -8.470 -43.161 1.00 52.00 320 PRO A O 1
ATOM 2333 N N . ASP A 1 321 ? 30.665 -6.598 -43.022 1.00 54.78 321 ASP A N 1
ATOM 2334 C CA . ASP A 1 321 ? 30.943 -6.768 -41.592 1.00 54.78 321 ASP A CA 1
ATOM 2335 C C . ASP A 1 321 ? 29.656 -6.469 -40.812 1.00 54.78 321 ASP A C 1
ATOM 2337 O O . ASP A 1 321 ? 29.340 -5.323 -40.496 1.00 54.78 321 ASP A O 1
ATOM 2341 N N . MET A 1 322 ? 28.827 -7.501 -40.653 1.00 63.69 322 MET A N 1
ATOM 2342 C CA . MET A 1 322 ? 27.502 -7.390 -40.068 1.00 63.69 322 MET A CA 1
ATOM 2343 C C . MET A 1 322 ? 27.597 -7.544 -38.551 1.00 63.69 322 MET A C 1
ATOM 2345 O O . MET A 1 322 ? 28.281 -8.455 -38.067 1.00 63.69 322 MET A O 1
ATOM 2349 N N . PRO A 1 323 ? 26.872 -6.709 -37.789 1.00 56.28 323 PRO A N 1
ATOM 2350 C CA . PRO A 1 323 ? 26.906 -6.763 -36.340 1.00 56.28 323 PRO A CA 1
ATOM 2351 C C . PRO A 1 323 ? 26.346 -8.091 -35.832 1.00 56.28 323 PRO A C 1
ATOM 2353 O O . PRO A 1 323 ? 25.487 -8.723 -36.456 1.00 56.28 323 PRO A O 1
ATOM 2356 N N . MET A 1 324 ? 26.826 -8.504 -34.665 1.00 58.50 324 MET A N 1
ATOM 2357 C CA . MET A 1 324 ? 26.252 -9.630 -33.944 1.00 58.50 324 MET A CA 1
ATOM 2358 C C . MET A 1 324 ? 24.861 -9.244 -33.436 1.00 58.50 324 MET A C 1
ATOM 2360 O O . MET A 1 324 ? 24.720 -8.231 -32.755 1.00 58.50 324 MET A O 1
ATOM 2364 N N . LEU A 1 325 ? 23.841 -10.039 -33.766 1.00 63.47 325 LEU A N 1
ATOM 2365 C CA . LEU A 1 325 ? 22.459 -9.776 -33.352 1.00 63.47 325 LEU A CA 1
ATOM 2366 C C . LEU A 1 325 ? 21.925 -10.881 -32.450 1.00 63.47 325 LEU A C 1
ATOM 2368 O O . LEU A 1 325 ? 22.193 -12.058 -32.674 1.00 63.47 325 LEU A O 1
ATOM 2372 N N . TYR A 1 326 ? 21.117 -10.507 -31.469 1.00 65.19 326 TYR A N 1
ATOM 2373 C CA . TYR A 1 326 ? 20.465 -11.416 -30.535 1.00 65.19 326 TYR A CA 1
ATOM 2374 C C . TYR A 1 326 ? 19.078 -10.885 -30.162 1.00 65.19 326 TYR A C 1
ATOM 2376 O O . TYR A 1 326 ? 18.707 -9.758 -30.493 1.00 65.19 326 TYR A O 1
ATOM 2384 N N . ARG A 1 327 ? 18.277 -11.714 -29.488 1.00 60.94 327 ARG A N 1
ATOM 2385 C CA . ARG A 1 327 ? 16.922 -11.335 -29.072 1.00 60.94 327 ARG A CA 1
ATOM 2386 C C . ARG A 1 327 ? 16.961 -10.096 -28.172 1.00 60.94 327 ARG A C 1
ATOM 2388 O O . ARG A 1 327 ? 17.679 -10.088 -27.181 1.00 60.94 327 ARG A O 1
ATOM 2395 N N . GLY A 1 328 ? 16.163 -9.088 -28.509 1.00 49.81 328 GLY A N 1
ATOM 2396 C CA . GLY A 1 328 ? 16.187 -7.767 -27.874 1.00 49.81 328 GLY A CA 1
ATOM 2397 C C . GLY A 1 328 ? 16.960 -6.709 -28.666 1.00 49.81 328 GLY A C 1
ATOM 2398 O O . GLY A 1 328 ? 16.704 -5.527 -28.464 1.00 49.81 328 GLY A O 1
ATOM 2399 N N . CYS A 1 329 ? 17.829 -7.091 -29.613 1.00 56.56 329 CYS A N 1
ATOM 2400 C CA . CYS A 1 329 ? 18.409 -6.132 -30.554 1.00 56.56 329 CYS A CA 1
ATOM 2401 C C . CYS A 1 329 ? 17.312 -5.480 -31.401 1.00 56.56 329 CYS A C 1
ATOM 2403 O O . CYS A 1 329 ? 16.349 -6.138 -31.808 1.00 56.56 329 CYS A O 1
ATOM 2405 N N . THR A 1 330 ? 17.500 -4.208 -31.734 1.00 66.56 330 THR A N 1
ATOM 2406 C CA . THR A 1 330 ? 16.644 -3.481 -32.672 1.00 66.56 330 THR A CA 1
ATOM 2407 C C . THR A 1 330 ? 17.484 -2.750 -33.724 1.00 66.56 330 THR A C 1
ATOM 2409 O O . THR A 1 330 ? 18.695 -2.593 -33.562 1.00 66.56 330 THR A O 1
ATOM 2412 N N . GLY A 1 331 ? 16.866 -2.342 -34.834 1.00 59.00 331 GLY A N 1
ATOM 2413 C CA . GLY A 1 331 ? 17.488 -1.511 -35.871 1.00 59.00 331 GLY A CA 1
ATOM 2414 C C . GLY A 1 331 ? 17.682 -2.197 -37.229 1.00 59.00 331 GLY A C 1
ATOM 2415 O O . GLY A 1 331 ? 17.193 -3.298 -37.485 1.00 59.00 331 GLY A O 1
ATOM 2416 N N . ASP A 1 332 ? 18.399 -1.532 -38.135 1.00 62.59 332 ASP A N 1
ATOM 2417 C CA . ASP A 1 332 ? 18.442 -1.898 -39.564 1.00 62.59 332 ASP A CA 1
ATOM 2418 C C . ASP A 1 332 ? 19.150 -3.225 -39.849 1.00 62.59 332 ASP A C 1
ATOM 2420 O O . ASP A 1 332 ? 18.791 -3.951 -40.778 1.00 62.59 332 ASP A O 1
ATOM 2424 N N . ALA A 1 333 ? 20.109 -3.606 -39.006 1.00 58.81 333 ALA A N 1
ATOM 2425 C CA . ALA A 1 333 ? 20.721 -4.924 -39.088 1.00 58.81 333 ALA A CA 1
ATOM 2426 C C . ALA A 1 333 ? 19.706 -6.038 -38.770 1.00 58.81 333 ALA A C 1
ATOM 2428 O O . ALA A 1 333 ? 19.742 -7.099 -39.395 1.00 58.81 333 ALA A O 1
ATOM 2429 N N . VAL A 1 334 ? 18.762 -5.786 -37.855 1.00 72.44 334 VAL A N 1
ATOM 2430 C CA . VAL A 1 334 ? 17.668 -6.714 -37.543 1.00 72.44 334 VAL A CA 1
ATOM 2431 C C . VAL A 1 334 ? 16.650 -6.759 -38.681 1.00 72.44 334 VAL A C 1
ATOM 2433 O O . VAL A 1 334 ? 16.204 -7.849 -39.026 1.00 72.44 334 VAL A O 1
ATOM 2436 N N . LYS A 1 335 ? 16.348 -5.628 -39.333 1.00 76.25 335 LYS A N 1
ATOM 2437 C CA . LYS A 1 335 ? 15.529 -5.632 -40.561 1.00 76.25 335 LYS A CA 1
ATOM 2438 C C . LYS A 1 335 ? 16.179 -6.473 -41.656 1.00 76.25 335 LYS A C 1
ATOM 2440 O O . LYS A 1 335 ? 15.554 -7.385 -42.182 1.00 76.25 335 LYS A O 1
ATOM 2445 N N . THR A 1 336 ? 17.470 -6.252 -41.902 1.00 80.56 336 THR A N 1
ATOM 2446 C CA . THR A 1 336 ? 18.264 -7.018 -42.879 1.00 80.56 336 THR A CA 1
ATOM 2447 C C . THR A 1 336 ? 18.254 -8.517 -42.563 1.00 80.56 336 THR A C 1
ATOM 2449 O O . THR A 1 336 ? 18.179 -9.360 -43.459 1.00 80.56 336 THR A O 1
ATOM 2452 N N . LEU A 1 337 ? 18.325 -8.871 -41.277 1.00 86.75 337 LEU A N 1
ATOM 2453 C CA . LEU A 1 337 ? 18.199 -10.248 -40.814 1.00 86.75 337 LEU A CA 1
ATOM 2454 C C . LEU A 1 337 ? 16.808 -10.823 -41.118 1.00 86.75 337 LEU A C 1
ATOM 2456 O O . LEU A 1 337 ? 16.717 -11.901 -41.701 1.00 86.75 337 LEU A O 1
ATOM 2460 N N . GLN A 1 338 ? 15.744 -10.119 -40.727 1.00 91.81 338 GLN A N 1
ATOM 2461 C CA . GLN A 1 338 ? 14.356 -10.543 -40.929 1.00 91.81 338 GLN A CA 1
ATOM 2462 C C . GLN A 1 338 ? 14.035 -10.719 -42.420 1.00 91.81 338 GLN A C 1
ATOM 2464 O O . GLN A 1 338 ? 13.471 -11.735 -42.816 1.00 91.81 338 GLN A O 1
ATOM 2469 N N . GLU A 1 339 ? 14.469 -9.786 -43.270 1.00 87.75 339 GLU A N 1
ATOM 2470 C CA . GLU A 1 339 ? 14.332 -9.873 -44.729 1.00 87.75 339 GLU A CA 1
ATOM 2471 C C . GLU A 1 339 ? 14.996 -11.131 -45.290 1.00 87.75 339 GLU A C 1
ATOM 2473 O O . GLU A 1 339 ? 14.383 -11.870 -46.059 1.00 87.75 339 GLU A O 1
ATOM 2478 N N . LYS A 1 340 ? 16.236 -11.419 -44.877 1.00 88.81 340 LYS A N 1
ATOM 2479 C CA . LYS A 1 340 ? 16.988 -12.585 -45.365 1.00 88.81 340 LYS A CA 1
ATOM 2480 C C . LYS A 1 340 ? 16.429 -13.907 -44.860 1.00 88.81 340 LYS A C 1
ATOM 2482 O O . LYS A 1 340 ? 16.397 -14.873 -45.621 1.00 88.81 340 LYS A O 1
ATOM 2487 N N . LEU A 1 341 ? 15.987 -13.963 -43.606 1.00 90.88 341 LEU A N 1
ATOM 2488 C CA . LEU A 1 341 ? 15.325 -15.143 -43.051 1.00 90.88 341 LEU A CA 1
ATOM 2489 C C . LEU A 1 341 ? 14.024 -15.430 -43.800 1.00 90.88 341 LEU A C 1
ATOM 2491 O O . LEU A 1 341 ? 13.849 -16.545 -44.293 1.00 90.88 341 LEU A O 1
ATOM 2495 N N . ASN A 1 342 ? 13.176 -14.412 -43.973 1.00 88.38 342 ASN A N 1
ATOM 2496 C CA . ASN A 1 342 ? 11.921 -14.526 -44.710 1.00 88.38 342 ASN A CA 1
ATOM 2497 C C . ASN A 1 342 ? 12.160 -14.944 -46.170 1.00 88.38 342 ASN A C 1
ATOM 2499 O O . ASN A 1 342 ? 11.496 -15.858 -46.657 1.00 88.38 342 ASN A O 1
ATOM 2503 N N . ALA A 1 343 ? 13.152 -14.355 -46.848 1.00 84.88 343 ALA A N 1
ATOM 2504 C CA . ALA A 1 343 ? 13.525 -14.719 -48.218 1.00 84.88 343 ALA A CA 1
ATOM 2505 C C . ALA A 1 343 ? 14.015 -16.173 -48.347 1.00 84.88 343 ALA A C 1
ATOM 2507 O O . ALA A 1 343 ? 13.822 -16.800 -49.386 1.00 84.88 343 ALA A O 1
ATOM 2508 N N . LYS A 1 344 ? 14.620 -16.729 -47.291 1.00 84.69 344 LYS A N 1
ATOM 2509 C CA . LYS A 1 344 ? 15.038 -18.139 -47.216 1.00 84.69 344 LYS A CA 1
ATOM 2510 C C . LYS A 1 344 ? 13.959 -19.072 -46.646 1.00 84.69 344 LYS A C 1
ATOM 2512 O O . LYS A 1 344 ? 14.250 -20.235 -46.383 1.00 84.69 344 LYS A O 1
ATOM 2517 N N . GLY A 1 345 ? 12.729 -18.588 -46.458 1.00 88.31 345 GLY A N 1
ATOM 2518 C CA . GLY A 1 345 ? 11.588 -19.385 -45.994 1.00 88.31 345 GLY A CA 1
ATOM 2519 C C . GLY A 1 345 ? 11.487 -19.560 -44.474 1.00 88.31 345 GLY A C 1
ATOM 2520 O O . GLY A 1 345 ? 10.628 -20.302 -44.002 1.00 88.31 345 GLY A O 1
ATOM 2521 N N . PHE A 1 346 ? 12.320 -18.871 -43.690 1.00 91.06 346 PHE A N 1
ATOM 2522 C CA . PHE A 1 346 ? 12.266 -18.871 -42.227 1.00 91.06 346 PHE A CA 1
ATOM 2523 C C . PHE A 1 346 ? 11.469 -17.657 -41.749 1.00 91.06 346 PHE A C 1
ATOM 2525 O O . PHE A 1 346 ? 11.992 -16.550 -41.685 1.00 91.06 346 PHE A O 1
ATOM 2532 N N . ASN A 1 347 ? 10.191 -17.864 -41.424 1.00 90.25 347 ASN A N 1
ATOM 2533 C CA . ASN A 1 347 ? 9.268 -16.779 -41.092 1.00 90.25 347 ASN A CA 1
ATOM 2534 C C . ASN A 1 347 ? 9.643 -16.074 -39.775 1.00 90.25 347 ASN A C 1
ATOM 2536 O O . ASN A 1 347 ? 9.332 -16.566 -38.688 1.00 90.25 347 ASN A O 1
ATOM 2540 N N . SER A 1 348 ? 10.265 -14.898 -39.874 1.00 87.69 348 SER A N 1
ATOM 2541 C CA . SER A 1 348 ? 10.598 -14.030 -38.741 1.00 87.69 348 SER A CA 1
ATOM 2542 C C . SER A 1 348 ? 9.470 -13.074 -38.340 1.00 87.69 348 SER A C 1
ATOM 2544 O O . SER A 1 348 ? 9.627 -12.322 -37.382 1.00 87.69 348 SER A O 1
ATOM 2546 N N . GLY A 1 349 ? 8.327 -13.109 -39.029 1.00 85.12 349 GLY A N 1
ATOM 2547 C CA . GLY A 1 349 ? 7.256 -12.123 -38.907 1.00 85.12 349 GLY A CA 1
ATOM 2548 C C . GLY A 1 349 ? 7.496 -10.888 -39.779 1.00 85.12 349 GLY A C 1
ATOM 2549 O O . GLY A 1 349 ? 8.256 -10.936 -40.750 1.00 85.12 349 GLY A O 1
ATOM 2550 N N . ASN A 1 350 ? 6.826 -9.786 -39.429 1.00 85.12 350 ASN A N 1
ATOM 2551 C CA . ASN A 1 350 ? 6.987 -8.501 -40.111 1.00 85.12 350 ASN A CA 1
ATOM 2552 C C . ASN A 1 350 ? 8.437 -8.009 -39.989 1.00 85.12 350 ASN A C 1
ATOM 2554 O O . ASN A 1 350 ? 9.078 -8.206 -38.959 1.00 85.12 350 ASN A O 1
ATOM 2558 N N . VAL A 1 351 ? 8.941 -7.347 -41.032 1.00 86.62 351 VAL A N 1
ATOM 2559 C CA . VAL A 1 351 ? 10.259 -6.693 -41.018 1.00 86.62 351 VAL A CA 1
ATOM 2560 C C . VAL A 1 351 ? 10.131 -5.360 -40.275 1.00 86.62 351 VAL A C 1
ATOM 2562 O O . VAL A 1 351 ? 9.995 -4.295 -40.871 1.00 86.62 351 VAL A O 1
ATOM 2565 N N . ASP A 1 352 ? 10.088 -5.434 -38.950 1.00 73.25 352 ASP A N 1
ATOM 2566 C CA . ASP A 1 352 ? 9.908 -4.297 -38.040 1.00 73.25 352 ASP A CA 1
ATOM 2567 C C . ASP A 1 352 ? 11.230 -3.807 -37.427 1.00 73.25 352 ASP A C 1
ATOM 2569 O O . ASP A 1 352 ? 11.282 -2.743 -36.813 1.00 73.25 352 ASP A O 1
ATOM 2573 N N . GLY A 1 353 ? 12.322 -4.545 -37.636 1.00 73.31 353 GLY A N 1
ATOM 2574 C CA . GLY A 1 353 ? 13.619 -4.241 -37.050 1.00 73.31 353 GLY A CA 1
ATOM 2575 C C . GLY A 1 353 ? 13.689 -4.547 -35.564 1.00 73.31 353 GLY A C 1
ATOM 2576 O O . GLY A 1 353 ? 14.587 -4.033 -34.908 1.00 73.31 353 GLY A O 1
ATOM 2577 N N . ILE A 1 354 ? 12.780 -5.364 -35.028 1.00 75.38 354 ILE A N 1
ATOM 2578 C CA . ILE A 1 354 ? 12.779 -5.808 -33.636 1.00 75.38 354 ILE A CA 1
ATOM 2579 C C . ILE A 1 354 ? 13.120 -7.295 -33.591 1.00 75.38 354 ILE A C 1
ATOM 2581 O O . ILE A 1 354 ? 12.423 -8.156 -34.135 1.00 75.38 354 ILE A O 1
ATOM 2585 N N . PHE A 1 355 ? 14.193 -7.648 -32.886 1.00 70.44 355 PHE A N 1
ATOM 2586 C CA . PHE A 1 355 ? 14.585 -9.040 -32.716 1.00 70.44 355 PHE A CA 1
ATOM 2587 C C . PHE A 1 355 ? 13.747 -9.651 -31.587 1.00 70.44 355 PHE A C 1
ATOM 2589 O O . PHE A 1 355 ? 14.224 -9.930 -30.487 1.00 70.44 355 PHE A O 1
ATOM 2596 N N . GLY A 1 356 ? 12.456 -9.831 -31.867 1.00 65.94 356 GLY A N 1
ATOM 2597 C CA . GLY A 1 356 ? 11.467 -10.401 -30.962 1.00 65.94 356 GLY A CA 1
ATOM 2598 C C . GLY A 1 356 ? 11.436 -11.932 -30.975 1.00 65.94 356 GLY A C 1
ATOM 2599 O O . GLY A 1 356 ? 12.301 -12.608 -31.534 1.00 65.94 356 GLY A O 1
ATOM 2600 N N . ALA A 1 357 ? 10.403 -12.506 -30.352 1.00 71.94 357 ALA A N 1
ATOM 2601 C CA . ALA A 1 357 ? 10.250 -13.960 -30.238 1.00 71.94 357 ALA A CA 1
ATOM 2602 C C . ALA A 1 357 ? 10.133 -14.672 -31.603 1.00 71.94 357 ALA A C 1
ATOM 2604 O O . ALA A 1 357 ? 10.683 -15.759 -31.767 1.00 71.94 357 ALA A O 1
ATOM 2605 N N . LYS A 1 358 ? 9.468 -14.051 -32.590 1.00 82.12 358 LYS A N 1
ATOM 2606 C CA . LYS A 1 358 ? 9.318 -14.612 -33.946 1.00 82.12 358 LYS A CA 1
ATOM 2607 C C . LYS A 1 358 ? 10.636 -14.594 -34.728 1.00 82.12 358 LYS A C 1
ATOM 2609 O O . LYS A 1 358 ? 11.022 -15.620 -35.275 1.00 82.12 358 LYS A O 1
ATOM 2614 N N . THR A 1 359 ? 11.379 -13.486 -34.686 1.00 84.88 359 THR A N 1
ATOM 2615 C CA . THR A 1 359 ? 12.731 -13.388 -35.266 1.00 84.88 359 THR A CA 1
ATOM 2616 C C . THR A 1 359 ? 13.680 -14.413 -34.646 1.00 84.88 359 THR A C 1
ATOM 2618 O O . THR A 1 359 ? 14.404 -15.098 -35.360 1.00 84.88 359 THR A O 1
ATOM 2621 N N . TYR A 1 360 ? 13.616 -14.608 -33.327 1.00 72.56 360 TYR A N 1
ATOM 2622 C CA . TYR A 1 360 ? 14.391 -15.639 -32.631 1.00 72.56 360 TYR A CA 1
ATOM 2623 C C . TYR A 1 360 ? 14.033 -17.067 -33.061 1.00 72.56 360 TYR A C 1
ATOM 2625 O O . TYR A 1 360 ? 14.928 -17.876 -33.322 1.00 72.56 360 TYR A O 1
ATOM 2633 N N . ALA A 1 361 ? 12.743 -17.380 -33.202 1.00 70.12 361 ALA A N 1
ATOM 2634 C CA . ALA A 1 361 ? 12.299 -18.672 -33.723 1.00 70.12 361 ALA A CA 1
ATOM 2635 C C . ALA A 1 361 ? 12.786 -18.911 -35.167 1.00 70.12 361 ALA A C 1
ATOM 2637 O O . ALA A 1 361 ? 13.234 -20.007 -35.494 1.00 70.12 361 ALA A O 1
ATOM 2638 N N . ALA A 1 362 ? 12.774 -17.878 -36.013 1.00 84.94 362 ALA A N 1
ATOM 2639 C CA . ALA A 1 362 ? 13.282 -17.960 -37.380 1.00 84.94 362 ALA A CA 1
ATOM 2640 C C . ALA A 1 362 ? 14.803 -18.158 -37.441 1.00 84.94 362 ALA A C 1
ATOM 2642 O O . ALA A 1 362 ? 15.271 -19.007 -38.197 1.00 84.94 362 ALA A O 1
ATOM 2643 N N . VAL A 1 363 ? 15.577 -17.438 -36.620 1.00 82.62 363 VAL A N 1
ATOM 2644 C CA . VAL A 1 363 ? 17.041 -17.602 -36.544 1.00 82.62 363 VAL A CA 1
ATOM 2645 C C . VAL A 1 363 ? 17.408 -19.004 -36.080 1.00 82.62 363 VAL A C 1
ATOM 2647 O O . VAL A 1 363 ? 18.233 -19.659 -36.710 1.00 82.62 363 VAL A O 1
ATOM 2650 N N . THR A 1 364 ? 16.783 -19.492 -35.010 1.00 61.44 364 THR A N 1
ATOM 2651 C CA . THR A 1 364 ? 17.066 -20.836 -34.487 1.00 61.44 364 THR A CA 1
ATOM 2652 C C . THR A 1 364 ? 16.667 -21.930 -35.482 1.00 61.44 364 THR A C 1
ATOM 2654 O O . THR A 1 364 ? 17.419 -22.886 -35.678 1.00 61.44 364 THR A O 1
ATOM 2657 N N . ALA A 1 365 ? 15.543 -21.776 -36.189 1.00 72.50 365 ALA A N 1
ATOM 2658 C CA . ALA A 1 365 ? 15.153 -22.679 -37.270 1.00 72.50 365 ALA A CA 1
ATOM 2659 C C . ALA A 1 365 ? 16.148 -22.645 -38.446 1.00 72.50 365 ALA A C 1
ATOM 2661 O O . ALA A 1 365 ? 16.542 -23.700 -38.945 1.00 72.50 365 ALA A O 1
ATOM 2662 N N . PHE A 1 366 ? 16.610 -21.455 -38.841 1.00 86.62 366 PHE A N 1
ATOM 2663 C CA . PHE A 1 366 ? 17.613 -21.270 -39.890 1.00 86.62 366 PHE A CA 1
ATOM 2664 C C . PHE A 1 366 ? 18.952 -21.913 -39.526 1.00 86.62 366 PHE A C 1
ATOM 2666 O O . PHE A 1 366 ? 19.526 -22.654 -40.325 1.00 86.62 366 PHE A O 1
ATOM 2673 N N . GLN A 1 367 ? 19.433 -21.680 -38.306 1.00 81.81 367 GLN A N 1
ATOM 2674 C CA . GLN A 1 367 ? 20.663 -22.279 -37.797 1.00 81.81 367 GLN A CA 1
ATOM 2675 C C . GLN A 1 367 ? 20.573 -23.803 -37.780 1.00 81.81 367 GLN A C 1
ATOM 2677 O O . GLN A 1 367 ? 21.483 -24.477 -38.263 1.00 81.81 367 GLN A O 1
ATOM 2682 N N . LYS A 1 368 ? 19.445 -24.342 -37.303 1.00 69.44 368 LYS A N 1
ATOM 2683 C CA . LYS A 1 368 ? 19.185 -25.783 -37.273 1.00 69.44 368 LYS A CA 1
ATOM 2684 C C . LYS A 1 368 ? 19.196 -26.391 -38.677 1.00 69.44 368 LYS A C 1
ATOM 2686 O O . LYS A 1 368 ? 19.817 -27.430 -38.879 1.00 69.44 368 LYS A O 1
ATOM 2691 N N . ALA A 1 369 ? 18.554 -25.737 -39.644 1.00 71.75 369 ALA A N 1
ATOM 2692 C CA . ALA A 1 369 ? 18.496 -26.198 -41.031 1.00 71.75 369 ALA A CA 1
ATOM 2693 C C . ALA A 1 369 ? 19.850 -26.133 -41.762 1.00 71.75 369 ALA A C 1
ATOM 2695 O O . ALA A 1 369 ? 20.048 -26.843 -42.741 1.00 71.75 369 ALA A O 1
ATOM 2696 N N . ASN A 1 370 ? 20.785 -25.306 -41.284 1.00 71.62 370 ASN A N 1
ATOM 2697 C CA . ASN A 1 370 ? 22.095 -25.085 -41.905 1.00 71.62 370 ASN A CA 1
ATOM 2698 C C . ASN A 1 370 ? 23.266 -25.676 -41.101 1.00 71.62 370 ASN A C 1
ATOM 2700 O O . ASN A 1 370 ? 24.418 -25.302 -41.340 1.00 71.62 370 ASN A O 1
ATOM 2704 N N . SER A 1 371 ? 22.979 -26.577 -40.152 1.00 73.19 371 SER A N 1
ATOM 2705 C CA . SER A 1 371 ? 23.972 -27.234 -39.285 1.00 73.19 371 SER A CA 1
ATOM 2706 C C . SER A 1 371 ? 24.894 -26.249 -38.550 1.00 73.19 371 SER A C 1
ATOM 2708 O O . SER A 1 371 ? 26.080 -26.510 -38.357 1.00 73.19 371 SER A O 1
ATOM 2710 N N . LEU A 1 372 ? 24.349 -25.099 -38.153 1.00 65.94 372 LEU A N 1
ATOM 2711 C CA . LEU A 1 372 ? 25.019 -24.121 -37.300 1.00 65.94 372 LEU A CA 1
ATOM 2712 C C . LEU A 1 372 ? 24.714 -24.405 -35.823 1.00 65.94 372 LEU A C 1
ATOM 2714 O O . LEU A 1 372 ? 23.753 -25.105 -35.498 1.00 65.94 372 LEU A O 1
ATOM 2718 N N . GLY A 1 373 ? 25.498 -23.812 -34.917 1.00 52.12 373 GLY A N 1
ATOM 2719 C CA . GLY A 1 373 ? 25.127 -23.751 -33.502 1.00 52.12 373 GLY A CA 1
ATOM 2720 C C . GLY A 1 373 ? 23.764 -23.069 -33.347 1.00 52.12 373 GLY A C 1
ATOM 2721 O O . GLY A 1 373 ? 23.592 -21.938 -33.792 1.00 52.12 373 GLY A O 1
ATOM 2722 N N . VAL A 1 374 ? 22.785 -23.774 -32.774 1.00 58.56 374 VAL A N 1
ATOM 2723 C CA . VAL A 1 374 ? 21.407 -23.281 -32.602 1.00 58.56 374 VAL A CA 1
ATOM 2724 C C . VAL A 1 374 ? 21.315 -22.498 -31.295 1.00 58.56 374 VAL A C 1
ATOM 2726 O O . VAL A 1 374 ? 20.813 -22.990 -30.288 1.00 58.56 374 VAL A O 1
ATOM 2729 N N . ASP A 1 375 ? 21.866 -21.291 -31.304 1.00 46.44 375 ASP A N 1
ATOM 2730 C CA . ASP A 1 375 ? 21.921 -20.382 -30.152 1.00 46.44 375 ASP A CA 1
ATOM 2731 C C . ASP A 1 375 ? 20.951 -19.192 -30.285 1.00 46.44 375 ASP A C 1
ATOM 2733 O O . ASP A 1 375 ? 20.693 -18.470 -29.319 1.00 46.44 375 ASP A O 1
ATOM 2737 N N . GLY A 1 376 ? 20.355 -19.006 -31.467 1.00 53.62 376 GLY A N 1
ATOM 2738 C CA . GLY A 1 376 ? 19.482 -17.877 -31.773 1.00 53.62 376 GLY A CA 1
ATOM 2739 C C . GLY A 1 376 ? 20.227 -16.548 -31.889 1.00 53.62 376 GLY A C 1
ATOM 2740 O O . GLY A 1 376 ? 19.591 -15.493 -31.857 1.00 53.62 376 GLY A O 1
ATOM 2741 N N . ILE A 1 377 ? 21.555 -16.601 -32.022 1.00 60.12 377 ILE A N 1
ATOM 2742 C CA . ILE A 1 377 ? 22.448 -15.460 -32.181 1.00 60.12 377 ILE A CA 1
ATOM 2743 C C . ILE A 1 377 ? 22.974 -15.414 -33.617 1.00 60.12 377 ILE A C 1
ATOM 2745 O O . ILE A 1 377 ? 23.520 -16.365 -34.178 1.00 60.12 377 ILE A O 1
ATOM 2749 N N . VAL A 1 378 ? 22.878 -14.247 -34.234 1.00 72.25 378 VAL A N 1
ATOM 2750 C CA . VAL A 1 378 ? 23.345 -14.028 -35.599 1.00 72.25 378 VAL A CA 1
ATOM 2751 C C . VAL A 1 378 ? 24.752 -13.460 -35.557 1.00 72.25 378 VAL A C 1
ATOM 2753 O O . VAL A 1 378 ? 24.961 -12.252 -35.597 1.00 72.25 378 VAL A O 1
ATOM 2756 N N . GLY A 1 379 ? 25.723 -14.361 -35.428 1.00 59.72 379 GLY A N 1
ATOM 2757 C CA . GLY A 1 379 ? 27.144 -14.055 -35.558 1.00 59.72 379 GLY A CA 1
ATOM 2758 C C . GLY A 1 379 ? 27.661 -14.233 -36.988 1.00 59.72 379 GLY A C 1
ATOM 2759 O O . GLY A 1 379 ? 26.915 -14.539 -37.919 1.00 59.72 379 GLY A O 1
ATOM 2760 N N . LYS A 1 380 ? 28.981 -14.104 -37.158 1.00 60.03 380 LYS A N 1
ATOM 2761 C CA . LYS A 1 380 ? 29.670 -14.156 -38.460 1.00 60.03 380 LYS A CA 1
ATOM 2762 C C . LYS A 1 380 ? 29.343 -15.400 -39.301 1.00 60.03 380 LYS A C 1
ATOM 2764 O O . LYS A 1 380 ? 29.193 -15.286 -40.513 1.00 60.03 380 LYS A O 1
ATOM 2769 N N . LEU A 1 381 ? 29.199 -16.573 -38.676 1.00 57.88 381 LEU A N 1
ATOM 2770 C CA . LEU A 1 381 ? 28.851 -17.823 -39.372 1.00 57.88 381 LEU A CA 1
ATOM 2771 C C . LEU A 1 381 ? 27.392 -17.841 -39.847 1.00 57.88 381 LEU A C 1
ATOM 2773 O O . LEU A 1 381 ? 27.117 -18.236 -40.980 1.00 57.88 381 LEU A O 1
ATOM 2777 N N . THR A 1 382 ? 26.466 -17.365 -39.010 1.00 73.62 382 THR A N 1
ATOM 2778 C CA . THR A 1 382 ? 25.049 -17.225 -39.368 1.00 73.62 382 THR A CA 1
ATOM 2779 C C . THR A 1 382 ? 24.885 -16.221 -40.505 1.00 73.62 382 THR A C 1
ATOM 2781 O O . THR A 1 382 ? 24.192 -16.507 -41.478 1.00 73.62 382 THR A O 1
ATOM 2784 N N . TRP A 1 383 ? 25.598 -15.092 -40.448 1.00 76.12 383 TRP A N 1
ATOM 2785 C CA . TRP A 1 383 ? 25.636 -14.124 -41.541 1.00 76.12 383 TRP A CA 1
ATOM 2786 C C . TRP A 1 383 ? 26.214 -14.717 -42.823 1.00 76.12 383 TRP A C 1
ATOM 2788 O O . TRP A 1 383 ? 25.582 -14.609 -43.868 1.00 76.12 383 TRP A O 1
ATOM 2798 N N . ALA A 1 384 ? 27.352 -15.411 -42.760 1.00 72.00 384 ALA A N 1
ATOM 2799 C CA . ALA A 1 384 ? 27.942 -16.042 -43.939 1.00 72.00 384 ALA A CA 1
ATOM 2800 C C . ALA A 1 384 ? 26.959 -16.995 -44.644 1.00 72.00 384 ALA A C 1
ATOM 2802 O O . ALA A 1 384 ? 26.840 -16.955 -45.867 1.00 72.00 384 ALA A O 1
ATOM 2803 N N . LYS A 1 385 ? 26.189 -17.783 -43.880 1.00 76.56 385 LYS A N 1
ATOM 2804 C CA . LYS A 1 385 ? 25.137 -18.656 -44.427 1.00 76.56 385 LYS A CA 1
ATOM 2805 C C . LYS A 1 385 ? 23.925 -17.887 -44.958 1.00 76.56 385 LYS A C 1
ATOM 2807 O O . LYS A 1 385 ? 23.377 -18.268 -45.985 1.00 76.56 385 LYS A O 1
ATOM 2812 N N . LEU A 1 386 ? 23.503 -16.800 -44.308 1.00 81.56 386 LEU A N 1
ATOM 2813 C CA . LEU A 1 386 ? 22.405 -15.952 -44.801 1.00 81.56 386 LEU A CA 1
ATOM 2814 C C . LEU A 1 386 ? 22.745 -15.261 -46.131 1.00 81.56 386 LEU A C 1
ATOM 2816 O O . LEU A 1 386 ? 21.839 -14.948 -46.901 1.00 81.56 386 LEU A O 1
ATOM 2820 N N . TYR A 1 387 ? 24.031 -15.032 -46.401 1.00 80.62 387 TYR A N 1
ATOM 2821 C CA . TYR A 1 387 ? 24.539 -14.439 -47.640 1.00 80.62 387 TYR A CA 1
ATOM 2822 C C . TYR A 1 387 ? 24.999 -15.467 -48.690 1.00 80.62 387 TYR A C 1
ATOM 2824 O O . TYR A 1 387 ? 25.527 -15.055 -49.718 1.00 80.62 387 TYR A O 1
ATOM 2832 N N . ASP A 1 388 ? 24.826 -16.773 -48.444 1.00 72.44 388 ASP A N 1
ATOM 2833 C CA . ASP A 1 388 ? 25.335 -17.857 -49.304 1.00 72.44 388 ASP A CA 1
ATOM 2834 C C . ASP A 1 388 ? 26.835 -17.717 -49.642 1.00 72.44 388 ASP A C 1
ATOM 2836 O O . ASP A 1 388 ? 27.305 -18.135 -50.700 1.00 72.44 388 ASP A O 1
ATOM 2840 N N . ALA A 1 389 ? 27.611 -17.121 -48.733 1.00 60.47 389 ALA A N 1
ATOM 2841 C CA . ALA A 1 389 ? 29.042 -16.942 -48.917 1.00 60.47 389 ALA A CA 1
ATOM 2842 C C . ALA A 1 389 ? 29.778 -18.268 -48.668 1.00 60.47 389 ALA A C 1
ATOM 2844 O O . ALA A 1 389 ? 29.555 -18.945 -47.660 1.00 60.47 389 ALA A O 1
ATOM 2845 N N . THR A 1 390 ? 30.698 -18.635 -49.564 1.00 50.12 390 THR A N 1
ATOM 2846 C CA . THR A 1 390 ? 31.613 -19.764 -49.349 1.00 50.12 390 THR A CA 1
ATOM 2847 C C . THR A 1 390 ? 32.548 -19.435 -48.177 1.00 50.12 390 THR A C 1
ATOM 2849 O O . THR A 1 390 ? 33.220 -18.401 -48.224 1.00 50.12 390 THR A O 1
ATOM 2852 N N . PRO A 1 391 ? 32.600 -20.251 -47.110 1.00 42.22 391 PRO A N 1
ATOM 2853 C CA . PRO A 1 391 ? 33.289 -19.873 -45.883 1.00 42.22 391 PRO A CA 1
ATOM 2854 C C . PRO A 1 391 ? 34.812 -19.856 -46.065 1.00 42.22 391 PRO A C 1
ATOM 2856 O O . PRO A 1 391 ? 35.410 -20.833 -46.511 1.00 42.22 391 PRO A O 1
ATOM 2859 N N . VAL A 1 392 ? 35.449 -18.757 -45.648 1.00 30.88 392 VAL A N 1
ATOM 2860 C CA . VAL A 1 392 ? 36.880 -18.756 -45.319 1.00 30.88 392 VAL A CA 1
ATOM 2861 C C . VAL A 1 392 ? 37.062 -19.622 -44.075 1.00 30.88 392 VAL A C 1
ATOM 2863 O O . VAL A 1 392 ? 36.353 -19.460 -43.082 1.00 30.88 392 VAL A O 1
ATOM 2866 N N . ASN A 1 393 ? 38.001 -20.557 -44.176 1.00 33.44 393 ASN A N 1
ATOM 2867 C CA . ASN A 1 393 ? 38.322 -21.580 -43.192 1.00 33.44 393 ASN A CA 1
ATOM 2868 C C . ASN A 1 393 ? 38.613 -20.957 -41.811 1.00 33.44 393 ASN A C 1
ATOM 2870 O O . ASN A 1 393 ? 39.628 -20.285 -41.630 1.00 33.44 393 ASN A O 1
ATOM 2874 N N . VAL A 1 394 ? 37.737 -21.197 -40.835 1.00 31.08 394 VAL A N 1
ATOM 2875 C CA . VAL A 1 394 ? 38.070 -21.088 -39.411 1.00 31.08 394 VAL A CA 1
ATOM 2876 C C . VAL A 1 394 ? 37.727 -22.416 -38.757 1.00 31.08 394 VAL A C 1
ATOM 2878 O O . VAL A 1 394 ? 36.669 -22.995 -38.998 1.00 31.08 394 VAL A O 1
ATOM 2881 N N . THR A 1 395 ? 38.688 -22.914 -37.993 1.00 31.52 395 THR A N 1
ATOM 2882 C CA . THR A 1 395 ? 38.674 -24.179 -37.263 1.00 31.52 395 THR A CA 1
ATOM 2883 C C . THR A 1 395 ? 37.355 -24.397 -36.504 1.00 31.52 395 THR A C 1
ATOM 2885 O O . THR A 1 395 ? 36.851 -23.461 -35.878 1.00 31.52 395 THR A O 1
ATOM 2888 N N . PRO A 1 396 ? 36.777 -25.614 -36.528 1.00 34.31 396 PRO A N 1
ATOM 2889 C CA . PRO A 1 396 ? 35.547 -25.901 -35.804 1.00 34.31 396 PRO A CA 1
ATOM 2890 C C . PRO A 1 396 ? 35.827 -25.858 -34.298 1.00 34.31 396 PRO A C 1
ATOM 2892 O O . PRO A 1 396 ? 36.569 -26.689 -33.778 1.00 34.31 396 PRO A O 1
ATOM 2895 N N . VAL A 1 397 ? 35.245 -24.880 -33.599 1.00 36.91 397 VAL A N 1
ATOM 2896 C CA . VAL A 1 397 ? 35.231 -24.855 -32.131 1.00 36.91 397 VAL A CA 1
ATOM 2897 C C . VAL A 1 397 ? 34.125 -25.789 -31.649 1.00 36.91 397 VAL A C 1
ATOM 2899 O O . VAL A 1 397 ? 33.024 -25.834 -32.197 1.00 36.91 397 VAL A O 1
ATOM 2902 N N . THR A 1 398 ? 34.499 -26.579 -30.655 1.00 38.66 398 THR A N 1
ATOM 2903 C CA . THR A 1 398 ? 33.807 -27.716 -30.060 1.00 38.66 398 THR A CA 1
ATOM 2904 C C . THR A 1 398 ? 32.331 -27.453 -29.731 1.00 38.66 398 THR A C 1
ATOM 2906 O O . THR A 1 398 ? 31.926 -26.356 -29.355 1.00 38.66 398 THR A O 1
ATOM 2909 N N . THR A 1 399 ? 31.515 -28.501 -29.863 1.00 47.12 399 THR A N 1
ATOM 2910 C CA . THR A 1 399 ? 30.048 -28.543 -29.702 1.00 47.12 399 THR A CA 1
ATOM 2911 C C . THR A 1 399 ? 29.572 -28.363 -28.251 1.00 47.12 399 THR A C 1
ATOM 2913 O O . THR A 1 399 ? 28.697 -29.097 -27.788 1.00 47.12 399 THR A O 1
ATOM 2916 N N . GLN A 1 400 ? 30.160 -27.443 -27.485 1.00 57.66 400 GLN A N 1
ATOM 2917 C CA . GLN A 1 400 ? 29.710 -27.186 -26.120 1.00 57.66 400 GLN A CA 1
ATOM 2918 C C . GLN A 1 400 ? 28.379 -26.419 -26.127 1.00 57.66 400 GLN A C 1
ATOM 2920 O O . GLN A 1 400 ? 28.203 -25.484 -26.914 1.00 57.66 400 GLN A O 1
ATOM 2925 N N . PRO A 1 401 ? 27.413 -26.830 -25.285 1.00 56.28 401 PRO A N 1
ATOM 2926 C CA . PRO A 1 401 ? 26.081 -26.249 -25.285 1.00 56.28 401 PRO A CA 1
ATOM 2927 C C . PRO A 1 401 ? 26.130 -24.817 -24.762 1.00 56.28 401 PRO A C 1
ATOM 2929 O O . PRO A 1 401 ? 26.948 -24.467 -23.912 1.00 56.28 401 PRO A O 1
ATOM 2932 N N . MET A 1 402 ? 25.225 -23.987 -25.262 1.00 60.06 402 MET A N 1
ATOM 2933 C CA . MET A 1 402 ? 25.071 -22.622 -24.785 1.00 60.06 402 MET A CA 1
ATOM 2934 C C . MET A 1 402 ? 24.538 -22.624 -23.351 1.00 60.06 402 MET A C 1
ATOM 2936 O O . MET A 1 402 ? 23.532 -23.277 -23.067 1.00 60.06 402 MET A O 1
ATOM 2940 N N . LEU A 1 403 ? 25.187 -21.883 -22.454 1.00 71.81 403 LEU A N 1
ATOM 2941 C CA . LEU A 1 403 ? 24.791 -21.800 -21.047 1.00 71.81 403 LEU A CA 1
ATOM 2942 C C . LEU A 1 403 ? 24.422 -20.372 -20.655 1.00 71.81 403 LEU A C 1
ATOM 2944 O O . LEU A 1 403 ? 25.046 -19.411 -21.087 1.00 71.81 403 LEU A O 1
ATOM 2948 N N . ARG A 1 404 ? 23.408 -20.243 -19.806 1.00 71.12 404 ARG A N 1
ATOM 2949 C CA . ARG A 1 404 ? 22.891 -18.972 -19.274 1.00 71.12 404 ARG A CA 1
ATOM 2950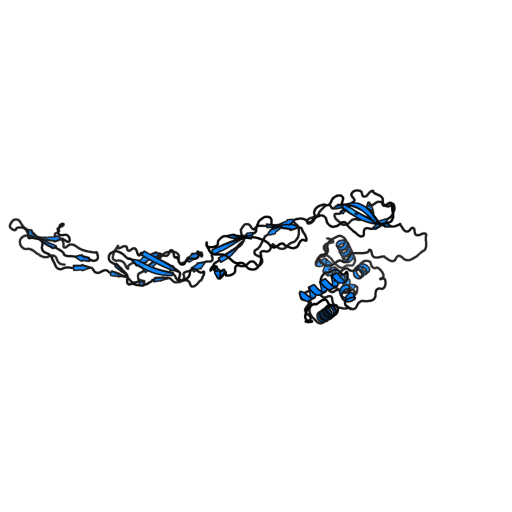 C C . ARG A 1 404 ? 22.315 -19.169 -17.878 1.00 71.12 404 ARG A C 1
ATOM 2952 O O . ARG A 1 404 ? 22.059 -20.312 -17.492 1.00 71.12 404 ARG A O 1
ATOM 2959 N N . THR A 1 405 ? 22.015 -18.083 -17.169 1.00 62.56 405 THR A N 1
ATOM 2960 C CA . THR A 1 405 ? 21.331 -18.135 -15.868 1.00 62.56 405 THR A CA 1
ATOM 2961 C C . THR A 1 405 ? 20.106 -19.053 -15.910 1.00 62.56 405 THR A C 1
ATOM 2963 O O . THR A 1 405 ? 19.269 -18.954 -16.807 1.00 62.56 405 THR A O 1
ATOM 2966 N N . GLY A 1 406 ? 20.040 -19.991 -14.964 1.00 56.88 406 GLY A N 1
ATOM 2967 C CA . GLY A 1 406 ? 19.022 -21.045 -14.901 1.00 56.88 406 GLY A CA 1
ATOM 2968 C C . GLY A 1 406 ? 19.398 -22.364 -15.591 1.00 56.88 406 GLY A C 1
ATOM 2969 O O . GLY A 1 406 ? 18.732 -23.369 -15.348 1.00 56.88 406 GLY A O 1
ATOM 2970 N N . SER A 1 407 ? 20.471 -22.409 -16.390 1.00 63.19 407 SER A N 1
ATOM 2971 C CA . SER A 1 407 ? 20.994 -23.660 -16.974 1.00 63.19 407 SER A CA 1
ATOM 2972 C C . SER A 1 407 ? 21.538 -24.584 -15.885 1.00 63.19 407 SER A C 1
ATOM 2974 O O . SER A 1 407 ? 22.052 -24.115 -14.867 1.00 63.19 407 SER A O 1
ATOM 2976 N N . ARG A 1 408 ? 21.444 -25.903 -16.090 1.00 67.88 408 ARG A N 1
ATOM 2977 C CA . ARG A 1 408 ? 21.915 -26.914 -15.130 1.00 67.88 408 ARG A CA 1
ATOM 2978 C C . ARG A 1 408 ? 22.555 -28.108 -15.836 1.00 67.88 408 ARG A C 1
ATOM 2980 O O . ARG A 1 408 ? 22.212 -28.392 -16.980 1.00 67.88 408 ARG A O 1
ATOM 2987 N N . GLY A 1 409 ? 23.434 -28.825 -15.139 1.00 57.25 409 GLY A N 1
ATOM 2988 C CA . GLY A 1 409 ? 24.010 -30.096 -15.595 1.00 57.25 409 GLY A CA 1
ATOM 2989 C C . GLY A 1 409 ? 25.514 -30.044 -15.873 1.00 57.25 409 GLY A C 1
ATOM 2990 O O . GLY A 1 409 ? 26.195 -29.083 -15.518 1.00 57.25 409 GLY A O 1
ATOM 2991 N N . ASP A 1 410 ? 26.043 -31.091 -16.507 1.00 55.72 410 ASP A N 1
ATOM 2992 C CA . ASP A 1 410 ? 27.495 -31.316 -16.629 1.00 55.72 410 ASP A CA 1
ATOM 2993 C C . ASP A 1 410 ? 28.225 -30.235 -17.422 1.00 55.72 410 ASP A C 1
ATOM 2995 O O . ASP A 1 410 ? 29.352 -29.875 -17.093 1.00 55.72 410 ASP A O 1
ATOM 2999 N N . ALA A 1 411 ? 27.563 -29.636 -18.410 1.00 60.41 411 ALA A N 1
ATOM 3000 C CA . ALA A 1 411 ? 28.132 -28.505 -19.127 1.00 60.41 411 ALA A CA 1
ATOM 3001 C C . ALA A 1 411 ? 28.338 -27.283 -18.215 1.00 60.41 411 ALA A C 1
ATOM 3003 O O . ALA A 1 411 ? 29.344 -26.588 -18.339 1.00 60.41 411 ALA A O 1
ATOM 3004 N N . VAL A 1 412 ? 27.431 -27.048 -17.260 1.00 76.62 412 VAL A N 1
ATOM 3005 C CA . VAL A 1 412 ? 27.579 -25.972 -16.270 1.00 76.62 412 VAL A CA 1
ATOM 3006 C C . VAL A 1 412 ? 28.689 -26.295 -15.280 1.00 76.62 412 VAL A C 1
ATOM 3008 O O . VAL A 1 412 ? 29.476 -25.406 -14.971 1.00 76.62 412 VAL A O 1
ATOM 3011 N N . ARG A 1 413 ? 28.826 -27.558 -14.850 1.00 74.31 413 ARG A N 1
ATOM 3012 C CA . ARG A 1 413 ? 29.984 -27.969 -14.035 1.00 74.31 413 ARG A CA 1
ATOM 3013 C C . ARG A 1 413 ? 31.282 -27.690 -14.772 1.00 74.31 413 ARG A C 1
ATOM 3015 O O . ARG A 1 413 ? 32.188 -27.083 -14.213 1.00 74.31 413 ARG A O 1
ATOM 3022 N N . LYS A 1 414 ? 31.331 -28.034 -16.062 1.00 76.75 414 LYS A N 1
ATOM 3023 C CA . LYS A 1 414 ? 32.523 -27.817 -16.873 1.00 76.75 414 LYS A CA 1
ATOM 3024 C C . LYS A 1 414 ? 32.870 -26.339 -17.033 1.00 76.75 414 LYS A C 1
ATOM 3026 O O . LYS A 1 414 ? 34.038 -25.968 -16.955 1.00 76.75 414 LYS A O 1
ATOM 3031 N N . LEU A 1 415 ? 31.861 -25.491 -17.220 1.00 84.06 415 LEU A N 1
ATOM 3032 C CA . LEU A 1 415 ? 32.025 -24.040 -17.235 1.00 84.06 415 LEU A CA 1
ATOM 3033 C C . LEU A 1 415 ? 32.588 -23.523 -15.906 1.00 84.06 415 LEU A C 1
ATOM 3035 O O . LEU A 1 415 ? 33.543 -22.752 -15.900 1.00 84.06 415 LEU A O 1
ATOM 3039 N N . GLN A 1 416 ? 31.987 -23.939 -14.793 1.00 90.38 416 GLN A N 1
ATOM 3040 C CA . GLN A 1 416 ? 32.377 -23.513 -13.451 1.00 90.38 416 GLN A CA 1
ATOM 3041 C C . GLN A 1 416 ? 33.819 -23.938 -13.122 1.00 90.38 416 GLN A C 1
ATOM 3043 O O . GLN A 1 416 ? 34.588 -23.133 -12.601 1.00 90.38 416 GLN A O 1
ATOM 3048 N N . GLU A 1 417 ? 34.223 -25.157 -13.499 1.00 84.81 417 GLU A N 1
ATOM 3049 C CA . GLU A 1 417 ? 35.615 -25.624 -13.412 1.00 84.81 417 GLU A CA 1
ATOM 3050 C C . GLU A 1 417 ? 36.576 -24.710 -14.181 1.00 84.81 417 GLU A C 1
ATOM 3052 O O . GLU A 1 417 ? 37.583 -24.270 -13.629 1.00 84.81 417 GLU A O 1
ATOM 3057 N N . LEU A 1 418 ? 36.263 -24.407 -15.446 1.00 85.44 418 LEU A N 1
ATOM 3058 C CA . LEU A 1 418 ? 37.128 -23.609 -16.319 1.00 85.44 418 LEU A CA 1
ATOM 3059 C C . LEU A 1 418 ? 37.233 -22.151 -15.854 1.00 85.44 418 LEU A C 1
ATOM 3061 O O . LEU A 1 418 ? 38.327 -21.589 -15.848 1.00 85.44 418 LEU A O 1
ATOM 3065 N N . LEU A 1 419 ? 36.126 -21.550 -15.411 1.00 89.62 419 LEU A N 1
ATOM 3066 C CA . LEU A 1 419 ? 36.121 -20.195 -14.854 1.00 89.62 419 LEU A CA 1
ATOM 3067 C C . LEU A 1 419 ? 36.933 -20.116 -13.560 1.00 89.62 419 LEU A C 1
ATOM 3069 O O . LEU A 1 419 ? 37.792 -19.242 -13.442 1.00 89.62 419 LEU A O 1
ATOM 3073 N N . ASN A 1 420 ? 36.727 -21.058 -12.632 1.00 88.38 420 ASN A N 1
ATOM 3074 C CA . ASN A 1 420 ? 37.488 -21.114 -11.384 1.00 88.38 420 ASN A CA 1
ATOM 3075 C C . ASN A 1 420 ? 38.988 -21.324 -11.651 1.00 88.38 420 ASN A C 1
ATOM 3077 O O . ASN A 1 420 ? 39.812 -20.639 -11.051 1.00 88.38 420 ASN A O 1
ATOM 3081 N N . ALA A 1 421 ? 39.353 -22.202 -12.593 1.00 87.12 421 ALA A N 1
ATOM 3082 C CA . ALA A 1 421 ? 40.747 -22.433 -12.981 1.00 87.12 421 ALA A CA 1
ATOM 3083 C C . ALA A 1 421 ? 41.418 -21.187 -13.591 1.00 87.12 421 ALA A C 1
ATOM 3085 O O . ALA A 1 421 ? 42.621 -20.989 -13.437 1.00 87.12 421 ALA A O 1
ATOM 3086 N N . LYS A 1 422 ? 40.643 -20.328 -14.263 1.00 86.62 422 LYS A N 1
ATOM 3087 C CA . LYS A 1 422 ? 41.099 -19.048 -14.829 1.00 86.62 422 LYS A CA 1
ATOM 3088 C C . LYS A 1 422 ? 41.016 -17.880 -13.831 1.00 86.62 422 LYS A C 1
ATOM 3090 O O . LYS A 1 422 ? 41.296 -16.749 -14.216 1.00 86.62 422 LYS A O 1
ATOM 3095 N N . GLY A 1 423 ? 40.645 -18.135 -12.572 1.00 88.12 423 GLY A N 1
ATOM 3096 C CA . GLY A 1 423 ? 40.585 -17.135 -11.498 1.00 88.12 423 GLY A CA 1
ATOM 3097 C C . GLY A 1 423 ? 39.271 -16.350 -11.397 1.00 88.12 423 GLY A C 1
ATOM 3098 O O . GLY A 1 423 ? 39.180 -15.417 -10.603 1.00 88.12 423 GLY A O 1
ATOM 3099 N N . TYR A 1 424 ? 38.239 -16.719 -12.161 1.00 89.75 424 TYR A N 1
ATOM 3100 C CA . TYR A 1 424 ? 36.909 -16.107 -12.100 1.00 89.75 424 TYR A CA 1
ATOM 3101 C C . TYR A 1 424 ? 36.008 -16.928 -11.175 1.00 89.75 424 TYR A C 1
ATOM 3103 O O . TYR A 1 424 ? 35.326 -17.857 -11.609 1.00 89.75 424 TYR A O 1
ATOM 3111 N N . THR A 1 425 ? 36.027 -16.598 -9.882 1.00 85.31 425 THR A N 1
ATOM 3112 C CA . THR A 1 425 ? 35.346 -17.377 -8.838 1.00 85.31 425 THR A CA 1
ATOM 3113 C C . THR A 1 425 ? 33.832 -17.416 -9.042 1.00 85.31 425 THR A C 1
ATOM 3115 O O . THR A 1 425 ? 33.125 -16.445 -8.775 1.00 85.31 425 THR A O 1
ATOM 3118 N N . CYS A 1 426 ? 33.317 -18.574 -9.445 1.00 80.50 426 CYS A N 1
ATOM 3119 C CA . CYS A 1 426 ? 31.884 -18.834 -9.583 1.00 80.50 426 CYS A CA 1
ATOM 3120 C C . CYS A 1 426 ? 31.270 -19.543 -8.359 1.00 80.50 426 CYS A C 1
ATOM 3122 O O . CYS A 1 426 ? 30.058 -19.756 -8.323 1.00 80.50 426 CYS A O 1
ATOM 3124 N N . GLY A 1 427 ? 32.083 -19.850 -7.339 1.00 79.44 427 GLY A N 1
ATOM 3125 C CA . GLY A 1 427 ? 31.703 -20.638 -6.162 1.00 79.44 427 GLY A CA 1
ATOM 3126 C C . GLY A 1 427 ? 32.004 -22.131 -6.333 1.00 79.44 427 GLY A C 1
ATOM 3127 O O . GLY A 1 427 ? 32.840 -22.509 -7.156 1.00 79.44 427 GLY A O 1
ATOM 3128 N N . SER A 1 428 ? 31.344 -22.976 -5.535 1.00 82.44 428 SER A N 1
ATOM 3129 C CA . SER A 1 428 ? 31.433 -24.437 -5.655 1.00 82.44 428 SER A CA 1
ATOM 3130 C C . SER A 1 428 ? 30.895 -24.911 -7.009 1.00 82.44 428 SER A C 1
ATOM 3132 O O . SER A 1 428 ? 29.898 -24.383 -7.493 1.00 82.44 428 SER A O 1
ATOM 3134 N N . VAL A 1 429 ? 31.531 -25.926 -7.604 1.00 87.38 429 VAL A N 1
ATOM 3135 C CA . VAL A 1 429 ? 31.097 -26.542 -8.872 1.00 87.38 429 VAL A CA 1
ATOM 3136 C C . VAL A 1 429 ? 29.870 -27.424 -8.614 1.00 87.38 429 VAL A C 1
ATOM 3138 O O . VAL A 1 429 ? 29.972 -28.629 -8.397 1.00 87.38 429 VAL A O 1
ATOM 3141 N N . ASP A 1 430 ? 28.694 -26.807 -8.574 1.00 70.50 430 ASP A N 1
ATOM 3142 C CA . ASP A 1 430 ? 27.412 -27.457 -8.279 1.00 70.50 430 ASP A CA 1
ATOM 3143 C C . ASP A 1 430 ? 26.621 -27.841 -9.544 1.00 70.50 430 ASP A C 1
ATOM 3145 O O . ASP A 1 430 ? 25.671 -28.629 -9.489 1.00 70.50 430 ASP A O 1
ATOM 3149 N N . GLY A 1 431 ? 27.045 -27.348 -10.710 1.00 66.69 431 GLY A N 1
ATOM 3150 C CA . GLY A 1 431 ? 26.361 -27.556 -11.980 1.00 66.69 431 GLY A CA 1
ATOM 3151 C C . GLY A 1 431 ? 25.096 -26.721 -12.135 1.00 66.69 431 GLY A C 1
ATOM 3152 O O . GLY A 1 431 ? 24.247 -27.087 -12.948 1.00 66.69 431 GLY A O 1
ATOM 3153 N N . ILE A 1 432 ? 24.948 -25.629 -11.378 1.00 77.62 432 ILE A N 1
ATOM 3154 C CA . ILE A 1 432 ? 23.824 -24.693 -11.455 1.00 77.62 432 ILE A CA 1
ATOM 3155 C C . ILE A 1 432 ? 24.331 -23.316 -11.878 1.00 77.62 432 ILE A C 1
ATOM 3157 O O . ILE A 1 432 ? 25.126 -22.675 -11.198 1.00 77.62 432 ILE A O 1
ATOM 3161 N N . PHE A 1 433 ? 23.810 -22.806 -12.992 1.00 74.19 433 PHE A N 1
ATOM 3162 C CA . PHE A 1 433 ? 24.177 -21.486 -13.486 1.00 74.19 433 PHE A CA 1
ATOM 3163 C C . PHE A 1 433 ? 23.362 -20.428 -12.729 1.00 74.19 433 PHE A C 1
ATOM 3165 O O . PHE A 1 433 ? 22.327 -19.952 -13.201 1.00 74.19 433 PHE A O 1
ATOM 3172 N N . GLY A 1 434 ? 23.804 -20.117 -11.511 1.00 69.75 434 GLY A N 1
ATOM 3173 C CA . GLY A 1 434 ? 23.222 -19.100 -10.633 1.00 69.75 434 GLY A CA 1
ATOM 3174 C C . GLY A 1 434 ? 23.883 -17.726 -10.773 1.00 69.75 434 GLY A C 1
ATOM 3175 O O . GLY A 1 434 ? 24.736 -17.503 -11.631 1.00 69.75 434 GLY A O 1
ATOM 3176 N N . SER A 1 435 ? 23.522 -16.800 -9.882 1.00 77.12 435 SER A N 1
ATOM 3177 C CA . SER A 1 435 ? 24.018 -15.413 -9.883 1.00 77.12 435 SER A CA 1
ATOM 3178 C C . SER A 1 435 ? 25.546 -15.303 -9.796 1.00 77.12 435 SER A C 1
ATOM 3180 O O . SER A 1 435 ? 26.137 -14.451 -10.455 1.00 77.12 435 SER A O 1
ATOM 3182 N N . LYS A 1 436 ? 26.206 -16.196 -9.045 1.00 84.31 436 LYS A N 1
ATOM 3183 C CA . LYS A 1 436 ? 27.676 -16.230 -8.930 1.00 84.31 436 LYS A CA 1
ATOM 3184 C C . LYS A 1 436 ? 28.359 -16.686 -10.223 1.00 84.31 436 LYS A C 1
ATOM 3186 O O . LYS A 1 436 ? 29.340 -16.080 -10.639 1.00 84.31 436 LYS A O 1
ATOM 3191 N N . THR A 1 437 ? 27.825 -17.710 -10.892 1.00 86.44 437 THR A N 1
ATOM 3192 C CA . THR A 1 437 ? 28.324 -18.156 -12.204 1.00 86.44 437 THR A CA 1
ATOM 3193 C C . THR A 1 437 ? 28.095 -17.091 -13.272 1.00 86.44 437 THR A C 1
ATOM 3195 O O . THR A 1 437 ? 28.996 -16.819 -14.055 1.00 86.44 437 THR A O 1
ATOM 3198 N N . TYR A 1 438 ? 26.944 -16.419 -13.249 1.00 79.94 438 TYR A N 1
ATOM 3199 C CA . TYR A 1 438 ? 26.653 -15.289 -14.132 1.00 79.94 438 TYR A CA 1
ATOM 3200 C C . TYR A 1 438 ? 27.646 -14.132 -13.957 1.00 79.94 438 TYR A C 1
ATOM 3202 O O . TYR A 1 438 ? 28.229 -13.672 -14.937 1.00 79.94 438 TYR A O 1
ATOM 3210 N N . ALA A 1 439 ? 27.922 -13.719 -12.716 1.00 81.25 439 ALA A N 1
ATOM 3211 C CA . ALA A 1 439 ? 28.915 -12.683 -12.430 1.00 81.25 439 ALA A CA 1
ATOM 3212 C C . ALA A 1 439 ? 30.331 -13.076 -12.901 1.00 81.25 439 ALA A C 1
ATOM 3214 O O . ALA A 1 439 ? 31.043 -12.252 -13.476 1.00 81.25 439 ALA A O 1
ATOM 3215 N N . ALA A 1 440 ? 30.723 -14.342 -12.716 1.00 84.81 440 ALA A N 1
ATOM 3216 C CA . ALA A 1 440 ? 32.007 -14.861 -13.187 1.00 84.81 440 ALA A CA 1
ATOM 3217 C C . ALA A 1 440 ? 32.110 -14.872 -14.723 1.00 84.81 440 ALA A C 1
ATOM 3219 O O . ALA A 1 440 ? 33.143 -14.488 -15.270 1.00 84.81 440 ALA A O 1
ATOM 3220 N N . VAL A 1 441 ? 31.034 -15.247 -15.425 1.00 85.81 441 VAL A N 1
ATOM 3221 C CA . VAL A 1 441 ? 30.969 -15.205 -16.895 1.00 85.81 441 VAL A CA 1
ATOM 3222 C C . VAL A 1 441 ? 31.072 -13.771 -17.407 1.00 85.81 441 VAL A C 1
ATOM 3224 O O . VAL A 1 441 ? 31.873 -13.518 -18.302 1.00 85.81 441 VAL A O 1
ATOM 3227 N N . LEU A 1 442 ? 30.346 -12.823 -16.808 1.00 72.25 442 LEU A N 1
ATOM 3228 C CA . LEU A 1 442 ? 30.437 -11.404 -17.169 1.00 72.25 442 LEU A CA 1
ATOM 3229 C C . LEU A 1 442 ? 31.857 -10.856 -17.001 1.00 72.25 442 LEU A C 1
ATOM 3231 O O . LEU A 1 442 ? 32.375 -10.172 -17.885 1.00 72.25 442 LEU A O 1
ATOM 3235 N N . ALA A 1 443 ? 32.503 -11.175 -15.879 1.00 82.25 443 ALA A N 1
ATOM 3236 C CA . ALA A 1 443 ? 33.873 -10.758 -15.609 1.00 82.25 443 ALA A CA 1
ATOM 3237 C C . ALA A 1 443 ? 34.862 -11.367 -16.616 1.00 82.25 443 ALA A C 1
ATOM 3239 O O . ALA A 1 443 ? 35.720 -10.657 -17.147 1.00 82.25 443 ALA A O 1
ATOM 3240 N N . PHE A 1 444 ? 34.712 -12.657 -16.925 1.00 87.81 444 PHE A N 1
ATOM 3241 C CA . PHE A 1 444 ? 35.524 -13.352 -17.920 1.00 87.81 444 PHE A CA 1
ATOM 3242 C C . PHE A 1 444 ? 35.352 -12.753 -19.319 1.00 87.81 444 PHE A C 1
ATOM 3244 O O . PHE A 1 444 ? 36.338 -12.459 -19.997 1.00 87.81 444 PHE A O 1
ATOM 3251 N N . GLN A 1 445 ? 34.110 -12.532 -19.745 1.00 82.44 445 GLN A N 1
ATOM 3252 C CA . GLN A 1 445 ? 33.795 -11.959 -21.049 1.00 82.44 445 GLN A CA 1
ATOM 3253 C C . GLN A 1 445 ? 34.369 -10.547 -21.188 1.00 82.44 445 GLN A C 1
ATOM 3255 O O . GLN A 1 445 ? 35.084 -10.275 -22.153 1.00 82.44 445 GLN A O 1
ATOM 3260 N N . LYS A 1 446 ? 34.158 -9.688 -20.182 1.00 75.81 446 LYS A N 1
ATOM 3261 C CA . LYS A 1 446 ? 34.698 -8.322 -20.149 1.00 75.81 446 LYS A CA 1
ATOM 3262 C C . LYS A 1 446 ? 36.225 -8.306 -20.237 1.00 75.81 446 LYS A C 1
ATOM 3264 O O . LYS A 1 446 ? 36.788 -7.514 -20.986 1.00 75.81 446 LYS A O 1
ATOM 3269 N N . ALA A 1 447 ? 36.896 -9.198 -19.509 1.00 77.62 447 ALA A N 1
ATOM 3270 C CA . ALA A 1 447 ? 38.354 -9.288 -19.508 1.00 77.62 447 ALA A CA 1
ATOM 3271 C C . ALA A 1 447 ? 38.941 -9.817 -20.830 1.00 77.62 447 ALA A C 1
ATOM 3273 O O . ALA A 1 447 ? 40.085 -9.514 -21.154 1.00 77.62 447 ALA A O 1
ATOM 3274 N N . ASN A 1 448 ? 38.167 -10.580 -21.605 1.00 69.50 448 ASN A N 1
ATOM 3275 C CA . ASN A 1 448 ? 38.612 -11.193 -22.860 1.00 69.50 448 ASN A CA 1
ATOM 3276 C C . ASN A 1 448 ? 38.109 -10.459 -24.115 1.00 69.50 448 ASN A C 1
ATOM 3278 O O . ASN A 1 448 ? 38.193 -11.006 -25.2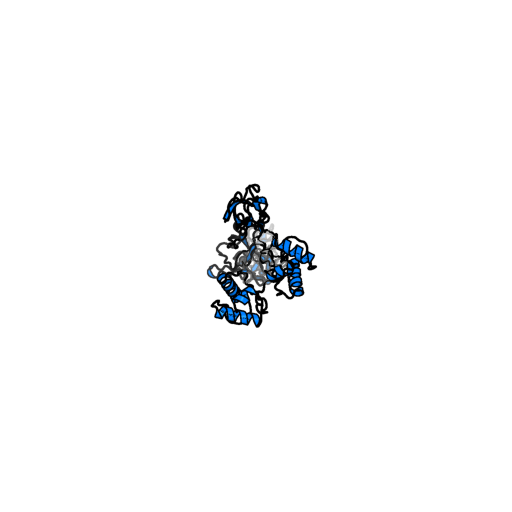18 1.00 69.50 448 ASN A O 1
ATOM 3282 N N . GLY A 1 449 ? 37.590 -9.235 -23.959 1.00 61.94 449 GLY A N 1
ATOM 3283 C CA . GLY A 1 449 ? 37.075 -8.428 -25.069 1.00 61.94 449 GLY A CA 1
ATOM 3284 C C . GLY A 1 449 ? 35.847 -9.039 -25.749 1.00 61.94 449 GLY A C 1
ATOM 3285 O O . GLY A 1 449 ? 35.612 -8.792 -26.929 1.00 61.94 449 GLY A O 1
ATOM 3286 N N . LEU A 1 450 ? 35.095 -9.873 -25.027 1.00 62.47 450 LEU A N 1
ATOM 3287 C CA . LEU A 1 450 ? 33.819 -10.427 -25.468 1.00 62.47 450 LEU A CA 1
ATOM 3288 C C . LEU A 1 450 ? 32.668 -9.534 -24.982 1.00 62.47 450 LEU A C 1
ATOM 3290 O O . LEU A 1 450 ? 32.818 -8.776 -24.021 1.00 62.47 450 LEU A O 1
ATOM 3294 N N . ALA A 1 451 ? 31.497 -9.661 -25.610 1.00 52.81 451 ALA A N 1
ATOM 3295 C CA . ALA A 1 451 ? 30.270 -9.076 -25.078 1.00 52.81 451 ALA A CA 1
ATOM 3296 C C . ALA A 1 451 ? 29.992 -9.655 -23.680 1.00 52.81 451 ALA A C 1
ATOM 3298 O O . ALA A 1 451 ? 29.917 -10.872 -23.519 1.00 52.81 451 ALA A O 1
ATOM 3299 N N . ALA A 1 452 ? 29.884 -8.787 -22.671 1.00 69.56 452 ALA A N 1
ATOM 3300 C CA . ALA A 1 452 ? 29.570 -9.169 -21.297 1.00 69.56 452 ALA A CA 1
ATOM 3301 C C . ALA A 1 452 ? 28.049 -9.316 -21.143 1.00 69.56 452 ALA A C 1
ATOM 3303 O O . ALA A 1 452 ? 27.391 -8.499 -20.506 1.00 69.56 452 ALA A O 1
ATOM 3304 N N . ASP A 1 453 ? 27.496 -10.335 -21.792 1.00 51.81 453 ASP A N 1
ATOM 3305 C CA . ASP A 1 453 ? 26.066 -10.660 -21.809 1.00 51.81 453 ASP A CA 1
ATOM 3306 C C . ASP A 1 453 ? 25.694 -11.767 -20.805 1.00 51.81 453 ASP A C 1
ATOM 3308 O O . ASP A 1 453 ? 24.519 -12.082 -20.617 1.00 51.81 453 ASP A O 1
ATOM 3312 N N . GLY A 1 454 ? 26.695 -12.366 -20.148 1.00 65.56 454 GLY A N 1
ATOM 3313 C CA . GLY A 1 454 ? 26.515 -13.423 -19.160 1.00 65.56 454 GLY A CA 1
ATOM 3314 C C . GLY A 1 454 ? 26.042 -14.748 -19.763 1.00 65.56 454 GLY A C 1
ATOM 3315 O O . GLY A 1 454 ? 25.578 -15.632 -19.037 1.00 65.56 454 GLY A O 1
ATOM 3316 N N . ILE A 1 455 ? 26.161 -14.891 -21.086 1.00 70.44 455 ILE A N 1
ATOM 3317 C CA . ILE A 1 455 ? 25.772 -16.060 -21.865 1.00 70.44 455 ILE A CA 1
ATOM 3318 C C . ILE A 1 455 ? 27.026 -16.729 -22.430 1.00 70.44 455 ILE A C 1
ATOM 3320 O O . ILE A 1 455 ? 27.783 -16.167 -23.214 1.00 70.44 455 ILE A O 1
ATOM 3324 N N . VAL A 1 456 ? 27.223 -17.999 -22.099 1.00 68.75 456 VAL A N 1
ATOM 3325 C CA . VAL A 1 456 ? 28.370 -18.772 -22.576 1.00 68.75 456 VAL A CA 1
ATOM 3326 C C . VAL A 1 456 ? 28.013 -19.454 -23.886 1.00 68.75 456 VAL A C 1
ATOM 3328 O O . VAL A 1 456 ? 27.472 -20.559 -23.898 1.00 68.75 456 VAL A O 1
ATOM 3331 N N . GLY A 1 457 ? 28.289 -18.762 -24.989 1.00 62.31 457 GLY A N 1
ATOM 3332 C CA . GLY A 1 457 ? 28.205 -19.293 -26.351 1.00 62.31 457 GLY A CA 1
ATOM 3333 C C . GLY A 1 457 ? 29.556 -19.783 -26.883 1.00 62.31 457 GLY A C 1
ATOM 3334 O O . GLY A 1 457 ? 30.556 -19.802 -26.169 1.00 62.31 457 GLY A O 1
ATOM 3335 N N . SER A 1 458 ? 29.610 -20.137 -28.168 1.00 60.25 458 SER A N 1
ATOM 3336 C CA . SER A 1 458 ? 30.807 -20.684 -28.837 1.00 60.25 458 SER A CA 1
ATOM 3337 C C . SER A 1 458 ? 32.052 -19.787 -28.750 1.00 60.25 458 SER A C 1
ATOM 3339 O O . SER A 1 458 ? 33.162 -20.299 -28.641 1.00 60.25 458 SER A O 1
ATOM 3341 N N . LEU A 1 459 ? 31.890 -18.458 -28.738 1.00 56.75 459 LEU A N 1
ATOM 3342 C CA . LEU A 1 459 ? 32.998 -17.508 -28.558 1.00 56.75 459 LEU A CA 1
ATOM 3343 C C . LEU A 1 459 ? 33.533 -17.497 -27.122 1.00 56.75 459 LEU A C 1
ATOM 3345 O O . LEU A 1 459 ? 34.743 -17.437 -26.915 1.00 56.75 459 LEU A O 1
ATOM 3349 N N . THR A 1 460 ? 32.641 -17.567 -26.131 1.00 69.88 460 THR A N 1
ATOM 3350 C CA . THR A 1 460 ? 33.025 -17.644 -24.717 1.00 69.88 460 THR A CA 1
ATOM 3351 C C . THR A 1 460 ? 33.668 -18.991 -24.420 1.00 69.88 460 THR A C 1
ATOM 3353 O O . THR A 1 460 ? 34.736 -19.025 -23.817 1.00 69.88 460 THR A O 1
ATOM 3356 N N . TRP A 1 461 ? 33.097 -20.084 -24.933 1.00 72.56 461 TRP A N 1
ATOM 3357 C CA . TRP A 1 461 ? 33.712 -21.406 -24.879 1.00 72.56 461 TRP A CA 1
ATOM 3358 C C . TRP A 1 461 ? 35.082 -21.421 -25.546 1.00 72.56 461 TRP A C 1
ATOM 3360 O O . TRP A 1 461 ? 36.049 -21.810 -24.908 1.00 72.56 461 TRP A O 1
ATOM 3370 N N . GLY A 1 462 ? 35.209 -20.884 -26.761 1.00 67.06 462 GLY A N 1
ATOM 3371 C CA . GLY A 1 462 ? 36.483 -20.811 -27.479 1.00 67.06 462 GLY A CA 1
ATOM 3372 C C . GLY A 1 462 ? 37.578 -19.983 -26.792 1.00 67.06 462 GLY A C 1
ATOM 3373 O O . GLY A 1 462 ? 38.732 -20.074 -27.193 1.00 67.06 462 GLY A O 1
ATOM 3374 N N . LYS A 1 463 ? 37.245 -19.171 -25.780 1.00 74.81 463 LYS A N 1
ATOM 3375 C CA . LYS A 1 463 ? 38.222 -18.483 -24.917 1.00 74.81 463 LYS A CA 1
ATOM 3376 C C . LYS A 1 463 ? 38.484 -19.217 -23.595 1.00 74.81 463 LYS A C 1
ATOM 3378 O O . LYS A 1 463 ? 39.482 -18.927 -22.936 1.00 74.81 463 LYS A O 1
ATOM 3383 N N . LEU A 1 464 ? 37.573 -20.097 -23.178 1.00 74.19 464 LEU A N 1
ATOM 3384 C CA . LEU A 1 464 ? 37.657 -20.864 -21.934 1.00 74.19 464 LEU A CA 1
ATOM 3385 C C . LEU A 1 464 ? 38.501 -22.134 -22.081 1.00 74.19 464 LEU A C 1
ATOM 3387 O O . LEU A 1 464 ? 39.199 -22.480 -21.126 1.00 74.19 464 LEU A O 1
ATOM 3391 N N . VAL A 1 465 ? 38.421 -22.808 -23.236 1.00 70.81 465 VAL A N 1
ATOM 3392 C CA . VAL A 1 465 ? 39.206 -24.017 -23.561 1.00 70.81 465 VAL A CA 1
ATOM 3393 C C . VAL A 1 465 ? 40.569 -23.723 -24.164 1.00 70.81 465 VAL A C 1
ATOM 3395 O O . VAL A 1 465 ? 40.708 -22.712 -24.888 1.00 70.81 465 VAL A O 1
#

Radius of gyration: 48.17 Å; chains: 1; bounding box: 111×52×137 Å

pLDDT: mean 82.28, std 15.58, range [24.64, 98.25]

Sequence (465 aa):
MTAGTASGGTMQYSLDGTIWSTAVPTGKNVGAYTVQYKVVGDATHTDTAPEKCQLVTISPKFLTMDNLTPTGSTSKVYDGTTNSSITVGVKAGVLYGSDTLTITGTAVYNSANVNEANTITFTPDAITGNYELVPGVLTITGASITPRDLTVTPNAGQSKKFGAEDPTLHSTNSGRVPGQIPDFSGALSRAEGEDAGLYDITLGTLALIDHFSSGFKASNYTLKMVSPAVKFEITKADAPAAPTGLKGYKDSALSTVTLPTGWSWVDGTLKMNTIGDQTFKANYAGDTNHQAGTNVDVTVKVVRRSSSGGGSSYYAPVVPDMPMLYRGCTGDAVKTLQEKLNAKGFNSGNVDGIFGAKTYAAVTAFQKANSLGVDGIVGKLTWAKLYDATPVNVTPVTTQPMLRTGSRGDAVRKLQELLNAKGYTCGSVDGIFGSKTYAAVLAFQKANGLAADGIVGSLTWGKLV

Foldseek 3Di:
DDQDDDDFFAKWKDQVQPDIDSDHDDDDWFDKTWIWMKGPGDPVDHIDDIDTDDIDGQAAAEDELVQKDKDDALEDEQQQFFFDPIAIAGDPPPDPDPDGKGWDWGWGWPDSAFDQWIKIKTATDDIDIRHDYDGDIHIGTRRGYAAWEKEKEWDAPAEEAQPDDHDFTDTDIDGDHPQADWDWDDGWDWDDDRWFDKTFIGCGRIATPDDVVSRDHRNNHDYYYDPPTHIYGHHAAEADPADPPWEEEAQDFQLVTDDFPQKDFPDRRDGRHDAAKDWGFMWGNDDRRYDIGGRDIHIYHYDHDDDDDDDDDDDFDPQPQQDKDAQAFFGDSQLVLCVLLVVVVQHLDDSRRHNHPSVLSSLLVQCVVVVHQSPSMCDPVNSCVSVVGDDDDDDDQDPQHKDAQAFFDDSQLVLCVLLVVVVLHLDDSPRHCHPSLLSSLLVQCVVVVHPSPSMCDSVNSVVSD

Secondary structure (DSSP, 8-state):
-PPP--SSEEEEEESSSSS-BSSPPPP-SSEEEEEEEEEEE-TTSPPPPPEEEEEEEEPPEEE-GGGEEEES-SEEE--SS-B---EEEE-TTSSSTT----EEEEEEES-SS--TTEEEEEEEEEE-SSEEEPS--EEEEEEEEEPEEEEEEEPTT-EEETTSPPPPP-EEEE-PPTT---EEES--EE-S--SSEEEEEE-TT-EEE-BTTTTB-GGGEEEEE-SSPPEEEEEPBPPPPPP-SEEEETTSBGGGSPPPTTEEES-TT-B--SSEEEEEEEEE---SSB--EEEEEEEEEEE------------------PPPB-TT-BSHHHHHHHHHHHHTT----S--SB--HHHHHHHHHHHHHTT---SS-B-HHHHHHHTTPPPP-------PPPB-TT-BSHHHHHHHHHHHHTT----S--SB--HHHHHHHHHHHHHTTS--SS-B-HHHHHHH-